Protein AF-0000000066503759 (afdb_homodimer)

Nearest PDB structures (foldseek):
  6b1u-assembly2_F  TM=8.701E-01  e=2.002E-19  Homo sapiens
  2ya3-assembly1_E  TM=8.313E-01  e=6.836E-20  Rattus norvegicus
  8bik-assembly2_F  TM=8.512E-01  e=1.274E-18  Homo sapiens
  6b2e-assembly1_C  TM=8.590E-01  e=2.607E-18  Homo sapiens
  4cfe-assembly2_E  TM=8.460E-01  e=2.180E-18  Homo sapiens

InterPro domains:
  IPR000644 CBS domain [PF00571] (230-274)
  IPR000644 CBS domain [PF00571] (307-355)
  IPR000644 CBS domain [PS51371] (150-211)
  IPR000644 CBS domain [PS51371] (223-286)
  IPR000644 CBS domain [PS51371] (304-359)
  IPR000644 CBS domain [SM00116] (63-113)
  IPR000644 CBS domain [SM00116] (155-206)
  IPR000644 CBS domain [SM00116] (230-278)
  IPR000644 CBS domain [SM00116] (308-358)
  IPR046342 CBS domain superfamily [G3DSA:3.10.580.10] (47-212)
  IPR046342 CBS domain superfamily [G3DSA:3.10.580.10] (220-359)
  IPR046342 CBS domain superfamily [SSF54631] (64-209)
  IPR046342 CBS domain superfamily [SSF54631] (228-355)
  IPR050511 AMP-activated protein kinase gamma/SDS23 families [PTHR13780] (59-355)

Secondary structure (DSSP, 8-state):
---------------------------------------TTTHHHHHHHHTSBGGGS---SS----EETTSBHHHHHHHHHHHT-SEEEEEETTEEEEEEEEEEHHHHHHHHHHHH-HHHHTS---HHHHHHH-HHHHH-BHHHHHT-TTS-------EETTSBHHHHHHHHHH-TT-SEEEEES-TTT--EEEEEEHHHHHHHHHHTGGGGGGGGG-BGGG-TT-EES---EEETTSBHHHHHHHHHHHT-SEEEEE-TTS-EEEEEEGGGHHHHTTTS-TTGGGGSBHHHHHHHHHT-SSS---SS--EE-TT-BHHHHHHHHHHHT-SEEEEES-TTT--EEEEEEHHHHHHTT--/---------------------------------------TTTHHHHHHHHTSBGGGS---SS----EETTSBHHHHHHHHHHHT-SEEEEEETTEEEEEEEEEEHHHHHHHHHHHH-HHHHTS---HHHHHHH-HHHHH-BHHHHHT-TTS-------EETTSBHHHHHHHHHH-TT-SEEEEES-TTT--EEEEEEHHHHHHHHHHTGGGGGGGGG-BGGG-TT-EES---EEETTSBHHHHHHHHHHHT-SEEEEE-TTS-EEEEEEGGGHHHHTTTS--TGGGGSBHHHHHHHHHT-SSS---SS--E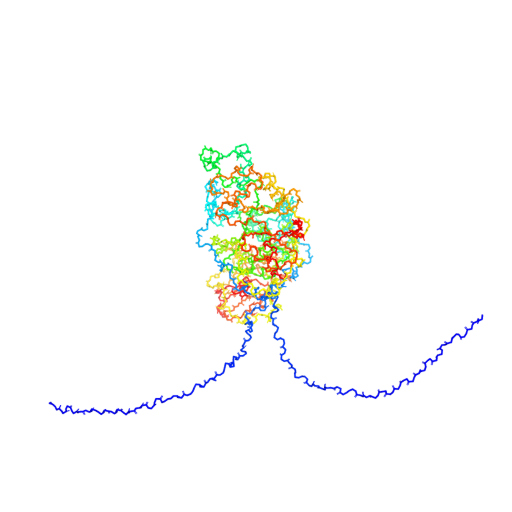E-TT-BHHHHHHHHHHHT-SEEEEES-TTT--EEEEEEHHHHHHTT--

Structure (mmCIF, N/CA/C/O backbone):
data_AF-0000000066503759-model_v1
#
loop_
_entity.id
_entity.type
_entity.pdbx_description
1 polymer 'CBS domain-containing protein'
#
loop_
_atom_site.group_PDB
_atom_site.id
_atom_site.type_symbol
_atom_site.label_atom_id
_atom_site.label_alt_id
_atom_site.label_comp_id
_atom_site.label_asym_id
_atom_site.label_entity_id
_atom_site.label_seq_id
_atom_site.pdbx_PDB_ins_code
_atom_site.Cartn_x
_atom_site.Cartn_y
_atom_site.Cartn_z
_atom_site.occupancy
_atom_site.B_iso_or_equiv
_atom_site.auth_seq_id
_atom_site.auth_comp_id
_atom_site.auth_asym_id
_atom_site.auth_atom_id
_atom_site.pdbx_PDB_model_num
ATOM 1 N N . MET A 1 1 ? 52 -42.438 68.312 1 18.64 1 MET A N 1
ATOM 2 C CA . MET A 1 1 ? 52.5 -41.406 69.188 1 18.64 1 MET A CA 1
ATOM 3 C C . MET A 1 1 ? 53.094 -40.219 68.438 1 18.64 1 MET A C 1
ATOM 5 O O . MET A 1 1 ? 53.125 -39.094 68.938 1 18.64 1 MET A O 1
ATOM 9 N N . GLU A 1 2 ? 53.906 -40.531 67.312 1 17.11 2 GLU A N 1
ATOM 10 C CA . GLU A 1 2 ? 55.219 -40 66.938 1 17.11 2 GLU A CA 1
ATOM 11 C C . GLU A 1 2 ? 55.125 -38.562 66.438 1 17.11 2 GLU A C 1
ATOM 13 O O . GLU A 1 2 ? 54.031 -38.125 66 1 17.11 2 GLU A O 1
ATOM 18 N N . SER A 1 3 ? 56.156 -38.188 65.625 1 16.86 3 SER A N 1
ATOM 19 C CA . SER A 1 3 ? 57.188 -37.125 65.562 1 16.86 3 SER A CA 1
ATOM 20 C C . SER A 1 3 ? 56.719 -35.969 64.625 1 16.86 3 SER A C 1
ATOM 22 O O . SER A 1 3 ? 56.375 -36.188 63.469 1 16.86 3 SER A O 1
ATOM 24 N N . LYS A 1 4 ? 56.094 -34.812 65.125 1 18.06 4 LYS A N 1
ATOM 25 C CA . LYS A 1 4 ? 55.312 -33.594 64.938 1 18.06 4 LYS A CA 1
ATOM 26 C C . LYS A 1 4 ? 56.062 -32.562 64.125 1 18.06 4 LYS A C 1
ATOM 28 O O . LYS A 1 4 ? 55.688 -31.375 64.125 1 18.06 4 LYS A O 1
ATOM 33 N N . ARG A 1 5 ? 57.25 -33.156 63.406 1 16.84 5 ARG A N 1
ATOM 34 C CA . ARG A 1 5 ? 58.312 -32.219 63.156 1 16.84 5 ARG A CA 1
ATOM 35 C C . ARG A 1 5 ? 57.844 -31.016 62.312 1 16.84 5 ARG A C 1
ATOM 37 O O . ARG A 1 5 ? 56.906 -31.156 61.531 1 16.84 5 ARG A O 1
ATOM 44 N N . LYS A 1 6 ? 58.562 -29.703 62.375 1 18.52 6 LYS A N 1
ATOM 45 C CA . LYS A 1 6 ? 58.625 -28.25 62.5 1 18.52 6 LYS A CA 1
ATOM 46 C C . LYS A 1 6 ? 58.688 -27.594 61.125 1 18.52 6 LYS A C 1
ATOM 48 O O . LYS A 1 6 ? 59.781 -27.391 60.594 1 18.52 6 LYS A O 1
ATOM 53 N N . ALA A 1 7 ? 58.094 -28.062 59.938 1 17.77 7 ALA A N 1
ATOM 54 C CA . ALA A 1 7 ? 58.719 -27.875 58.625 1 17.77 7 ALA A CA 1
ATOM 55 C C . ALA A 1 7 ? 58.656 -26.422 58.188 1 17.77 7 ALA A C 1
ATOM 57 O O . ALA A 1 7 ? 57.625 -26 57.594 1 17.77 7 ALA A O 1
ATOM 58 N N . ASN A 1 8 ? 59.031 -25.281 59.062 1 17.42 8 ASN A N 1
ATOM 59 C CA . ASN A 1 8 ? 58.562 -23.891 59.031 1 17.42 8 ASN A CA 1
ATOM 60 C C . ASN A 1 8 ? 59.219 -23.109 57.875 1 17.42 8 ASN A C 1
ATOM 62 O O . ASN A 1 8 ? 59.625 -21.953 58.062 1 17.42 8 ASN A O 1
ATOM 66 N N . LEU A 1 9 ? 59.594 -23.766 56.688 1 16.75 9 LEU A N 1
ATOM 67 C CA . LEU A 1 9 ? 60.562 -23.188 55.781 1 16.75 9 LEU A CA 1
ATOM 68 C C . LEU A 1 9 ? 60.094 -21.859 55.219 1 16.75 9 LEU A C 1
ATOM 70 O O . LEU A 1 9 ? 59.062 -21.781 54.562 1 16.75 9 LEU A O 1
ATOM 74 N N . ALA A 1 10 ? 60.375 -20.656 55.875 1 17.34 10 ALA A N 1
ATOM 75 C CA . ALA A 1 10 ? 60.031 -19.25 55.938 1 17.34 10 ALA A CA 1
ATOM 76 C C . ALA A 1 10 ? 60.5 -18.531 54.656 1 17.34 10 ALA A C 1
ATOM 78 O O . ALA A 1 10 ? 61.406 -17.703 54.719 1 17.34 10 ALA A O 1
ATOM 79 N N . THR A 1 11 ? 60.438 -19.25 53.406 1 17.36 11 THR A N 1
ATOM 80 C CA . THR A 1 11 ? 61.281 -18.75 52.312 1 17.36 11 THR A CA 1
ATOM 81 C C . THR A 1 11 ? 60.875 -17.344 51.906 1 17.36 11 THR A C 1
ATOM 83 O O . THR A 1 11 ? 59.75 -17.125 51.406 1 17.36 11 THR A O 1
ATOM 86 N N . GLU A 1 12 ? 61.25 -16.234 52.688 1 17.45 12 GLU A N 1
ATOM 87 C CA . GLU A 1 12 ? 60.781 -14.859 52.812 1 17.45 12 GLU A CA 1
ATOM 88 C C . GLU A 1 12 ? 61.219 -14.008 51.625 1 17.45 12 GLU A C 1
ATOM 90 O O . GLU A 1 12 ? 61 -12.789 51.625 1 17.45 12 GLU A O 1
ATOM 95 N N . ASN A 1 13 ? 61.75 -14.703 50.531 1 17.47 13 ASN A N 1
ATOM 96 C CA . ASN A 1 13 ? 62.688 -13.844 49.812 1 17.47 13 ASN A CA 1
ATOM 97 C C . ASN A 1 13 ? 62 -12.578 49.312 1 17.47 13 ASN A C 1
ATOM 99 O O . ASN A 1 13 ? 60.844 -12.625 48.906 1 17.47 13 ASN A O 1
ATOM 103 N N . ASP A 1 14 ? 62.594 -11.391 49.656 1 17.72 14 ASP A N 1
ATOM 104 C CA . ASP A 1 14 ? 62.469 -9.945 49.75 1 17.72 14 ASP A CA 1
ATOM 105 C C . ASP A 1 14 ? 62.375 -9.305 48.375 1 17.72 14 ASP A C 1
ATOM 107 O O . ASP A 1 14 ? 63.375 -9.125 47.688 1 17.72 14 ASP A O 1
ATOM 111 N N . SER A 1 15 ? 61.375 -9.805 47.562 1 18.36 15 SER A N 1
ATOM 112 C CA . SER A 1 15 ? 61.188 -9.484 46.156 1 18.36 15 SER A CA 1
ATOM 113 C C . SER A 1 15 ? 60.906 -7.996 45.969 1 18.36 15 SER A C 1
ATOM 115 O O . SER A 1 15 ? 59.844 -7.629 45.438 1 18.36 15 SER A O 1
ATOM 117 N N . LYS A 1 16 ? 61.719 -7.125 46.688 1 17.48 16 LYS A N 1
ATOM 118 C CA . LYS A 1 16 ? 61.25 -5.746 46.812 1 17.48 16 LYS A CA 1
ATOM 119 C C . LYS A 1 16 ? 61.125 -5.082 45.438 1 17.48 16 LYS A C 1
ATOM 121 O O . LYS A 1 16 ? 60.375 -4.109 45.281 1 17.48 16 LYS A O 1
ATOM 126 N N . LYS A 1 17 ? 62.188 -5.285 44.594 1 18.03 17 LYS A N 1
ATOM 127 C CA . LYS A 1 17 ? 62.656 -4.039 43.969 1 18.03 17 LYS A CA 1
ATOM 128 C C . LYS A 1 17 ? 61.625 -3.443 43.062 1 18.03 17 LYS A C 1
ATOM 130 O O . LYS A 1 17 ? 61.156 -4.102 42.125 1 18.03 17 LYS A O 1
ATOM 135 N N . GLN A 1 18 ? 60.969 -2.26 43.344 1 16.69 18 GLN A N 1
ATOM 136 C CA . GLN A 1 18 ? 59.781 -1.463 43.031 1 16.69 18 GLN A CA 1
ATOM 137 C C . GLN A 1 18 ? 59.938 -0.786 41.656 1 16.69 18 GLN A C 1
ATOM 139 O O . GLN A 1 18 ? 58.938 -0.414 41.031 1 16.69 18 GLN A O 1
ATOM 144 N N . GLN A 1 19 ? 61.25 -0.417 41.281 1 17.36 19 GLN A N 1
ATOM 145 C CA . GLN A 1 19 ? 61.25 0.994 40.906 1 17.36 19 GLN A CA 1
ATOM 146 C C . GLN A 1 19 ? 60.375 1.217 39.656 1 17.36 19 GLN A C 1
ATOM 148 O O . GLN A 1 19 ? 60.094 0.271 38.938 1 17.36 19 GLN A O 1
ATOM 153 N N . LYS A 1 20 ? 60.562 2.578 39.094 1 18.42 20 LYS A N 1
ATOM 154 C CA . LYS A 1 20 ? 59.906 3.758 38.531 1 18.42 20 LYS A CA 1
ATOM 155 C C . LYS A 1 20 ? 59.844 3.645 37 1 18.42 20 LYS A C 1
ATOM 157 O O . LYS A 1 20 ? 60.469 4.422 36.281 1 18.42 20 LYS A O 1
ATOM 162 N N . LEU A 1 21 ? 59.969 2.445 36.406 1 17.23 21 LEU A N 1
ATOM 163 C CA . LEU A 1 21 ? 60.188 2.504 34.969 1 17.23 21 LEU A CA 1
ATOM 164 C C . LEU A 1 21 ? 59.156 3.445 34.312 1 17.23 21 LEU A C 1
ATOM 166 O O . LEU A 1 21 ? 57.969 3.387 34.625 1 17.23 21 LEU A O 1
ATOM 170 N N . THR A 1 22 ? 59.719 4.461 33.562 1 19.2 22 THR A N 1
ATOM 171 C CA . THR A 1 22 ? 59.5 5.652 32.75 1 19.2 22 THR A CA 1
ATOM 172 C C . THR A 1 22 ? 58.406 5.395 31.719 1 19.2 22 THR A C 1
ATOM 174 O O . THR A 1 22 ? 58.281 4.289 31.188 1 19.2 22 THR A O 1
ATOM 177 N N . GLU A 1 23 ? 57.5 6.461 31.625 1 19.59 23 GLU A N 1
ATOM 178 C CA . GLU A 1 23 ? 56.25 6.832 30.984 1 19.59 23 GLU A CA 1
ATOM 179 C C . GLU A 1 23 ? 56.344 6.734 29.469 1 19.59 23 GLU A C 1
ATOM 181 O O . GLU A 1 23 ? 57.062 7.52 28.828 1 19.59 23 GLU A O 1
ATOM 186 N N . VAL A 1 24 ? 56.75 5.578 28.906 1 19.44 24 VAL A N 1
ATOM 187 C CA . VAL A 1 24 ? 56.781 5.516 27.453 1 19.44 24 VAL A CA 1
ATOM 188 C C . VAL A 1 24 ? 55.531 6.152 26.875 1 19.44 24 VAL A C 1
ATOM 190 O O . VAL A 1 24 ? 54.406 5.684 27.141 1 19.44 24 VAL A O 1
ATOM 193 N N . SER A 1 25 ? 55.562 7.473 26.75 1 19.55 25 SER A N 1
ATOM 194 C CA . SER A 1 25 ? 54.531 8.281 26.094 1 19.55 25 SER A CA 1
ATOM 195 C C . SER A 1 25 ? 54.125 7.672 24.75 1 19.55 25 SER A C 1
ATOM 197 O O . SER A 1 25 ? 54.875 7.789 23.766 1 19.55 25 SER A O 1
ATOM 199 N N . ASP A 1 26 ? 53.969 6.422 24.672 1 20 26 ASP A N 1
ATOM 200 C CA . ASP A 1 26 ? 53.656 5.91 23.344 1 20 26 ASP A CA 1
ATOM 201 C C . ASP A 1 26 ? 52.562 6.754 22.672 1 20 26 ASP A C 1
ATOM 203 O O . ASP A 1 26 ? 51.469 6.887 23.203 1 20 26 ASP A O 1
ATOM 207 N N . VAL A 1 27 ? 52.875 7.73 21.906 1 20.53 27 VAL A N 1
ATOM 208 C CA . VAL A 1 27 ? 52.188 8.531 20.906 1 20.53 27 VAL A CA 1
ATOM 209 C C . VAL A 1 27 ? 51.188 7.656 20.156 1 20.53 27 VAL A C 1
ATOM 211 O O . VAL A 1 27 ? 51.469 6.512 19.812 1 20.53 27 VAL A O 1
ATOM 214 N N . LYS A 1 28 ? 49.938 8.195 19.953 1 22.17 28 LYS A N 1
ATOM 215 C CA . LYS A 1 28 ? 48.562 7.988 19.438 1 22.17 28 LYS A CA 1
ATOM 216 C C . LYS A 1 28 ? 48.625 7.559 17.969 1 22.17 28 LYS A C 1
ATOM 218 O O . LYS A 1 28 ? 48.312 8.359 17.078 1 22.17 28 LYS A O 1
ATOM 223 N N . THR A 1 29 ? 49.625 7.09 17.344 1 22.77 29 THR A N 1
ATOM 224 C CA . THR A 1 29 ? 49.344 7.137 15.914 1 22.77 29 THR A CA 1
ATOM 225 C C . THR A 1 29 ? 48 6.473 15.609 1 22.77 29 THR A C 1
ATOM 227 O O . THR A 1 29 ? 47.844 5.27 15.828 1 22.77 29 THR A O 1
ATOM 230 N N . MET A 1 30 ? 46.938 7.156 15.93 1 22.02 30 MET A N 1
ATOM 231 C CA . MET A 1 30 ? 45.625 6.711 15.484 1 22.02 30 MET A CA 1
ATOM 232 C C . MET A 1 30 ? 45.688 6.109 14.086 1 22.02 30 MET A C 1
ATOM 234 O O . MET A 1 30 ? 46.062 6.793 13.125 1 22.02 30 MET A O 1
ATOM 238 N N . ASP A 1 31 ? 46.062 4.93 13.922 1 23.19 31 ASP A N 1
ATOM 239 C CA . ASP A 1 31 ? 45.938 4.09 12.734 1 23.19 31 ASP A CA 1
ATOM 240 C C . ASP A 1 31 ? 44.625 4.383 11.984 1 23.19 31 ASP A C 1
ATOM 242 O O . ASP A 1 31 ? 43.562 4.488 12.594 1 23.19 31 ASP A O 1
ATOM 246 N N . SER A 1 32 ? 44.688 5.059 10.844 1 27.41 32 SER A N 1
ATOM 247 C CA . SER A 1 32 ? 43.781 5.305 9.719 1 27.41 32 SER A CA 1
ATOM 248 C C . SER A 1 32 ? 42.906 4.082 9.414 1 27.41 32 SER A C 1
ATOM 250 O O . SER A 1 32 ? 43.344 3.201 8.656 1 27.41 32 SER A O 1
ATOM 252 N N . THR A 1 33 ? 42.469 3.232 10.383 1 26.28 33 THR A N 1
ATOM 253 C CA . THR A 1 33 ? 41.75 1.98 10.148 1 26.28 33 THR A CA 1
ATOM 254 C C . THR A 1 33 ? 40.781 2.131 9 1 26.28 33 THR A C 1
ATOM 256 O O . THR A 1 33 ? 40.406 3.248 8.625 1 26.28 33 THR A O 1
ATOM 259 N N . SER A 1 34 ? 39.875 0.958 8.875 1 27.75 34 SER A N 1
ATOM 260 C CA . SER A 1 34 ? 39.094 0.146 7.965 1 27.75 34 SER A CA 1
ATOM 261 C C . SER A 1 34 ? 37.844 0.906 7.484 1 27.75 34 SER A C 1
ATOM 263 O O . SER A 1 34 ? 37 1.299 8.289 1 27.75 34 SER A O 1
ATOM 265 N N . ASN A 1 35 ? 37.938 1.812 6.637 1 32.03 35 ASN A N 1
ATOM 266 C CA . ASN A 1 35 ? 36.875 2.248 5.742 1 32.03 35 ASN A CA 1
ATOM 267 C C . ASN A 1 35 ? 35.812 1.156 5.547 1 32.03 35 ASN A C 1
ATOM 269 O O . ASN A 1 35 ? 36.094 0.119 4.945 1 32.03 35 ASN A O 1
ATOM 273 N N . SER A 1 36 ? 34.938 0.861 6.43 1 34.31 36 SER A N 1
ATOM 274 C CA . SER A 1 36 ? 33.875 -0.144 6.551 1 34.31 36 SER A CA 1
ATOM 275 C C . SER A 1 36 ? 33.188 -0.383 5.219 1 34.31 36 SER A C 1
ATOM 277 O O . SER A 1 36 ? 32.594 0.53 4.656 1 34.31 36 SER A O 1
ATOM 279 N N . SER A 1 37 ? 33.75 -1.177 4.207 1 37.28 37 SER A N 1
ATOM 280 C CA . SER A 1 37 ? 33.125 -1.877 3.08 1 37.28 37 SER A CA 1
ATOM 281 C C . SER A 1 37 ? 31.656 -2.189 3.35 1 37.28 37 SER A C 1
ATOM 283 O O . SER A 1 37 ? 31.312 -2.693 4.418 1 37.28 37 SER A O 1
ATOM 285 N N . ILE A 1 38 ? 30.797 -1.438 2.947 1 44.81 38 ILE A N 1
ATOM 286 C CA . ILE A 1 38 ? 29.438 -1.938 2.959 1 44.81 38 ILE A CA 1
ATOM 287 C C . ILE A 1 38 ? 29.438 -3.461 2.861 1 44.81 38 ILE A C 1
ATOM 289 O O . ILE A 1 38 ? 30 -4.027 1.917 1 44.81 38 ILE A O 1
ATOM 293 N N . PRO A 1 39 ? 29.453 -4.223 3.902 1 47.06 39 PRO A N 1
ATOM 294 C CA . PRO A 1 39 ? 29.438 -5.688 3.805 1 47.06 39 PRO A CA 1
ATOM 295 C C . PRO A 1 39 ? 28.625 -6.195 2.619 1 47.06 39 PRO A C 1
ATOM 297 O O . PRO A 1 39 ? 27.594 -5.613 2.283 1 47.06 39 PRO A O 1
ATOM 300 N N . PHE A 1 40 ? 29.266 -6.777 1.584 1 53.81 40 PHE A N 1
ATOM 301 C CA . PHE A 1 40 ? 28.781 -7.426 0.37 1 53.81 40 PHE A CA 1
ATOM 302 C C . PHE A 1 40 ? 27.656 -8.391 0.689 1 53.81 40 PHE A C 1
ATOM 304 O O . PHE A 1 40 ? 27.75 -9.586 0.405 1 53.81 40 PHE A O 1
ATOM 311 N N . ASP A 1 41 ? 26.703 -8 1.535 1 71.19 41 ASP A N 1
ATOM 312 C CA . ASP A 1 41 ? 25.641 -8.914 1.943 1 71.19 41 ASP A CA 1
ATOM 313 C C . ASP A 1 41 ? 24.312 -8.562 1.265 1 71.19 41 ASP A C 1
ATOM 315 O O . ASP A 1 41 ? 23.25 -8.703 1.866 1 71.19 41 ASP A O 1
ATOM 319 N N . GLY A 1 42 ? 24.438 -8.07 -0.052 1 79.94 42 GLY A N 1
ATOM 320 C CA . GLY A 1 42 ? 23.219 -7.777 -0.804 1 79.94 42 GLY A CA 1
ATOM 321 C C . GLY A 1 42 ? 22.859 -6.305 -0.792 1 79.94 42 GLY A C 1
ATOM 322 O O . GLY A 1 42 ? 21.875 -5.895 -1.419 1 79.94 42 GLY A O 1
ATOM 323 N N . SER A 1 43 ? 23.703 -5.512 -0.162 1 85.62 43 SER A N 1
ATOM 324 C CA . SER A 1 43 ? 23.422 -4.09 -0.013 1 85.62 43 SER A CA 1
ATOM 325 C C . SER A 1 43 ? 23.5 -3.365 -1.354 1 85.62 43 SER A C 1
ATOM 327 O O . SER A 1 43 ? 22.781 -2.396 -1.586 1 85.62 43 SER A O 1
ATOM 329 N N . GLN A 1 44 ? 24.297 -3.945 -2.213 1 89.88 44 GLN A N 1
ATOM 330 C CA . GLN A 1 44 ? 24.422 -3.326 -3.527 1 89.88 44 GLN A CA 1
ATOM 331 C C . GLN A 1 44 ? 23.125 -3.449 -4.324 1 89.88 44 GLN A C 1
ATOM 333 O O . GLN A 1 44 ? 22.719 -2.506 -5 1 89.88 44 GLN A O 1
ATOM 338 N N . LEU A 1 45 ? 22.578 -4.613 -4.242 1 93.25 45 LEU A N 1
ATOM 339 C CA . LEU A 1 45 ? 21.297 -4.789 -4.926 1 93.25 45 LEU A CA 1
ATOM 340 C C . LEU A 1 45 ? 20.234 -3.871 -4.336 1 93.25 45 LEU A C 1
ATOM 342 O O . LEU A 1 45 ? 19.484 -3.238 -5.07 1 93.25 45 LEU A O 1
ATOM 346 N N . LEU A 1 46 ? 20.234 -3.785 -3.029 1 92.69 46 LEU A N 1
ATOM 347 C CA . LEU A 1 46 ? 19.234 -2.957 -2.361 1 92.69 46 LEU A CA 1
ATOM 348 C C . LEU A 1 46 ? 19.391 -1.492 -2.752 1 92.69 46 LEU A C 1
ATOM 350 O O . LEU A 1 46 ? 18.406 -0.798 -2.992 1 92.69 46 LEU A O 1
ATOM 354 N N . LEU A 1 47 ? 20.562 -1.058 -2.855 1 91.44 47 LEU A N 1
ATOM 355 C CA . LEU A 1 47 ? 20.812 0.318 -3.27 1 91.44 47 LEU A CA 1
ATOM 356 C C . LEU A 1 47 ? 20.375 0.542 -4.711 1 91.44 47 LEU A C 1
ATOM 358 O O . LEU A 1 47 ? 19.812 1.593 -5.039 1 91.44 47 LEU A O 1
ATOM 362 N N . LYS A 1 48 ? 20.625 -0.448 -5.52 1 94.06 48 LYS A N 1
ATOM 363 C CA . LYS A 1 48 ? 20.172 -0.347 -6.902 1 94.06 48 LYS A CA 1
ATOM 364 C C . LYS A 1 48 ? 18.656 -0.271 -6.977 1 94.06 48 LYS A C 1
ATOM 366 O O . LYS A 1 48 ? 18.094 0.514 -7.75 1 94.06 48 LYS A O 1
ATOM 371 N N . LEU A 1 49 ? 18.016 -1.085 -6.152 1 95.62 49 LEU A N 1
ATOM 372 C CA . LEU A 1 49 ? 16.562 -1.096 -6.129 1 95.62 49 LEU A CA 1
ATOM 373 C C . LEU A 1 49 ? 16.016 0.251 -5.668 1 95.62 49 LEU A C 1
ATOM 375 O O . LEU A 1 49 ? 15.023 0.747 -6.219 1 95.62 49 LEU A O 1
ATOM 379 N N . VAL A 1 50 ? 16.656 0.885 -4.695 1 94.81 50 VAL A N 1
ATOM 380 C CA . VAL A 1 50 ? 16.234 2.16 -4.133 1 94.81 50 VAL A CA 1
ATOM 381 C C . VAL A 1 50 ? 16.375 3.264 -5.176 1 94.81 50 VAL A C 1
ATOM 383 O O . VAL A 1 50 ? 15.578 4.203 -5.219 1 94.81 50 VAL A O 1
ATOM 386 N N . ASN A 1 51 ? 17.297 3.08 -6.074 1 93.69 51 ASN A N 1
ATOM 387 C CA . ASN A 1 51 ? 17.609 4.121 -7.047 1 93.69 51 ASN A CA 1
ATOM 388 C C . ASN A 1 51 ? 16.953 3.842 -8.398 1 93.69 51 ASN A C 1
ATOM 390 O O . ASN A 1 51 ? 17.219 4.543 -9.375 1 93.69 51 ASN A O 1
ATOM 394 N N . SER A 1 52 ? 16.172 2.812 -8.477 1 95.06 52 SER A N 1
ATOM 395 C CA . SER A 1 52 ? 15.43 2.484 -9.688 1 95.06 52 SER A CA 1
ATOM 396 C C . SER A 1 52 ? 13.922 2.648 -9.484 1 95.06 52 SER A C 1
ATOM 398 O O . SER A 1 52 ? 13.414 2.443 -8.383 1 95.06 52 SER A O 1
ATOM 400 N N . ARG A 1 53 ? 13.305 3.057 -10.562 1 94.81 53 ARG A N 1
ATOM 401 C CA . ARG A 1 53 ? 11.852 3.166 -10.508 1 94.81 53 ARG A CA 1
ATOM 402 C C . ARG A 1 53 ? 11.188 1.839 -10.859 1 94.81 53 ARG A C 1
ATOM 404 O O . ARG A 1 53 ? 11.711 1.074 -11.672 1 94.81 53 ARG A O 1
ATOM 411 N N . ALA A 1 54 ? 10.047 1.619 -10.164 1 93.75 54 ALA A N 1
ATOM 412 C CA . ALA A 1 54 ? 9.273 0.424 -10.492 1 93.75 54 ALA A CA 1
ATOM 413 C C . ALA A 1 54 ? 8.977 0.353 -11.992 1 93.75 54 ALA A C 1
ATOM 415 O O . ALA A 1 54 ? 8.984 -0.73 -12.578 1 93.75 54 ALA A O 1
ATOM 416 N N . MET A 1 55 ? 8.914 1.472 -12.664 1 92.12 55 MET A N 1
ATOM 417 C CA . MET A 1 55 ? 8.578 1.577 -14.078 1 92.12 55 MET A CA 1
ATOM 418 C C . MET A 1 55 ? 9.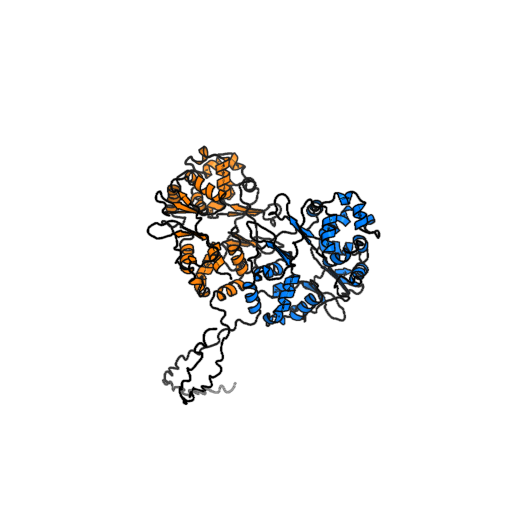758 1.168 -14.953 1 92.12 55 MET A C 1
ATOM 420 O O . MET A 1 55 ? 9.602 0.986 -16.156 1 92.12 55 MET A O 1
ATOM 424 N N . SER A 1 56 ? 10.852 1.059 -14.336 1 91.5 56 SER A N 1
ATOM 425 C CA . SER A 1 56 ? 12.031 0.715 -15.125 1 91.5 56 SER A CA 1
ATOM 426 C C . SER A 1 56 ? 11.953 -0.719 -15.641 1 91.5 56 SER A C 1
ATOM 428 O O . SER A 1 56 ? 12.68 -1.092 -16.562 1 91.5 56 SER A O 1
ATOM 430 N N . ILE A 1 57 ? 11.211 -1.479 -14.961 1 89.44 57 ILE A N 1
ATOM 431 C CA . ILE A 1 57 ? 11 -2.838 -15.445 1 89.44 57 ILE A CA 1
ATOM 432 C C . ILE A 1 57 ? 10.016 -2.822 -16.609 1 89.44 57 ILE A C 1
ATOM 434 O O . ILE A 1 57 ? 8.922 -2.256 -16.5 1 89.44 57 ILE A O 1
ATOM 438 N N . LYS A 1 58 ? 10.641 -3.172 -17.719 1 69.88 58 LYS A N 1
ATOM 439 C CA . LYS A 1 58 ? 9.883 -3.162 -18.969 1 69.88 58 LYS A CA 1
ATOM 440 C C . LYS A 1 58 ? 8.602 -3.98 -18.844 1 69.88 58 LYS A C 1
ATOM 442 O O . LYS A 1 58 ? 8.641 -5.152 -18.453 1 69.88 58 LYS A O 1
ATOM 447 N N . THR A 1 59 ? 7.633 -3.186 -18.766 1 64.38 59 THR A N 1
ATOM 448 C CA . THR A 1 59 ? 6.355 -3.893 -18.828 1 64.38 59 THR A CA 1
ATOM 449 C C . THR A 1 59 ? 5.832 -3.951 -20.25 1 64.38 59 THR A C 1
ATOM 451 O O . THR A 1 59 ? 6.289 -3.199 -21.125 1 64.38 59 THR A O 1
ATOM 454 N N . ARG A 1 60 ? 5.211 -4.977 -20.625 1 55.78 60 ARG A N 1
ATOM 455 C CA . ARG A 1 60 ? 4.684 -5.191 -21.969 1 55.78 60 ARG A CA 1
ATOM 456 C C . ARG A 1 60 ? 4.016 -3.93 -22.516 1 55.78 60 ARG A C 1
ATOM 458 O O . ARG A 1 60 ? 3.357 -3.205 -21.766 1 55.78 60 ARG A O 1
ATOM 465 N N . ASP A 1 61 ? 4.699 -3.17 -23.547 1 54.25 61 ASP A N 1
ATOM 466 C CA . ASP A 1 61 ? 4.289 -1.977 -24.281 1 54.25 61 ASP A CA 1
ATOM 467 C C . ASP A 1 61 ? 2.777 -1.956 -24.484 1 54.25 61 ASP A C 1
ATOM 469 O O . ASP A 1 61 ? 2.223 -0.955 -24.953 1 54.25 61 ASP A O 1
ATOM 473 N N . GLU A 1 62 ? 2.076 -3.012 -24.312 1 55.03 62 GLU A N 1
ATOM 474 C CA . GLU A 1 62 ? 0.708 -3.125 -24.812 1 55.03 62 GLU A CA 1
ATOM 475 C C . GLU A 1 62 ? -0.282 -2.453 -23.875 1 55.03 62 GLU A C 1
ATOM 477 O O . GLU A 1 62 ? 0.02 -2.242 -22.703 1 55.03 62 GLU A O 1
ATOM 482 N N . VAL A 1 63 ? -1.262 -1.882 -24.547 1 61.62 63 VAL A N 1
ATOM 483 C CA . VAL A 1 63 ? -2.5 -1.493 -23.891 1 61.62 63 VAL A CA 1
ATOM 484 C C . VAL A 1 63 ? -2.834 -2.5 -22.781 1 61.62 63 VAL A C 1
ATOM 486 O O . VAL A 1 63 ? -2.932 -3.701 -23.047 1 61.62 63 VAL A O 1
ATOM 489 N N . ILE A 1 64 ? -2.766 -1.935 -21.641 1 82.44 64 ILE A N 1
ATOM 490 C CA . ILE A 1 64 ? -3.088 -2.799 -20.516 1 82.44 64 ILE A CA 1
ATOM 491 C C . ILE A 1 64 ? -4.496 -3.361 -20.672 1 82.44 64 ILE A C 1
ATOM 493 O O . ILE A 1 64 ? -5.469 -2.605 -20.734 1 82.44 64 ILE A O 1
ATOM 497 N N . PHE A 1 65 ? -4.539 -4.594 -21.094 1 86.44 65 PHE A N 1
ATOM 498 C CA . PHE A 1 65 ? -5.812 -5.301 -21.172 1 86.44 65 PHE A CA 1
ATOM 499 C C . PHE A 1 65 ? -6.574 -5.203 -19.859 1 86.44 65 PHE A C 1
ATOM 501 O O . PHE A 1 65 ? -6.074 -5.633 -18.812 1 86.44 65 PHE A O 1
ATOM 508 N N . SER A 1 66 ? -7.699 -4.441 -19.844 1 91.69 66 SER A N 1
ATOM 509 C CA . SER A 1 66 ? -8.594 -4.246 -18.703 1 91.69 66 SER A CA 1
ATOM 510 C C . SER A 1 66 ? -10.055 -4.418 -19.109 1 91.69 66 SER A C 1
ATOM 512 O O . SER A 1 66 ? -10.367 -4.465 -20.297 1 91.69 66 SER A O 1
ATOM 514 N N . CYS A 1 67 ? -10.891 -4.684 -18.125 1 92.75 67 CYS A N 1
ATOM 515 C CA . CYS A 1 67 ? -12.305 -4.855 -18.453 1 92.75 67 CYS A CA 1
ATOM 516 C C . CYS A 1 67 ? -13.188 -4.113 -17.469 1 92.75 67 CYS A C 1
ATOM 518 O O . CYS A 1 67 ? -12.711 -3.631 -16.438 1 92.75 67 CYS A O 1
ATOM 520 N N . GLU A 1 68 ? -14.469 -4.008 -17.859 1 93.19 68 GLU A N 1
ATOM 521 C CA . GLU A 1 68 ? -15.477 -3.393 -17 1 93.19 68 GLU A CA 1
ATOM 522 C C . GLU A 1 68 ? -16.297 -4.449 -16.266 1 93.19 68 GLU A C 1
ATOM 524 O O . GLU A 1 68 ? -16.406 -5.59 -16.719 1 93.19 68 GLU A O 1
ATOM 529 N N . ARG A 1 69 ? -16.875 -3.967 -15.25 1 90.44 69 ARG A N 1
ATOM 530 C CA . ARG A 1 69 ? -17.688 -4.871 -14.438 1 90.44 69 ARG A CA 1
ATOM 531 C C . ARG A 1 69 ? -18.844 -5.441 -15.25 1 90.44 69 ARG A C 1
ATOM 533 O O . ARG A 1 69 ? -19.25 -6.59 -15.039 1 90.44 69 ARG A O 1
ATOM 540 N N . ASN A 1 70 ? -19.328 -4.68 -16.234 1 92.44 70 ASN A N 1
ATOM 541 C CA . ASN A 1 70 ? -20.516 -5.094 -16.969 1 92.44 70 ASN A CA 1
ATOM 542 C C . ASN A 1 70 ? -20.156 -5.75 -18.297 1 92.44 70 ASN A C 1
ATOM 544 O O . ASN A 1 70 ? -21.031 -6.137 -19.078 1 92.44 70 ASN A O 1
ATOM 548 N N . ASP A 1 71 ? -18.891 -5.969 -18.547 1 94.94 71 ASP A N 1
ATOM 549 C CA . ASP A 1 71 ? -18.469 -6.652 -19.766 1 94.94 71 ASP A CA 1
ATOM 550 C C . ASP A 1 71 ? -18.906 -8.117 -19.75 1 94.94 71 ASP A C 1
ATOM 552 O O . ASP A 1 71 ? -19.031 -8.719 -18.688 1 94.94 71 ASP A O 1
ATOM 556 N N . ASN A 1 72 ? -19.172 -8.594 -20.953 1 94.44 72 ASN A N 1
ATOM 557 C CA . ASN A 1 72 ? -19.5 -10.016 -21.094 1 94.44 72 ASN A CA 1
ATOM 558 C C . ASN A 1 72 ? -18.344 -10.898 -20.625 1 94.44 72 ASN A C 1
ATOM 560 O O . ASN A 1 72 ? -17.203 -10.711 -21.047 1 94.44 72 ASN A O 1
ATOM 564 N N . LEU A 1 73 ? -18.672 -11.852 -19.797 1 93 73 LEU A N 1
ATOM 565 C CA . LEU A 1 73 ? -17.641 -12.688 -19.188 1 93 73 LEU A CA 1
ATOM 566 C C . LEU A 1 73 ? -16.922 -13.523 -20.234 1 93 73 LEU A C 1
ATOM 568 O O . LEU A 1 73 ? -15.703 -13.68 -20.172 1 93 73 LEU A O 1
ATOM 572 N N . THR A 1 74 ? -17.656 -14.062 -21.172 1 90.38 74 THR A N 1
ATOM 573 C CA . THR A 1 74 ? -17.062 -14.938 -22.188 1 90.38 74 THR A CA 1
ATOM 574 C C . THR A 1 74 ? -16.047 -14.172 -23.031 1 90.38 74 THR A C 1
ATOM 576 O O . THR A 1 74 ? -14.992 -14.711 -23.375 1 90.38 74 THR A O 1
ATOM 579 N N . LYS A 1 75 ? -16.375 -13 -23.344 1 91.25 75 LYS A N 1
ATOM 580 C CA . LYS A 1 75 ? -15.445 -12.172 -24.125 1 91.25 75 LYS A CA 1
ATOM 581 C C . LYS A 1 75 ? -14.172 -11.883 -23.328 1 91.25 75 LYS A C 1
ATOM 583 O O . LYS A 1 75 ? -13.07 -11.953 -23.875 1 91.25 75 LYS A O 1
ATOM 588 N N . VAL A 1 76 ? -14.359 -11.578 -22.078 1 92.75 76 VAL A N 1
ATOM 589 C CA . VAL A 1 76 ? -13.219 -11.297 -21.203 1 92.75 76 VAL A CA 1
ATOM 590 C C . VAL A 1 76 ? -12.375 -12.555 -21.047 1 92.75 76 VAL A C 1
ATOM 592 O O . VAL A 1 76 ? -11.148 -12.5 -21.094 1 92.75 76 VAL A O 1
ATOM 595 N N . PHE A 1 77 ? -13.078 -13.617 -20.906 1 90.44 77 PHE A N 1
ATOM 596 C CA . PHE A 1 77 ? -12.398 -14.898 -20.781 1 90.44 77 PHE A CA 1
ATOM 597 C C . PHE A 1 77 ? -11.578 -15.203 -22.031 1 90.44 77 PHE A C 1
ATOM 599 O O . PHE A 1 77 ? -10.422 -15.609 -21.938 1 90.44 77 PHE A O 1
ATOM 606 N N . LYS A 1 78 ? -12.117 -14.984 -23.078 1 88.06 78 LYS A N 1
ATOM 607 C CA . LYS A 1 78 ? -11.43 -15.188 -24.359 1 88.06 78 LYS A CA 1
ATOM 608 C C . LYS A 1 78 ? -10.219 -14.266 -24.484 1 88.06 78 LYS A C 1
ATOM 610 O O . LYS A 1 78 ? -9.148 -14.695 -24.906 1 88.06 78 LYS A O 1
ATOM 615 N N . GLY A 1 79 ? -10.406 -13.047 -24.109 1 87.94 79 GLY A N 1
ATOM 616 C CA . GLY A 1 79 ? -9.305 -12.109 -24.125 1 87.94 79 GLY A CA 1
ATOM 617 C C . GLY A 1 79 ? -8.133 -12.547 -23.266 1 87.94 79 GLY A C 1
ATOM 618 O O . GLY A 1 79 ? -6.977 -12.438 -23.672 1 87.94 79 GLY A O 1
ATOM 619 N N . LEU A 1 80 ? -8.406 -13.07 -22.094 1 88.12 80 LEU A N 1
ATOM 620 C CA . LEU A 1 80 ? -7.383 -13.555 -21.172 1 88.12 80 LEU A CA 1
ATOM 621 C C . LEU A 1 80 ? -6.625 -14.727 -21.781 1 88.12 80 LEU A C 1
ATOM 623 O O . LEU A 1 80 ? -5.391 -14.742 -21.781 1 88.12 80 LEU A O 1
ATOM 627 N N . THR A 1 81 ? -7.352 -15.633 -22.328 1 83.44 81 THR A N 1
ATOM 628 C CA . THR A 1 81 ? -6.758 -16.859 -22.859 1 83.44 81 THR A CA 1
ATOM 629 C C . THR A 1 81 ? -5.918 -16.562 -24.094 1 83.44 81 THR A C 1
ATOM 631 O O . THR A 1 81 ? -4.82 -17.109 -24.25 1 83.44 81 THR A O 1
ATOM 634 N N . GLU A 1 82 ? -6.383 -15.711 -24.922 1 82.44 82 GLU A N 1
ATOM 635 C CA . GLU A 1 82 ? -5.676 -15.367 -26.156 1 82.44 82 GLU A CA 1
ATOM 636 C C . GLU A 1 82 ? -4.367 -14.648 -25.859 1 82.44 82 GLU A C 1
ATOM 638 O O . GLU A 1 82 ? -3.391 -14.797 -26.609 1 82.44 82 GLU A O 1
ATOM 643 N N . ARG A 1 83 ? -4.344 -13.984 -24.781 1 83.06 83 ARG A N 1
ATOM 644 C CA . ARG A 1 83 ? -3.176 -13.18 -24.453 1 83.06 83 ARG A CA 1
ATOM 645 C C . ARG A 1 83 ? -2.279 -13.898 -23.453 1 83.06 83 ARG A C 1
ATOM 647 O O . ARG A 1 83 ? -1.171 -13.438 -23.156 1 83.06 83 ARG A O 1
ATOM 654 N N . GLY A 1 84 ? -2.748 -14.969 -22.969 1 80.69 84 GLY A N 1
ATOM 655 C CA . GLY A 1 84 ? -1.981 -15.719 -21.984 1 80.69 84 GLY A CA 1
ATOM 656 C C . GLY A 1 84 ? -1.907 -15.031 -20.625 1 80.69 84 GLY A C 1
ATOM 657 O O . GLY A 1 84 ? -0.865 -15.055 -19.969 1 80.69 84 GLY A O 1
ATOM 658 N N . PHE A 1 85 ? -2.992 -14.305 -20.297 1 84.56 85 PHE A N 1
ATOM 659 C CA . PHE A 1 85 ? -3.043 -13.617 -19 1 84.56 85 PHE A CA 1
ATOM 660 C C . PHE A 1 85 ? -3.836 -14.43 -17.984 1 84.56 85 PHE A C 1
ATOM 662 O O . PHE A 1 85 ? -4.836 -15.062 -18.328 1 84.56 85 PHE A O 1
ATOM 669 N N . LEU A 1 86 ? -3.396 -14.344 -16.781 1 85.94 86 LEU A N 1
ATOM 670 C CA . LEU A 1 86 ? -4.09 -15.055 -15.711 1 85.94 86 LEU A CA 1
ATOM 671 C C . LEU A 1 86 ? -5.121 -14.156 -15.039 1 85.94 86 LEU A C 1
ATOM 673 O O . LEU A 1 86 ? -6.008 -14.648 -14.336 1 85.94 86 LEU A O 1
ATOM 677 N N . SER A 1 87 ? -4.957 -12.891 -15.242 1 89.38 87 SER A N 1
ATOM 678 C CA . SER A 1 87 ? -5.84 -11.945 -14.562 1 89.38 87 SER A CA 1
ATOM 679 C C . SER A 1 87 ? -5.973 -10.648 -15.352 1 89.38 87 SER A C 1
ATOM 681 O O . SER A 1 87 ? -5.156 -10.367 -16.234 1 89.38 87 SER A O 1
ATOM 683 N N . VAL A 1 88 ? -7.059 -9.969 -15.086 1 91.31 88 VAL A N 1
ATOM 684 C CA . VAL A 1 88 ? -7.305 -8.68 -15.727 1 91.31 88 VAL A CA 1
ATOM 685 C C . VAL A 1 88 ? -7.902 -7.703 -14.711 1 91.31 88 VAL A C 1
ATOM 687 O O . VAL A 1 88 ? -8.758 -8.086 -13.906 1 91.31 88 VAL A O 1
ATOM 690 N N . PRO A 1 89 ? -7.316 -6.484 -14.664 1 92.5 89 PRO A N 1
ATOM 691 C CA . PRO A 1 89 ? -7.93 -5.492 -13.781 1 92.5 89 PRO A CA 1
ATOM 692 C C . PRO A 1 89 ? -9.32 -5.07 -14.242 1 92.5 89 PRO A C 1
ATOM 694 O O . PRO A 1 89 ? -9.586 -4.996 -15.445 1 92.5 89 PRO A O 1
ATOM 697 N N . VAL A 1 90 ? -10.203 -4.789 -13.273 1 92.88 90 VAL A N 1
ATOM 698 C CA . VAL A 1 90 ? -11.594 -4.434 -13.539 1 92.88 90 VAL A CA 1
ATOM 699 C C . VAL A 1 90 ? -11.859 -2.998 -13.086 1 92.88 90 VAL A C 1
ATOM 701 O O . VAL A 1 90 ? -11.555 -2.635 -11.953 1 92.88 90 VAL A O 1
ATOM 704 N N . PHE A 1 91 ? -12.312 -2.145 -14.016 1 89.62 91 PHE A N 1
ATOM 705 C CA . PHE A 1 91 ? -12.609 -0.76 -13.672 1 89.62 91 PHE A CA 1
ATOM 706 C C . PHE A 1 91 ? -14.102 -0.477 -13.82 1 89.62 91 PHE A C 1
ATOM 708 O O . PHE A 1 91 ? -14.859 -1.321 -14.305 1 89.62 91 PHE A O 1
ATOM 715 N N . GLN A 1 92 ? -14.484 0.678 -13.188 1 82.44 92 GLN A N 1
ATOM 716 C CA . GLN A 1 92 ? -15.867 1.134 -13.305 1 82.44 92 GLN A CA 1
ATOM 717 C C . GLN A 1 92 ? -16.047 2.02 -14.539 1 82.44 92 GLN A C 1
ATOM 719 O O . GLN A 1 92 ? -15.312 2.986 -14.727 1 82.44 92 GLN A O 1
ATOM 724 N N . GLN A 1 93 ? -17.062 1.77 -15.258 1 74 93 GLN A N 1
ATOM 725 C CA . GLN A 1 93 ? -17.297 2.484 -16.5 1 74 93 GLN A CA 1
ATOM 726 C C . GLN A 1 93 ? -17.594 3.961 -16.25 1 74 93 GLN A C 1
ATOM 728 O O . GLN A 1 93 ? -17.094 4.828 -16.969 1 74 93 GLN A O 1
ATOM 733 N N . THR A 1 94 ? -18.344 4.176 -15.266 1 73.62 94 THR A N 1
ATOM 734 C CA . THR A 1 94 ? -18.812 5.531 -15 1 73.62 94 THR A CA 1
ATOM 735 C C . THR A 1 94 ? -17.703 6.379 -14.383 1 73.62 94 THR A C 1
ATOM 737 O O . THR A 1 94 ? -17.781 7.609 -14.383 1 73.62 94 THR A O 1
ATOM 740 N N . ASP A 1 95 ? -16.688 5.711 -13.867 1 75.12 95 ASP A N 1
ATOM 741 C CA . ASP A 1 95 ? -15.539 6.363 -13.258 1 75.12 95 ASP A CA 1
ATOM 742 C C . ASP A 1 95 ? -14.25 5.582 -13.523 1 75.12 95 ASP A C 1
ATOM 744 O O . ASP A 1 95 ? -13.914 4.664 -12.773 1 75.12 95 ASP A O 1
ATOM 748 N N . LYS A 1 96 ? -13.602 6.043 -14.523 1 69.56 96 LYS A N 1
ATOM 749 C CA . LYS A 1 96 ? -12.438 5.305 -14.992 1 69.56 96 LYS A CA 1
ATOM 750 C C . LYS A 1 96 ? -11.289 5.391 -13.984 1 69.56 96 LYS A C 1
ATOM 752 O O . LYS A 1 96 ? -10.289 4.691 -14.117 1 69.56 96 LYS A O 1
ATOM 757 N N . LYS A 1 97 ? -11.477 6.145 -12.961 1 77.44 97 LYS A N 1
ATOM 758 C CA . LYS A 1 97 ? -10.453 6.277 -11.93 1 77.44 97 LYS A CA 1
ATOM 759 C C . LYS A 1 97 ? -10.648 5.242 -10.828 1 77.44 97 LYS A C 1
ATOM 761 O O . LYS A 1 97 ? -9.766 5.051 -9.984 1 77.44 97 LYS A O 1
ATOM 766 N N . ARG A 1 98 ? -11.758 4.57 -11.039 1 83.06 98 ARG A N 1
ATOM 767 C CA . ARG A 1 98 ? -12.086 3.635 -9.969 1 83.06 98 ARG A CA 1
ATOM 768 C C . ARG A 1 98 ? -11.82 2.195 -10.398 1 83.06 98 ARG A C 1
ATOM 770 O O . ARG A 1 98 ? -12.391 1.721 -11.383 1 83.06 98 ARG A O 1
ATOM 777 N N . TRP A 1 99 ? -10.977 1.538 -9.719 1 87.75 99 TRP A N 1
ATOM 778 C CA . TRP A 1 99 ? -10.609 0.144 -9.953 1 87.75 99 TRP A CA 1
ATOM 779 C C . TRP A 1 99 ? -11.203 -0.758 -8.875 1 87.75 99 TRP A C 1
ATOM 781 O O . TRP A 1 99 ? -11.062 -0.48 -7.676 1 87.75 99 TRP A O 1
ATOM 791 N N . TYR A 1 100 ? -11.82 -1.826 -9.258 1 84.25 100 TYR A N 1
ATOM 792 C CA . TYR A 1 100 ? -12.461 -2.74 -8.312 1 84.25 100 TYR A CA 1
ATOM 793 C C . TYR A 1 100 ? -11.492 -3.828 -7.867 1 84.25 100 TYR A C 1
ATOM 795 O O . TYR A 1 100 ? -11.562 -4.297 -6.73 1 84.25 100 TYR A O 1
ATOM 803 N N . GLY A 1 101 ? -10.695 -4.23 -8.633 1 89.38 101 GLY A N 1
ATOM 804 C CA . GLY A 1 101 ? -9.797 -5.34 -8.383 1 89.38 101 GLY A CA 1
ATOM 805 C C . GLY A 1 101 ? -9.406 -6.09 -9.641 1 89.38 101 GLY A C 1
ATOM 806 O O . GLY A 1 101 ? -9.312 -5.5 -10.719 1 89.38 101 GLY A O 1
ATOM 807 N N . PHE A 1 102 ? -9.094 -7.328 -9.445 1 90.62 102 PHE A N 1
ATOM 808 C CA . PHE A 1 102 ? -8.758 -8.219 -10.555 1 90.62 102 PHE A CA 1
ATOM 809 C C . PHE A 1 102 ? -9.742 -9.375 -10.633 1 90.62 102 PHE A C 1
ATOM 811 O O . PHE A 1 102 ? -10.25 -9.836 -9.609 1 90.62 102 PHE A O 1
ATOM 818 N N . ILE A 1 103 ? -10.016 -9.758 -11.766 1 90.62 103 ILE A N 1
ATOM 819 C CA . ILE A 1 103 ? -10.664 -11.055 -11.961 1 90.62 103 ILE A CA 1
ATOM 820 C C . ILE A 1 103 ? -9.648 -12.055 -12.5 1 90.62 103 ILE A C 1
ATOM 822 O O . ILE A 1 103 ? -8.906 -11.758 -13.438 1 90.62 103 ILE A O 1
ATOM 826 N N . ASP A 1 104 ? -9.609 -13.18 -11.875 1 89.25 104 ASP A N 1
ATOM 827 C CA . ASP A 1 104 ? -8.633 -14.203 -12.234 1 89.25 104 ASP A CA 1
ATOM 828 C C . ASP A 1 104 ? -9.281 -15.32 -13.039 1 89.25 104 ASP A C 1
ATOM 830 O O . ASP A 1 104 ? -10.477 -15.578 -12.914 1 89.25 104 ASP A O 1
ATOM 834 N N . LEU A 1 105 ? -8.438 -15.945 -13.836 1 86.75 105 LEU A N 1
ATOM 835 C CA . LEU A 1 105 ? -8.891 -17.109 -14.594 1 86.75 105 LEU A CA 1
ATOM 836 C C . LEU A 1 105 ? -9.477 -18.172 -13.664 1 86.75 105 LEU A C 1
ATOM 838 O O . LEU A 1 105 ? -10.5 -18.781 -13.984 1 86.75 105 LEU A O 1
ATOM 842 N N . LEU A 1 106 ? -8.883 -18.344 -12.555 1 86.38 106 LEU A N 1
ATOM 843 C CA . LEU A 1 106 ? -9.367 -19.328 -11.594 1 86.38 106 LEU A CA 1
ATOM 844 C C . LEU A 1 106 ? -10.766 -18.969 -11.102 1 86.38 106 LEU A C 1
ATOM 846 O O . LEU A 1 106 ? -11.617 -19.859 -10.945 1 86.38 106 LEU A O 1
ATOM 850 N N . ASP A 1 107 ? -10.992 -17.703 -10.898 1 88.06 107 ASP A N 1
ATOM 851 C CA . ASP A 1 107 ? -12.32 -17.25 -10.484 1 88.06 107 ASP A CA 1
ATOM 852 C C . ASP A 1 107 ? -13.367 -17.594 -11.539 1 88.06 107 ASP A C 1
ATOM 854 O O . ASP A 1 107 ? -14.461 -18.062 -11.203 1 88.06 107 ASP A O 1
ATOM 858 N N . ILE A 1 108 ? -13.016 -17.438 -12.734 1 87.19 108 ILE A N 1
ATOM 859 C CA . ILE A 1 108 ? -13.922 -17.688 -13.844 1 87.19 108 ILE A CA 1
ATOM 860 C C . ILE A 1 108 ? -14.195 -19.188 -13.953 1 87.19 108 ILE A C 1
ATOM 862 O O . ILE A 1 108 ? -15.344 -19.609 -14.062 1 87.19 108 ILE A O 1
ATOM 866 N N . VAL A 1 109 ? -13.227 -19.922 -13.883 1 84.56 109 VAL A N 1
ATOM 867 C CA . VAL A 1 109 ? -13.336 -21.375 -13.992 1 84.56 109 VAL A CA 1
ATOM 868 C C . VAL A 1 109 ? -14.203 -21.922 -12.859 1 84.56 109 VAL A C 1
ATOM 870 O O . VAL A 1 109 ? -15.094 -22.734 -13.086 1 84.56 109 VAL A O 1
ATOM 873 N N . ARG A 1 110 ? -13.969 -21.406 -11.781 1 84.94 110 ARG A N 1
ATOM 874 C CA . ARG A 1 110 ? -14.75 -21.844 -10.625 1 84.94 110 ARG A CA 1
ATOM 875 C C . ARG A 1 110 ? -16.219 -21.469 -10.781 1 84.94 110 ARG A C 1
ATOM 877 O O . ARG A 1 110 ? -17.109 -22.281 -10.508 1 84.94 110 ARG A O 1
ATOM 884 N N . TYR A 1 111 ? -16.375 -20.328 -11.141 1 87.94 111 TYR A N 1
ATOM 885 C CA . TYR A 1 111 ? -17.75 -19.875 -11.336 1 87.94 111 TYR A CA 1
ATOM 886 C C . TYR A 1 111 ? -18.469 -20.734 -12.367 1 87.94 111 TYR A C 1
ATOM 888 O O . TYR A 1 111 ? -19.578 -21.203 -12.125 1 87.94 111 TYR A O 1
ATOM 896 N N . VAL A 1 112 ? -17.844 -21 -13.445 1 83.69 112 VAL A N 1
ATOM 897 C CA . VAL A 1 112 ? -18.453 -21.734 -14.555 1 83.69 112 VAL A CA 1
ATOM 898 C C . VAL A 1 112 ? -18.688 -23.188 -14.148 1 83.69 112 VAL A C 1
ATOM 900 O O . VAL A 1 112 ? -19.766 -23.734 -14.375 1 83.69 112 VAL A O 1
ATOM 903 N N . THR A 1 113 ? -17.797 -23.781 -13.531 1 83.62 113 THR A N 1
ATOM 904 C CA . THR A 1 113 ? -17.922 -25.188 -13.148 1 83.62 113 THR A CA 1
ATOM 905 C C . THR A 1 113 ? -19 -25.359 -12.086 1 83.62 113 THR A C 1
ATOM 907 O O . THR A 1 113 ? -19.703 -26.359 -12.07 1 83.62 113 THR A O 1
ATOM 910 N N . HIS A 1 114 ? -19.094 -24.406 -11.258 1 83.5 114 HIS A N 1
ATOM 911 C CA . HIS A 1 114 ? -20.094 -24.469 -10.195 1 83.5 114 HIS A CA 1
ATOM 912 C C . HIS A 1 114 ? -21.5 -24.234 -10.742 1 83.5 114 HIS A C 1
ATOM 914 O O . HIS A 1 114 ? -22.453 -24.906 -10.328 1 83.5 114 HIS A O 1
ATOM 920 N N . HIS A 1 115 ? -21.625 -23.406 -11.586 1 82.75 115 HIS A N 1
ATOM 921 C CA . HIS A 1 115 ? -22.953 -22.969 -12.008 1 82.75 115 HIS A CA 1
ATOM 922 C C . HIS A 1 115 ? -23.453 -23.781 -13.195 1 82.75 115 HIS A C 1
ATOM 924 O O . HIS A 1 115 ? -24.656 -23.891 -13.414 1 82.75 115 HIS A O 1
ATOM 930 N N . PHE A 1 116 ? -22.609 -24.344 -13.961 1 79.12 116 PHE A N 1
ATOM 931 C CA . PHE A 1 116 ? -23.047 -25.047 -15.156 1 79.12 116 PHE A CA 1
ATOM 932 C C . PHE A 1 116 ? -22.922 -26.562 -14.984 1 79.12 116 PHE A C 1
ATOM 934 O O . PHE A 1 116 ? -23.422 -27.328 -15.805 1 79.12 116 PHE A O 1
ATOM 941 N N . GLY A 1 117 ? -22.453 -26.953 -13.914 1 74.94 117 GLY A N 1
ATOM 942 C CA . GLY A 1 117 ? -22.5 -28.344 -13.477 1 74.94 117 GLY A CA 1
ATOM 943 C C . GLY A 1 117 ? -21.422 -29.203 -14.117 1 74.94 117 GLY A C 1
ATOM 944 O O . GLY A 1 117 ? -21 -28.938 -15.242 1 74.94 117 GLY A O 1
ATOM 945 N N . SER A 1 118 ? -21.172 -30.297 -13.477 1 77.25 118 SER A N 1
ATOM 946 C CA . SER A 1 118 ? -20.109 -31.219 -13.883 1 77.25 118 SER A CA 1
ATOM 947 C C . SER A 1 118 ? -20.531 -32.031 -15.117 1 77.25 118 SER A C 1
ATOM 949 O O . SER A 1 118 ? -19.703 -32.312 -15.977 1 77.25 118 SER A O 1
ATOM 951 N N . GLU A 1 119 ? -21.75 -32.312 -15.227 1 78.38 119 GLU A N 1
ATOM 952 C CA . GLU A 1 119 ? -22.234 -33.125 -16.328 1 78.38 119 GLU A CA 1
ATOM 953 C C . GLU A 1 119 ? -22.031 -32.438 -17.672 1 78.38 119 GLU A C 1
ATOM 955 O O . GLU A 1 119 ? -21.547 -33.062 -18.625 1 78.38 119 GLU A O 1
ATOM 960 N N . LYS A 1 120 ? -22.328 -31.312 -17.719 1 75.94 120 LYS A N 1
ATOM 961 C CA . LYS A 1 120 ? -22.219 -30.562 -18.969 1 75.94 120 LYS A CA 1
ATOM 962 C C . LYS A 1 120 ? -20.75 -30.234 -19.281 1 75.94 120 LYS A C 1
ATOM 964 O O . LYS A 1 120 ? -20.328 -30.312 -20.422 1 75.94 120 LYS A O 1
ATOM 969 N N . MET A 1 121 ? -20.062 -30.031 -18.25 1 75.94 121 MET A N 1
ATOM 970 C CA . MET A 1 121 ? -18.719 -29.516 -18.453 1 75.94 121 MET A CA 1
ATOM 971 C C . MET A 1 121 ? -17.719 -30.641 -18.641 1 75.94 121 MET A C 1
ATOM 973 O O . MET A 1 121 ? -16.609 -30.438 -19.156 1 75.94 121 MET A O 1
ATOM 977 N N . SER A 1 122 ? -18.203 -31.828 -18.328 1 77.12 122 SER A N 1
ATOM 978 C CA . SER A 1 122 ? -17.281 -32.969 -18.422 1 77.12 122 SER A CA 1
ATOM 979 C C . SER A 1 122 ? -17.297 -33.562 -19.812 1 77.12 122 SER A C 1
ATOM 981 O O . SER A 1 122 ? -16.422 -34.375 -20.156 1 77.12 122 SER A O 1
ATOM 983 N N . ILE A 1 123 ? -18.234 -33.062 -20.562 1 78.81 123 ILE A N 1
ATOM 984 C CA . ILE A 1 123 ? -18.328 -33.562 -21.938 1 78.81 123 ILE A CA 1
ATOM 985 C C . ILE A 1 123 ? -17.281 -32.875 -22.812 1 78.81 123 ILE A C 1
ATOM 987 O O . ILE A 1 123 ? -17.094 -31.656 -22.719 1 78.81 123 ILE A O 1
ATOM 991 N N . GLU A 1 124 ? -16.609 -33.781 -23.609 1 78.25 124 GLU A N 1
ATOM 992 C CA . GLU A 1 124 ? -15.617 -33.188 -24.531 1 78.25 124 GLU A CA 1
ATOM 993 C C . GLU A 1 124 ? -16.297 -32.312 -25.578 1 78.25 124 GLU A C 1
ATOM 995 O O . GLU A 1 124 ? -17 -32.812 -26.453 1 78.25 124 GLU A O 1
ATOM 1000 N N . GLN A 1 125 ? -16.141 -31.016 -25.312 1 79.19 125 GLN A N 1
ATOM 1001 C CA . GLN A 1 125 ? -16.734 -30.031 -26.219 1 79.19 125 GLN A CA 1
ATOM 1002 C C . GLN A 1 125 ? -15.93 -28.734 -26.234 1 79.19 125 GLN A C 1
ATOM 1004 O O . GLN A 1 125 ? -15.141 -28.484 -25.312 1 79.19 125 GLN A O 1
ATOM 1009 N N . ASP A 1 126 ? -16.188 -28.062 -27.281 1 79.12 126 ASP A N 1
ATOM 1010 C CA . ASP A 1 126 ? -15.578 -26.734 -27.406 1 79.12 126 ASP A CA 1
ATOM 1011 C C . ASP A 1 126 ? -16.344 -25.703 -26.594 1 79.12 126 ASP A C 1
ATOM 1013 O O . ASP A 1 126 ? -17.484 -25.359 -26.938 1 79.12 126 ASP A O 1
ATOM 1017 N N . PHE A 1 127 ? -15.703 -25.188 -25.641 1 82.38 127 PHE A N 1
ATOM 1018 C CA . PHE A 1 127 ? -16.359 -24.234 -24.75 1 82.38 127 PHE A CA 1
ATOM 1019 C C . PHE A 1 127 ? -16.828 -23.016 -25.516 1 82.38 127 PHE A C 1
ATOM 1021 O O . PHE A 1 127 ? -17.891 -22.453 -25.203 1 82.38 127 PHE A O 1
ATOM 1028 N N . TRP A 1 128 ? -16.016 -22.578 -26.406 1 83.25 128 TRP A N 1
ATOM 1029 C CA . TRP A 1 128 ? -16.391 -21.375 -27.141 1 83.25 128 TRP A CA 1
ATOM 1030 C C . TRP A 1 128 ? -17.672 -21.594 -27.953 1 83.25 128 TRP A C 1
ATOM 1032 O O . TRP A 1 128 ? -18.531 -20.719 -28 1 83.25 128 TRP A O 1
ATOM 1042 N N . LYS A 1 129 ? -17.766 -22.75 -28.453 1 82.69 129 LYS A N 1
ATOM 1043 C CA . LYS A 1 129 ? -19 -23.094 -29.156 1 82.69 129 LYS A CA 1
ATOM 1044 C C . LYS A 1 129 ? -20.172 -2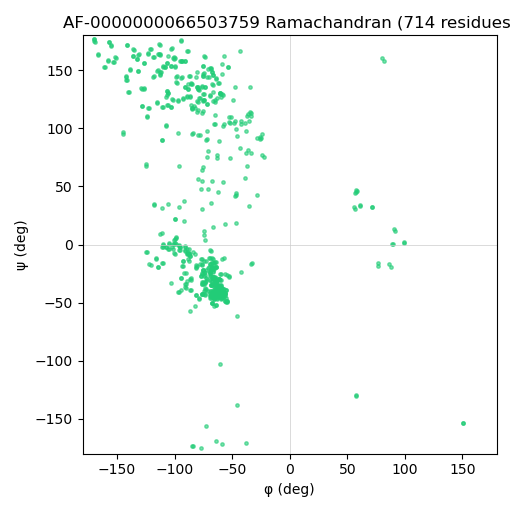3.188 -28.203 1 82.69 129 LYS A C 1
ATOM 1046 O O . LYS A 1 129 ? -21.266 -22.672 -28.484 1 82.69 129 LYS A O 1
ATOM 1051 N N . LEU A 1 130 ? -19.922 -23.781 -27.141 1 81.56 130 LEU A N 1
ATOM 1052 C CA . LEU A 1 130 ? -20.953 -23.906 -26.125 1 81.56 130 LEU A CA 1
ATOM 1053 C C . LEU A 1 130 ? -21.422 -22.547 -25.641 1 81.56 130 LEU A C 1
ATOM 1055 O O . LEU A 1 130 ? -22.609 -22.328 -25.422 1 81.56 130 LEU A O 1
ATOM 1059 N N . SER A 1 131 ? -20.5 -21.656 -25.422 1 84.12 131 SER A N 1
ATOM 1060 C CA . SER A 1 131 ? -20.812 -20.328 -24.875 1 84.12 131 SER A CA 1
ATOM 1061 C C . SER A 1 131 ? -21.656 -19.516 -25.859 1 84.12 131 SER A C 1
ATOM 1063 O O . SER A 1 131 ? -22.422 -18.641 -25.453 1 84.12 131 SER A O 1
ATOM 1065 N N . GLU A 1 132 ? -21.484 -19.797 -27.078 1 84.12 132 GLU A N 1
ATOM 1066 C CA . GLU A 1 132 ? -22.266 -19.109 -28.109 1 84.12 132 GLU A CA 1
ATOM 1067 C C . GLU A 1 132 ? -23.688 -19.672 -28.172 1 84.12 132 GLU A C 1
ATOM 1069 O O . GLU A 1 132 ? -24.625 -18.953 -28.562 1 84.12 132 GLU A O 1
ATOM 1074 N N . GLU A 1 133 ? -23.828 -20.875 -27.797 1 83 133 GLU A N 1
ATOM 1075 C CA . GLU A 1 133 ? -25.109 -21.562 -27.953 1 83 133 GLU A CA 1
ATOM 1076 C C . GLU A 1 133 ? -25.984 -21.391 -26.719 1 83 133 GLU A C 1
ATOM 1078 O O . GLU A 1 133 ? -27.203 -21.25 -26.828 1 83 133 GLU A O 1
ATOM 1083 N N . GLU A 1 134 ? -25.375 -21.391 -25.594 1 82.88 134 GLU A N 1
ATOM 1084 C CA . GLU A 1 134 ? -26.125 -21.344 -24.344 1 82.88 134 GLU A CA 1
ATOM 1085 C C . GLU A 1 134 ? -26.422 -19.891 -23.938 1 82.88 134 GLU A C 1
ATOM 1087 O O . GLU A 1 134 ? -25.5 -19.094 -23.781 1 82.88 134 GLU A O 1
ATOM 1092 N N . GLU A 1 135 ? -27.672 -19.625 -23.703 1 86.62 135 GLU A N 1
ATOM 1093 C CA . GLU A 1 135 ? -28.141 -18.281 -23.391 1 86.62 135 GLU A CA 1
ATOM 1094 C C . GLU A 1 135 ? -27.547 -17.781 -22.078 1 86.62 135 GLU A C 1
ATOM 1096 O O . GLU A 1 135 ? -27.266 -16.594 -21.938 1 86.62 135 GLU A O 1
ATOM 1101 N N . LYS A 1 136 ? -27.312 -18.625 -21.219 1 85.44 136 LYS A N 1
ATOM 1102 C CA . LYS A 1 136 ? -26.781 -18.25 -19.906 1 85.44 136 LYS A CA 1
ATOM 1103 C C . LYS A 1 136 ? -25.391 -17.625 -20.031 1 85.44 136 LYS A C 1
ATOM 1105 O O . LYS A 1 136 ? -25.078 -16.672 -19.312 1 85.44 136 LYS A O 1
ATOM 1110 N N . PHE A 1 137 ? -24.641 -18.062 -20.969 1 86.56 137 PHE A N 1
ATOM 1111 C CA . PHE A 1 137 ? -23.297 -17.531 -21.172 1 86.56 137 PHE A CA 1
ATOM 1112 C C . PHE A 1 137 ? -23.359 -16.172 -21.844 1 86.56 137 PHE A C 1
ATOM 1114 O O . PHE A 1 137 ? -22.5 -15.312 -21.609 1 86.56 137 PHE A O 1
ATOM 1121 N N . LYS A 1 138 ? -24.391 -15.945 -22.547 1 87.69 138 LYS A N 1
ATOM 1122 C CA . LYS A 1 138 ? -24.516 -14.695 -23.281 1 87.69 138 LYS A CA 1
ATOM 1123 C C . LYS A 1 138 ? -24.828 -13.531 -22.328 1 87.69 138 LYS A C 1
ATOM 1125 O O . LYS A 1 138 ? -24.469 -12.391 -22.609 1 87.69 138 LYS A O 1
ATOM 1130 N N . THR A 1 139 ? -25.375 -13.852 -21.25 1 90.88 139 THR A N 1
ATOM 1131 C CA . THR A 1 139 ? -25.812 -12.797 -20.344 1 90.88 139 THR A CA 1
ATOM 1132 C C . THR A 1 139 ? -24.875 -12.672 -19.156 1 90.88 139 THR A C 1
ATOM 1134 O O . THR A 1 139 ? -25 -11.75 -18.344 1 90.88 139 THR A O 1
ATOM 1137 N N . LEU A 1 140 ? -23.938 -13.547 -19.109 1 92.69 140 LEU A N 1
ATOM 1138 C CA . LEU A 1 140 ? -23.031 -13.562 -17.969 1 92.69 140 LEU A CA 1
ATOM 1139 C C . LEU A 1 140 ? -22.047 -12.398 -18.047 1 92.69 140 LEU A C 1
ATOM 1141 O O . LEU A 1 140 ? -21.469 -12.133 -19.109 1 92.69 140 LEU A O 1
ATOM 1145 N N . THR A 1 141 ? -21.828 -11.711 -16.891 1 94.12 141 THR A N 1
ATOM 1146 C CA . THR A 1 141 ? -20.938 -10.562 -16.844 1 94.12 141 THR A CA 1
ATOM 1147 C C . THR A 1 141 ? -19.797 -10.797 -15.852 1 94.12 141 THR A C 1
ATOM 1149 O O . THR A 1 141 ? -19.859 -11.734 -15.055 1 94.12 141 THR A O 1
ATOM 1152 N N . VAL A 1 142 ? -18.828 -9.938 -15.922 1 94.12 142 VAL A N 1
ATOM 1153 C CA . VAL A 1 142 ? -17.703 -9.961 -15 1 94.12 142 VAL A CA 1
ATOM 1154 C C . VAL A 1 142 ? -18.203 -9.773 -13.57 1 94.12 142 VAL A C 1
ATOM 1156 O O . VAL A 1 142 ? -17.75 -10.445 -12.641 1 94.12 142 VAL A O 1
ATOM 1159 N N . ASN A 1 143 ? -19.156 -8.992 -13.438 1 91.5 143 ASN A N 1
ATOM 1160 C CA . ASN A 1 143 ? -19.719 -8.688 -12.133 1 91.5 143 ASN A CA 1
ATOM 1161 C C . ASN A 1 143 ? -20.328 -9.93 -11.484 1 91.5 143 ASN A C 1
ATOM 1163 O O . ASN A 1 143 ? -20.312 -10.07 -10.258 1 91.5 143 ASN A O 1
ATOM 1167 N N . ASP A 1 144 ? -20.859 -10.789 -12.289 1 92.75 144 ASP A N 1
ATOM 1168 C CA . ASP A 1 144 ? -21.438 -12.016 -11.758 1 92.75 144 ASP A CA 1
ATOM 1169 C C . ASP A 1 144 ? -20.391 -12.875 -11.062 1 92.75 144 ASP A C 1
ATOM 1171 O O . ASP A 1 144 ? -20.656 -13.477 -10.023 1 92.75 144 ASP A O 1
ATOM 1175 N N . VAL A 1 145 ? -19.266 -12.891 -11.617 1 90.81 145 VAL A N 1
ATOM 1176 C CA . VAL A 1 145 ? -18.172 -13.672 -11.047 1 90.81 145 VAL A CA 1
ATOM 1177 C C . VAL A 1 145 ? -17.594 -12.953 -9.828 1 90.81 145 VAL A C 1
ATOM 1179 O O . VAL A 1 145 ? -17.359 -13.57 -8.789 1 90.81 145 VAL A O 1
ATOM 1182 N N . MET A 1 146 ? -17.422 -11.656 -9.922 1 87.75 146 MET A N 1
ATOM 1183 C CA . MET A 1 146 ? -16.797 -10.875 -8.859 1 87.75 146 MET A CA 1
ATOM 1184 C C . MET A 1 146 ? -17.672 -10.891 -7.602 1 87.75 146 MET A C 1
ATOM 1186 O O . MET A 1 146 ? -17.141 -10.828 -6.484 1 87.75 146 MET A O 1
ATOM 1190 N N . ARG A 1 147 ? -18.875 -11 -7.738 1 83.5 147 ARG A N 1
ATOM 1191 C CA . ARG A 1 147 ? -19.797 -10.977 -6.605 1 83.5 147 ARG A CA 1
ATOM 1192 C C . ARG A 1 147 ? -19.984 -12.375 -6.031 1 83.5 147 ARG A C 1
ATOM 1194 O O . ARG A 1 147 ? -20.656 -12.547 -5.004 1 83.5 147 ARG A O 1
ATOM 1201 N N . TYR A 1 148 ? -19.438 -13.258 -6.762 1 82.88 148 TYR A N 1
ATOM 1202 C CA . TYR A 1 148 ? -19.547 -14.633 -6.293 1 82.88 148 TYR A CA 1
ATOM 1203 C C . TYR A 1 148 ? -18.828 -14.82 -4.961 1 82.88 148 TYR A C 1
ATOM 1205 O O . TYR A 1 148 ? -17.672 -14.422 -4.812 1 82.88 148 TYR A O 1
ATOM 1213 N N . PRO A 1 149 ? -19.469 -15.328 -3.922 1 72.06 149 PRO A N 1
ATOM 1214 C CA . PRO A 1 149 ? -18.922 -15.414 -2.566 1 72.06 149 PRO A CA 1
ATOM 1215 C C . PRO A 1 149 ? -17.594 -16.172 -2.514 1 72.06 149 PRO A C 1
ATOM 1217 O O . PRO A 1 149 ? -16.781 -15.961 -1.605 1 72.06 149 PRO A O 1
ATOM 1220 N N . HIS A 1 150 ? -17.422 -17.031 -3.484 1 70.25 150 HIS A N 1
ATOM 1221 C CA . HIS A 1 150 ? -16.219 -17.859 -3.453 1 70.25 150 HIS A CA 1
ATOM 1222 C C . HIS A 1 150 ? -15.078 -17.188 -4.215 1 70.25 150 HIS A C 1
ATOM 1224 O O . HIS A 1 150 ? -13.961 -17.719 -4.25 1 70.25 150 HIS A O 1
ATOM 1230 N N . THR A 1 151 ? -15.438 -16.094 -4.738 1 73.19 151 THR A N 1
ATOM 1231 C CA . THR A 1 151 ? -14.383 -15.352 -5.426 1 73.19 151 THR A CA 1
ATOM 1232 C C . THR A 1 151 ? -13.492 -14.617 -4.426 1 73.19 151 THR A C 1
ATOM 1234 O O . THR A 1 151 ? -13.992 -13.969 -3.504 1 73.19 151 THR A O 1
ATOM 1237 N N . LYS A 1 152 ? -12.203 -14.898 -4.586 1 68.19 152 LYS A N 1
ATOM 1238 C CA . LYS A 1 152 ? -11.219 -14.258 -3.719 1 68.19 152 LYS A CA 1
ATOM 1239 C C . LYS A 1 152 ? -11.234 -12.742 -3.895 1 68.19 152 LYS A C 1
ATOM 1241 O O . LYS A 1 152 ? -11.422 -12.242 -5.008 1 68.19 152 LYS A O 1
ATOM 1246 N N . ASP A 1 153 ? -11.117 -12.102 -2.734 1 65.38 153 ASP A N 1
ATOM 1247 C CA . ASP A 1 153 ? -10.977 -10.648 -2.783 1 65.38 153 ASP A CA 1
ATOM 1248 C C . ASP A 1 153 ? -9.602 -10.25 -3.312 1 65.38 153 ASP A C 1
ATOM 1250 O O . ASP A 1 153 ? -8.594 -10.375 -2.609 1 65.38 153 ASP A O 1
ATOM 1254 N N . ASN A 1 154 ? -9.562 -10.086 -4.652 1 69.06 154 ASN A N 1
ATOM 1255 C CA . ASN A 1 154 ? -8.344 -9.594 -5.281 1 69.06 154 ASN A CA 1
ATOM 1256 C C . ASN A 1 154 ? -8.281 -8.07 -5.27 1 69.06 154 ASN A C 1
ATOM 1258 O O . ASN A 1 154 ? -8.719 -7.418 -6.223 1 69.06 154 ASN A O 1
ATOM 1262 N N . ARG A 1 155 ? -7.582 -7.559 -4.219 1 75 155 ARG A N 1
ATOM 1263 C CA . ARG A 1 155 ? -7.582 -6.117 -3.996 1 75 155 ARG A CA 1
ATOM 1264 C C . ARG A 1 155 ? -6.664 -5.41 -4.988 1 75 155 ARG A C 1
ATOM 1266 O O . ARG A 1 155 ? -5.645 -5.965 -5.402 1 75 155 ARG A O 1
ATOM 1273 N N . PHE A 1 156 ? -7.262 -4.309 -5.492 1 79.31 156 PHE A N 1
ATOM 1274 C CA . PHE A 1 156 ? -6.469 -3.389 -6.301 1 79.31 156 PHE A CA 1
ATOM 1275 C C . PHE A 1 156 ? -5.598 -2.508 -5.414 1 79.31 156 PHE A C 1
ATOM 1277 O O . PHE A 1 156 ? -6.059 -1.488 -4.898 1 79.31 156 PHE A O 1
ATOM 1284 N N . SER A 1 157 ? -4.32 -2.922 -5.176 1 84.88 157 SER A N 1
ATOM 1285 C CA . SER A 1 157 ? -3.369 -2.174 -4.359 1 84.88 157 SER A CA 1
ATOM 1286 C C . SER A 1 157 ? -2.25 -1.589 -5.215 1 84.88 157 SER A C 1
ATOM 1288 O O . SER A 1 157 ? -1.17 -2.176 -5.316 1 84.88 157 SER A O 1
ATOM 1290 N N . PRO A 1 158 ? -2.518 -0.395 -5.656 1 90.56 158 PRO A N 1
ATOM 1291 C CA . PRO A 1 158 ? -1.574 0.157 -6.629 1 90.56 158 PRO A CA 1
ATOM 1292 C C . PRO A 1 158 ? -0.453 0.96 -5.977 1 90.56 158 PRO A C 1
ATOM 1294 O O . PRO A 1 158 ? -0.567 1.351 -4.812 1 90.56 158 PRO A O 1
ATOM 1297 N N . ILE A 1 159 ? 0.604 1.085 -6.684 1 93.56 159 ILE A N 1
ATOM 1298 C CA . ILE A 1 159 ? 1.599 2.129 -6.465 1 93.56 159 ILE A CA 1
ATOM 1299 C C . ILE A 1 159 ? 1.602 3.092 -7.652 1 93.56 159 ILE A C 1
ATOM 1301 O O . ILE A 1 159 ? 0.878 2.885 -8.633 1 93.56 159 ILE A O 1
ATOM 1305 N N . THR A 1 160 ? 2.316 4.184 -7.547 1 94.19 160 THR A N 1
ATOM 1306 C CA . THR A 1 160 ? 2.4 5.113 -8.672 1 94.19 160 THR A CA 1
ATOM 1307 C C . THR A 1 160 ? 3.727 4.953 -9.406 1 94.19 160 THR A C 1
ATOM 1309 O O . THR A 1 160 ? 4.629 4.266 -8.93 1 94.19 160 THR A O 1
ATOM 1312 N N . GLN A 1 161 ? 3.814 5.555 -10.516 1 93.62 161 GLN A N 1
ATOM 1313 C CA . GLN A 1 161 ? 4.945 5.367 -11.422 1 93.62 161 GLN A CA 1
ATOM 1314 C C . GLN A 1 161 ? 6.242 5.875 -10.797 1 93.62 161 GLN A C 1
ATOM 1316 O O . GLN A 1 161 ? 7.332 5.508 -11.234 1 93.62 161 GLN A O 1
ATOM 1321 N N . ASN A 1 162 ? 6.184 6.629 -9.758 1 93.62 162 ASN A N 1
ATOM 1322 C CA . ASN A 1 162 ? 7.371 7.238 -9.172 1 93.62 162 ASN A CA 1
ATOM 1323 C C . ASN A 1 162 ? 7.914 6.402 -8.016 1 93.62 162 ASN A C 1
ATOM 1325 O O . ASN A 1 162 ? 8.961 6.723 -7.445 1 93.62 162 ASN A O 1
ATOM 1329 N N . TYR A 1 163 ? 7.258 5.309 -7.734 1 96.06 163 TYR A N 1
ATOM 1330 C CA . TYR A 1 163 ? 7.73 4.449 -6.652 1 96.06 163 TYR A CA 1
ATOM 1331 C C . TYR A 1 163 ? 9.023 3.74 -7.047 1 96.06 163 TYR A C 1
ATOM 1333 O O . TYR A 1 163 ? 9.258 3.471 -8.227 1 96.06 163 TYR A O 1
ATOM 1341 N N . SER A 1 164 ? 9.781 3.465 -6.039 1 96.06 164 SER A N 1
ATOM 1342 C CA . SER A 1 164 ? 11.023 2.738 -6.234 1 96.06 164 SER A CA 1
ATOM 1343 C C . SER A 1 164 ? 10.773 1.257 -6.492 1 96.06 164 SER A C 1
ATOM 1345 O O . SER A 1 164 ? 9.734 0.722 -6.094 1 96.06 164 SER A O 1
ATOM 1347 N N . LEU A 1 165 ? 11.695 0.723 -7.172 1 96.38 165 LEU A N 1
ATOM 1348 C CA . LEU A 1 165 ? 11.664 -0.724 -7.352 1 96.38 165 LEU A CA 1
ATOM 1349 C C . LEU A 1 165 ? 11.812 -1.442 -6.012 1 96.38 165 LEU A C 1
ATOM 1351 O O . LEU A 1 165 ? 11.258 -2.527 -5.82 1 96.38 165 LEU A O 1
ATOM 1355 N N . PHE A 1 166 ? 12.523 -0.849 -5.086 1 96.62 166 PHE A N 1
ATOM 1356 C CA . PHE A 1 166 ? 12.664 -1.411 -3.748 1 96.62 166 PHE A CA 1
ATOM 1357 C C . PHE A 1 166 ? 11.297 -1.672 -3.125 1 96.62 166 PHE A C 1
ATOM 1359 O O . PHE A 1 166 ? 11.039 -2.766 -2.621 1 96.62 166 PHE A O 1
ATOM 1366 N N . SER A 1 167 ? 10.445 -0.7 -3.176 1 96.31 167 SER A N 1
ATOM 1367 C CA . SER A 1 167 ? 9.125 -0.833 -2.566 1 96.31 167 SER A CA 1
ATOM 1368 C C . SER A 1 167 ? 8.312 -1.927 -3.248 1 96.31 167 SER A C 1
ATOM 1370 O O . SER A 1 167 ? 7.59 -2.676 -2.584 1 96.31 167 SER A O 1
ATOM 1372 N N . ALA A 1 168 ? 8.398 -1.995 -4.508 1 95.94 168 ALA A N 1
ATOM 1373 C CA . ALA A 1 168 ? 7.707 -3.066 -5.223 1 95.94 168 ALA A CA 1
ATOM 1374 C C . ALA A 1 168 ? 8.195 -4.438 -4.762 1 95.94 168 ALA A C 1
ATOM 1376 O O . ALA A 1 168 ? 7.398 -5.332 -4.484 1 95.94 168 ALA A O 1
ATOM 1377 N N . PHE A 1 169 ? 9.516 -4.555 -4.684 1 96.62 169 PHE A N 1
ATOM 1378 C CA . PHE A 1 169 ? 10.094 -5.809 -4.215 1 96.62 169 PHE A CA 1
ATOM 1379 C C . PHE A 1 169 ? 9.602 -6.148 -2.816 1 96.62 169 PHE A C 1
ATOM 1381 O O . PHE A 1 169 ? 9.273 -7.301 -2.531 1 96.62 169 PHE A O 1
ATOM 1388 N N . GLU A 1 170 ? 9.578 -5.199 -2.025 1 95.81 170 GLU A N 1
ATOM 1389 C CA . GLU A 1 170 ? 9.188 -5.453 -0.641 1 95.81 170 GLU A CA 1
ATOM 1390 C C . GLU A 1 170 ? 7.727 -5.879 -0.548 1 95.81 170 GLU A C 1
ATOM 1392 O O . GLU A 1 170 ? 7.379 -6.766 0.234 1 95.81 170 GLU A O 1
ATOM 1397 N N . ILE A 1 171 ? 6.863 -5.242 -1.286 1 94.56 171 ILE A N 1
ATOM 1398 C CA . ILE A 1 171 ? 5.457 -5.625 -1.316 1 94.56 171 ILE A CA 1
ATOM 1399 C C . ILE A 1 171 ? 5.328 -7.094 -1.713 1 94.56 171 ILE A C 1
ATOM 1401 O O . ILE A 1 171 ? 4.68 -7.879 -1.015 1 94.56 171 ILE A O 1
ATOM 1405 N N . PHE A 1 172 ? 5.988 -7.492 -2.748 1 93.81 172 PHE A N 1
ATOM 1406 C CA . PHE A 1 172 ? 5.914 -8.867 -3.225 1 93.81 172 PHE A CA 1
ATOM 1407 C C . PHE A 1 172 ? 6.5 -9.828 -2.197 1 93.81 172 PHE A C 1
ATOM 1409 O O . PHE A 1 172 ? 6.027 -10.961 -2.059 1 93.81 172 PHE A O 1
ATOM 1416 N N . ALA A 1 173 ? 7.477 -9.383 -1.524 1 93.38 173 ALA A N 1
ATOM 1417 C CA . ALA A 1 173 ? 8.18 -10.242 -0.573 1 93.38 173 ALA A CA 1
ATOM 1418 C C . ALA A 1 173 ? 7.363 -10.43 0.703 1 93.38 173 ALA A C 1
ATOM 1420 O O . ALA A 1 173 ? 7.355 -11.516 1.285 1 93.38 173 ALA A O 1
ATOM 1421 N N . ARG A 1 174 ? 6.668 -9.438 1.078 1 91.38 174 ARG A N 1
ATOM 1422 C CA . ARG A 1 174 ? 6.133 -9.461 2.436 1 91.38 174 ARG A CA 1
ATOM 1423 C C . ARG A 1 174 ? 4.617 -9.633 2.422 1 91.38 174 ARG A C 1
ATOM 1425 O O . ARG A 1 174 ? 4.012 -9.938 3.453 1 91.38 174 ARG A O 1
ATOM 1432 N N . ASP A 1 175 ? 4.031 -9.414 1.32 1 86.94 175 ASP A N 1
ATOM 1433 C CA . ASP A 1 175 ? 2.602 -9.672 1.189 1 86.94 175 ASP A CA 1
ATOM 1434 C C . ASP A 1 175 ? 2.348 -10.914 0.334 1 86.94 175 ASP A C 1
ATOM 1436 O O . ASP A 1 175 ? 2.342 -10.836 -0.896 1 86.94 175 ASP A O 1
ATOM 1440 N N . PRO A 1 176 ? 2.02 -12.016 0.92 1 76.88 176 PRO A N 1
ATOM 1441 C CA . PRO A 1 176 ? 1.898 -13.273 0.18 1 76.88 176 PRO A CA 1
ATOM 1442 C C . PRO A 1 176 ? 0.689 -13.297 -0.751 1 76.88 176 PRO A C 1
ATOM 1444 O O . PRO A 1 176 ? 0.612 -14.141 -1.648 1 76.88 176 PRO A O 1
ATOM 1447 N N . ASN A 1 177 ? -0.174 -12.367 -0.626 1 76.69 177 ASN A N 1
ATOM 1448 C CA . ASN A 1 177 ? -1.383 -12.383 -1.443 1 76.69 177 ASN A CA 1
ATOM 1449 C C . ASN A 1 177 ? -1.258 -11.461 -2.65 1 76.69 177 ASN A C 1
ATOM 1451 O O . ASN A 1 177 ? -2.168 -11.391 -3.479 1 76.69 177 ASN A O 1
ATOM 1455 N N . VAL A 1 178 ? -0.093 -10.852 -2.711 1 86.12 178 VAL A N 1
ATOM 1456 C CA . VAL A 1 178 ? 0.095 -9.945 -3.84 1 86.12 178 VAL A CA 1
ATOM 1457 C C . VAL A 1 178 ? 0.966 -10.609 -4.898 1 86.12 178 VAL A C 1
ATOM 1459 O O . VAL A 1 178 ? 2.127 -10.938 -4.641 1 86.12 178 VAL A O 1
ATOM 1462 N N . HIS A 1 179 ? 0.352 -10.781 -6.102 1 85.31 179 HIS A N 1
ATOM 1463 C CA . HIS A 1 179 ? 1.096 -11.398 -7.191 1 85.31 179 HIS A CA 1
ATOM 1464 C C . HIS A 1 179 ? 1.279 -10.43 -8.352 1 85.31 179 HIS A C 1
ATOM 1466 O O . HIS A 1 179 ? 2.037 -10.711 -9.289 1 85.31 179 HIS A O 1
ATOM 1472 N N . ARG A 1 180 ? 0.563 -9.398 -8.25 1 89.38 180 ARG A N 1
ATOM 1473 C CA . ARG A 1 180 ? 0.636 -8.32 -9.234 1 89.38 180 ARG A CA 1
ATOM 1474 C C . ARG A 1 180 ? 0.508 -6.957 -8.562 1 89.38 180 ARG A C 1
ATOM 1476 O O . ARG A 1 180 ? -0.228 -6.809 -7.582 1 89.38 180 ARG A O 1
ATOM 1483 N N . ILE A 1 181 ? 1.22 -6.035 -9.102 1 93 181 ILE A N 1
ATOM 1484 C CA . ILE A 1 181 ? 1.13 -4.672 -8.594 1 93 181 ILE A CA 1
ATOM 1485 C C . ILE A 1 181 ? 0.755 -3.721 -9.727 1 93 181 ILE A C 1
ATOM 1487 O O . ILE A 1 181 ? 1.548 -3.498 -10.648 1 93 181 ILE A O 1
ATOM 1491 N N . PRO A 1 182 ? -0.481 -3.184 -9.703 1 92.75 182 PRO A N 1
ATOM 1492 C CA . PRO A 1 182 ? -0.801 -2.133 -10.672 1 92.75 182 PRO A CA 1
ATOM 1493 C C . PRO A 1 182 ? -0.014 -0.848 -10.438 1 92.75 182 PRO A C 1
ATOM 1495 O O . PRO A 1 182 ? 0.184 -0.447 -9.281 1 92.75 182 PRO A O 1
ATOM 1498 N N . ILE A 1 183 ? 0.461 -0.269 -11.461 1 93.69 183 ILE A N 1
ATOM 1499 C CA . ILE A 1 183 ? 1.156 1.012 -11.383 1 93.69 183 ILE A CA 1
ATOM 1500 C C . ILE A 1 183 ? 0.303 2.102 -12.031 1 93.69 183 ILE A C 1
ATOM 1502 O O . ILE A 1 183 ? -0.024 2.021 -13.219 1 93.69 183 ILE A O 1
ATOM 1506 N N . LEU A 1 184 ? -0.072 3.078 -11.211 1 92.62 184 LEU A N 1
ATOM 1507 C CA . LEU A 1 184 ? -0.831 4.23 -11.688 1 92.62 184 LEU A CA 1
ATOM 1508 C C . LEU A 1 184 ? 0.099 5.383 -12.047 1 92.62 184 LEU A C 1
ATOM 1510 O O . LEU A 1 184 ? 1.229 5.449 -11.555 1 92.62 184 LEU A O 1
ATOM 1514 N N . ASP A 1 185 ? -0.392 6.277 -12.891 1 92.31 185 ASP A N 1
ATOM 1515 C CA . ASP A 1 185 ? 0.372 7.488 -13.18 1 92.31 185 ASP A CA 1
ATOM 1516 C C . ASP A 1 185 ? 0.521 8.352 -11.93 1 92.31 185 ASP A C 1
ATOM 1518 O O . ASP A 1 185 ? 1.632 8.75 -11.57 1 92.31 185 ASP A O 1
ATOM 1522 N N . ASN A 1 186 ? -0.496 8.656 -11.289 1 89.5 186 ASN A N 1
ATOM 1523 C CA . ASN A 1 186 ? -0.554 9.336 -9.992 1 89.5 186 ASN A CA 1
ATOM 1524 C C . ASN A 1 186 ? -1.861 9.039 -9.266 1 89.5 186 ASN A C 1
ATOM 1526 O O . ASN A 1 186 ? -2.756 8.398 -9.82 1 89.5 186 ASN A O 1
ATOM 1530 N N . MET A 1 187 ? -1.979 9.477 -8.102 1 83.69 187 MET A N 1
ATOM 1531 C CA . MET A 1 187 ? -3.135 9.141 -7.273 1 83.69 187 MET A CA 1
ATOM 1532 C C . MET A 1 187 ? -4.328 10.023 -7.613 1 83.69 187 MET A C 1
ATOM 1534 O O . MET A 1 187 ? -5.465 9.695 -7.266 1 83.69 187 MET A O 1
ATOM 1538 N N . ALA A 1 188 ? -4.082 11.148 -8.234 1 81.31 188 ALA A N 1
ATOM 1539 C CA . ALA A 1 188 ? -5.164 12.047 -8.617 1 81.31 188 ALA A CA 1
ATOM 1540 C C . ALA A 1 188 ? -5.863 11.555 -9.883 1 81.31 188 ALA A C 1
ATOM 1542 O O . ALA A 1 188 ? -7.09 11.438 -9.914 1 81.31 188 ALA A O 1
ATOM 1543 N N . ASN A 1 189 ? -5.129 11.164 -10.914 1 86.81 189 ASN A N 1
ATOM 1544 C CA . ASN A 1 189 ? -5.66 10.703 -12.195 1 86.81 189 ASN A CA 1
ATOM 1545 C C . ASN A 1 189 ? -5.957 9.211 -12.172 1 86.81 189 ASN A C 1
ATOM 1547 O O . ASN A 1 189 ? -6.895 8.75 -12.828 1 86.81 189 ASN A O 1
ATOM 1551 N N . ARG A 1 190 ? -5.09 8.492 -11.539 1 90 190 ARG A N 1
ATOM 1552 C CA . ARG A 1 190 ? -5.223 7.055 -11.305 1 90 190 ARG A CA 1
ATOM 1553 C C . ARG A 1 190 ? -5.285 6.289 -12.625 1 90 190 ARG A C 1
ATOM 1555 O O . ARG A 1 190 ? -6.055 5.336 -12.758 1 90 190 ARG A O 1
ATOM 1562 N N . HIS A 1 191 ? -4.621 6.715 -13.617 1 90.81 191 HIS A N 1
ATOM 1563 C CA . HIS A 1 191 ? -4.484 5.992 -14.875 1 90.81 191 HIS A CA 1
ATOM 1564 C C . HIS A 1 191 ? -3.521 4.82 -14.734 1 90.81 191 HIS A C 1
ATOM 1566 O O . HIS A 1 191 ? -2.385 4.992 -14.281 1 90.81 191 HIS A O 1
ATOM 1572 N N . LEU A 1 192 ? -4.055 3.654 -15.086 1 91.81 192 LEU A N 1
ATOM 1573 C CA . LEU A 1 192 ? -3.219 2.459 -15.031 1 91.81 192 LEU A CA 1
ATOM 1574 C C . LEU A 1 192 ? -2.184 2.471 -16.141 1 91.81 192 LEU A C 1
ATOM 1576 O O . LEU A 1 192 ? -2.537 2.418 -17.328 1 91.81 192 LEU A O 1
ATOM 1580 N N . VAL A 1 193 ? -0.895 2.422 -15.797 1 91.38 193 VAL A N 1
ATOM 1581 C CA . VAL A 1 193 ? 0.135 2.59 -16.812 1 91.38 193 VAL A CA 1
ATOM 1582 C C . VAL A 1 193 ? 0.934 1.297 -16.969 1 91.38 193 VAL A C 1
ATOM 1584 O O . VAL A 1 193 ? 1.619 1.093 -17.969 1 91.38 193 VAL A O 1
ATOM 1587 N N . SER A 1 194 ? 0.832 0.477 -15.953 1 91.62 194 SER A N 1
ATOM 1588 C CA . SER A 1 194 ? 1.553 -0.79 -16.016 1 91.62 194 SER A CA 1
ATOM 1589 C C . SER A 1 194 ? 1.088 -1.751 -14.93 1 91.62 194 SER A C 1
ATOM 1591 O O . SER A 1 194 ? 0.363 -1.356 -14.016 1 91.62 194 SER A O 1
ATOM 1593 N N . ILE A 1 195 ? 1.411 -2.996 -15.094 1 91.81 195 ILE A N 1
ATOM 1594 C CA . ILE A 1 195 ? 1.222 -4.027 -14.078 1 91.81 195 ILE A CA 1
ATOM 1595 C C . ILE A 1 195 ? 2.529 -4.785 -13.859 1 91.81 195 ILE A C 1
ATOM 1597 O O . ILE A 1 195 ? 3.078 -5.367 -14.797 1 91.81 195 ILE A O 1
ATOM 1601 N N . LEU A 1 196 ? 3.037 -4.742 -12.695 1 92.31 196 LEU A N 1
ATOM 1602 C CA . LEU A 1 196 ? 4.254 -5.461 -12.328 1 92.31 196 LEU A CA 1
ATOM 1603 C C . LEU A 1 196 ? 3.924 -6.848 -11.789 1 92.31 196 LEU A C 1
ATOM 1605 O O . LEU A 1 196 ? 3.002 -7.004 -10.984 1 92.31 196 LEU A O 1
ATOM 1609 N N . THR A 1 197 ? 4.664 -7.848 -12.234 1 89.12 197 THR A N 1
ATOM 1610 C CA . THR A 1 197 ? 4.438 -9.211 -11.766 1 89.12 197 THR A CA 1
ATOM 1611 C C . THR A 1 197 ? 5.672 -9.75 -11.047 1 89.12 197 THR A C 1
ATOM 1613 O O . THR A 1 197 ? 6.773 -9.227 -11.219 1 89.12 197 THR A O 1
ATOM 1616 N N . GLN A 1 198 ? 5.473 -10.758 -10.289 1 89.44 198 GLN A N 1
ATOM 1617 C CA . GLN A 1 198 ? 6.562 -11.391 -9.547 1 89.44 198 GLN A CA 1
ATOM 1618 C C . GLN A 1 198 ? 7.602 -11.984 -10.5 1 89.44 198 GLN A C 1
ATOM 1620 O O . GLN A 1 198 ? 8.805 -11.93 -10.219 1 89.44 198 GLN A O 1
ATOM 1625 N N . SER A 1 199 ? 7.172 -12.516 -11.609 1 87.19 199 SER A N 1
ATOM 1626 C CA . SER A 1 199 ? 8.094 -13.125 -12.57 1 87.19 199 SER A CA 1
ATOM 1627 C C . SER A 1 199 ? 9.078 -12.094 -13.109 1 87.19 199 SER A C 1
ATOM 1629 O O . SER A 1 199 ? 10.25 -12.414 -13.336 1 87.19 199 SER A O 1
ATOM 1631 N N . GLN A 1 200 ? 8.617 -10.93 -13.289 1 90.75 200 GLN A N 1
ATOM 1632 C CA . GLN A 1 200 ? 9.5 -9.875 -13.773 1 90.75 200 GLN A CA 1
ATOM 1633 C C . GLN A 1 200 ? 10.562 -9.523 -12.742 1 90.75 200 GLN A C 1
ATOM 1635 O O . GLN A 1 200 ? 11.703 -9.211 -13.102 1 90.75 200 GLN A O 1
ATOM 1640 N N . LEU A 1 201 ? 10.195 -9.586 -11.523 1 93 201 LEU A N 1
ATOM 1641 C CA . LEU A 1 201 ? 11.148 -9.266 -10.469 1 93 201 LEU A CA 1
ATOM 1642 C C . LEU A 1 201 ? 12.188 -10.375 -10.328 1 93 201 LEU A C 1
ATOM 1644 O O . LEU A 1 201 ? 13.367 -10.094 -10.094 1 93 201 LEU A O 1
ATOM 1648 N N . VAL A 1 202 ? 11.75 -11.57 -10.469 1 91.81 202 VAL A N 1
ATOM 1649 C CA . VAL A 1 202 ? 12.672 -12.695 -10.43 1 91.81 202 VAL A CA 1
ATOM 1650 C C . VAL A 1 202 ? 13.703 -12.562 -11.555 1 91.81 202 VAL A C 1
ATOM 1652 O O . VAL A 1 202 ? 14.898 -12.766 -11.336 1 91.81 202 VAL A O 1
ATOM 1655 N N . LYS A 1 203 ? 13.203 -12.219 -12.703 1 92.69 203 LYS A N 1
ATOM 1656 C CA . LYS A 1 203 ? 14.117 -11.984 -13.82 1 92.69 203 LYS A CA 1
ATOM 1657 C C . LYS A 1 203 ? 15.117 -10.883 -13.492 1 92.69 203 LYS A C 1
ATOM 1659 O O . LYS A 1 203 ? 16.297 -11 -13.805 1 92.69 203 LYS A O 1
ATOM 1664 N N . TYR A 1 204 ? 14.648 -9.844 -12.906 1 96 204 TYR A N 1
ATOM 1665 C CA . TYR A 1 204 ? 15.516 -8.734 -12.531 1 96 204 TYR A CA 1
ATOM 1666 C C . TYR A 1 204 ? 16.625 -9.195 -11.602 1 96 204 TYR A C 1
ATOM 1668 O O . TYR A 1 204 ? 17.781 -8.828 -11.781 1 96 204 TYR A O 1
ATOM 1676 N N . VAL A 1 205 ? 16.234 -9.984 -10.625 1 96.12 205 VAL A N 1
ATOM 1677 C CA . VAL A 1 205 ? 17.219 -10.492 -9.672 1 96.12 205 VAL A CA 1
ATOM 1678 C C . VAL A 1 205 ? 18.219 -11.398 -10.391 1 96.12 205 VAL A C 1
ATOM 1680 O O . VAL A 1 205 ? 19.422 -11.312 -10.156 1 96.12 205 VAL A O 1
ATOM 1683 N N . TYR A 1 206 ? 17.656 -12.219 -11.227 1 96 206 TYR A N 1
ATOM 1684 C CA . TYR A 1 206 ? 18.516 -13.125 -11.992 1 96 206 TYR A CA 1
ATOM 1685 C C . TYR A 1 206 ? 19.531 -12.344 -12.812 1 96 206 TYR A C 1
ATOM 1687 O O . TYR A 1 206 ? 20.719 -12.688 -12.82 1 96 206 TYR A O 1
ATOM 1695 N N . ASP A 1 207 ? 19.094 -11.258 -13.477 1 95.69 207 ASP A N 1
ATOM 1696 C CA . ASP A 1 207 ? 19.938 -10.43 -14.312 1 95.69 207 ASP A CA 1
ATOM 1697 C C . ASP A 1 207 ? 20.969 -9.68 -13.477 1 95.69 207 ASP A C 1
ATOM 1699 O O . ASP A 1 207 ? 22 -9.219 -14 1 95.69 207 ASP A O 1
ATOM 1703 N N . ASN A 1 208 ? 20.703 -9.531 -12.219 1 96 208 ASN A N 1
ATOM 1704 C CA . ASN A 1 208 ? 21.594 -8.789 -11.328 1 96 208 ASN A CA 1
ATOM 1705 C C . ASN A 1 208 ? 22.156 -9.672 -10.227 1 96 208 ASN A C 1
ATOM 1707 O O . ASN A 1 208 ? 22.359 -9.219 -9.102 1 96 208 ASN A O 1
ATOM 1711 N N . MET A 1 209 ? 22.391 -10.922 -10.523 1 94.25 209 MET A N 1
ATOM 1712 C CA . MET A 1 209 ? 22.828 -11.938 -9.57 1 94.25 209 MET A CA 1
ATOM 1713 C C . MET A 1 209 ? 24.156 -11.547 -8.945 1 94.25 209 MET A C 1
ATOM 1715 O O . MET A 1 209 ? 24.422 -11.844 -7.777 1 94.25 209 MET A O 1
ATOM 1719 N N . SER A 1 210 ? 24.984 -10.844 -9.633 1 93.44 210 SER A N 1
ATOM 1720 C CA . SER A 1 210 ? 26.312 -10.477 -9.172 1 93.44 210 SER A CA 1
ATOM 1721 C C . SER A 1 210 ? 26.234 -9.508 -7.996 1 93.44 210 SER A C 1
ATOM 1723 O O . SER A 1 210 ? 27.203 -9.375 -7.234 1 93.44 210 SER A O 1
ATOM 1725 N N . LEU A 1 211 ? 25.141 -8.859 -7.824 1 94.5 211 LEU A N 1
ATOM 1726 C CA . LEU A 1 211 ? 25 -7.852 -6.781 1 94.5 211 LEU A CA 1
ATOM 1727 C C . LEU A 1 211 ? 24.547 -8.484 -5.473 1 94.5 211 LEU A C 1
ATOM 1729 O O . LEU A 1 211 ? 24.469 -7.809 -4.441 1 94.5 211 LEU A O 1
ATOM 1733 N N . LEU A 1 212 ? 24.266 -9.789 -5.445 1 94.12 212 LEU A N 1
ATOM 1734 C CA . LEU A 1 212 ? 23.688 -10.445 -4.273 1 94.12 212 LEU A CA 1
ATOM 1735 C C . LEU A 1 212 ? 24.781 -10.758 -3.246 1 94.12 212 LEU A C 1
ATOM 1737 O O . LEU A 1 212 ? 24.469 -11.016 -2.08 1 94.12 212 LEU A O 1
ATOM 1741 N N . GLY A 1 213 ? 25.984 -10.758 -3.602 1 91.19 213 GLY A N 1
ATOM 1742 C CA . GLY A 1 213 ? 27.047 -11.109 -2.678 1 91.19 213 GLY A CA 1
ATOM 1743 C C . GLY A 1 213 ? 26.891 -12.484 -2.068 1 91.19 213 GLY A C 1
ATOM 1744 O O . GLY A 1 213 ? 26.688 -13.469 -2.787 1 91.19 213 GLY A O 1
ATOM 1745 N N . SER A 1 214 ? 26.984 -12.562 -0.747 1 91.31 214 SER A N 1
ATOM 1746 C CA . SER A 1 214 ? 26.938 -13.852 -0.054 1 91.31 214 SER A CA 1
ATOM 1747 C C . SER A 1 214 ? 25.531 -14.414 -0.033 1 91.31 214 SER A C 1
ATOM 1749 O O . SER A 1 214 ? 25.328 -15.602 0.238 1 91.31 214 SER A O 1
ATOM 1751 N N . LYS A 1 215 ? 24.625 -13.625 -0.324 1 92.38 215 LYS A N 1
ATOM 1752 C CA . LYS A 1 215 ? 23.234 -14.086 -0.323 1 92.38 215 LYS A CA 1
ATOM 1753 C C . LYS A 1 215 ? 23.016 -15.141 -1.398 1 92.38 215 LYS A C 1
ATOM 1755 O O . LYS A 1 215 ? 22.141 -16.016 -1.254 1 92.38 215 LYS A O 1
ATOM 1760 N N . LYS A 1 216 ? 23.812 -15.039 -2.424 1 94.5 216 LYS A N 1
ATOM 1761 C CA . LYS A 1 216 ? 23.656 -16.016 -3.496 1 94.5 216 LYS A CA 1
ATOM 1762 C C . LYS A 1 216 ? 23.984 -17.422 -3.012 1 94.5 216 LYS A C 1
ATOM 1764 O O . LYS A 1 216 ? 23.5 -18.406 -3.578 1 94.5 216 LYS A O 1
ATOM 1769 N N . ASP A 1 217 ? 24.719 -17.484 -1.903 1 95.44 217 ASP A N 1
ATOM 1770 C CA . ASP A 1 217 ? 25.203 -18.781 -1.399 1 95.44 217 ASP A CA 1
ATOM 1771 C C . ASP A 1 217 ? 24.344 -19.266 -0.229 1 95.44 217 ASP A C 1
ATOM 1773 O O . ASP A 1 217 ? 24.609 -20.312 0.349 1 95.44 217 ASP A O 1
ATOM 1777 N N . LEU A 1 218 ? 23.359 -18.484 0.114 1 95.56 218 LEU A N 1
ATOM 1778 C CA . LEU A 1 218 ? 22.453 -18.906 1.174 1 95.56 218 LEU A CA 1
ATOM 1779 C C . LEU A 1 218 ? 21.75 -20.203 0.796 1 95.56 218 LEU A C 1
ATOM 1781 O O . LEU A 1 218 ? 21.219 -20.328 -0.312 1 95.56 218 LEU A O 1
ATOM 1785 N N . ILE A 1 219 ? 21.781 -21.125 1.698 1 96.94 219 ILE A N 1
ATOM 1786 C CA . ILE A 1 219 ? 21.172 -22.406 1.368 1 96.94 219 ILE A CA 1
ATOM 1787 C C . ILE A 1 219 ? 19.734 -22.453 1.88 1 96.94 219 ILE A C 1
ATOM 1789 O O . ILE A 1 219 ? 19.391 -21.766 2.85 1 96.94 219 ILE A O 1
ATOM 1793 N N . VAL A 1 220 ? 18.891 -23.281 1.332 1 96.75 220 VAL A N 1
ATOM 1794 C CA . VAL A 1 220 ? 17.453 -23.344 1.545 1 96.75 220 VAL A CA 1
ATOM 1795 C C . VAL A 1 220 ? 17.156 -23.578 3.025 1 96.75 220 VAL A C 1
ATOM 1797 O O . VAL A 1 220 ? 16.297 -22.906 3.609 1 96.75 220 VAL A O 1
ATOM 1800 N N . LYS A 1 221 ? 17.859 -24.422 3.67 1 94.12 221 LYS A N 1
ATOM 1801 C CA . LYS A 1 221 ? 17.594 -24.781 5.062 1 94.12 221 LYS A CA 1
ATOM 1802 C C . LYS A 1 221 ? 17.797 -23.578 5.98 1 94.12 221 LYS A C 1
ATOM 1804 O O . LYS A 1 221 ? 17.234 -23.531 7.074 1 94.12 221 LYS A O 1
ATOM 1809 N N . ASN A 1 222 ? 18.531 -22.562 5.52 1 94.62 222 ASN A N 1
ATOM 1810 C CA . ASN A 1 222 ? 18.844 -21.406 6.336 1 94.62 222 ASN A CA 1
ATOM 1811 C C . ASN A 1 222 ? 18 -20.188 5.918 1 94.62 222 ASN A C 1
ATOM 1813 O O . ASN A 1 222 ? 18.156 -19.109 6.473 1 94.62 222 ASN A O 1
ATOM 1817 N N . MET A 1 223 ? 17.172 -20.359 4.969 1 94.19 223 MET A N 1
ATOM 1818 C CA . MET A 1 223 ? 16.359 -19.25 4.5 1 94.19 223 MET A CA 1
ATOM 1819 C C . MET A 1 223 ? 15.227 -18.953 5.48 1 94.19 223 MET A C 1
ATOM 1821 O O . MET A 1 223 ? 14.664 -19.875 6.082 1 94.19 223 MET A O 1
ATOM 1825 N N . SER A 1 224 ? 14.938 -17.656 5.555 1 88.81 224 SER A N 1
ATOM 1826 C CA . SER A 1 224 ? 13.859 -17.219 6.43 1 88.81 224 SER A CA 1
ATOM 1827 C C . SER A 1 224 ? 12.492 -17.422 5.777 1 88.81 224 SER A C 1
ATOM 1829 O O . SER A 1 224 ? 12.336 -17.203 4.574 1 88.81 224 SER A O 1
ATOM 1831 N N . GLY A 1 225 ? 11.586 -17.938 6.566 1 87 225 GLY A N 1
ATOM 1832 C CA . GLY A 1 225 ? 10.195 -17.938 6.133 1 87 225 GLY A CA 1
ATOM 1833 C C . GLY A 1 225 ? 9.812 -19.172 5.352 1 87 225 GLY A C 1
ATOM 1834 O O . GLY A 1 225 ? 8.688 -19.297 4.875 1 87 225 GLY A O 1
ATOM 1835 N N . ILE A 1 226 ? 10.727 -20.078 5.152 1 89.62 226 ILE A N 1
ATOM 1836 C CA . ILE A 1 226 ? 10.43 -21.266 4.363 1 89.62 226 ILE A CA 1
ATOM 1837 C C . ILE A 1 226 ? 9.57 -22.234 5.18 1 89.62 226 ILE A C 1
ATOM 1839 O O . ILE A 1 226 ? 9.891 -22.531 6.332 1 89.62 226 ILE A O 1
ATOM 1843 N N . GLN A 1 227 ? 8.539 -22.625 4.535 1 81.62 227 GLN A N 1
ATOM 1844 C CA . GLN A 1 227 ? 7.629 -23.578 5.184 1 81.62 227 GLN A CA 1
ATOM 1845 C C . GLN A 1 227 ? 8.102 -25.016 5 1 81.62 227 GLN A C 1
ATOM 1847 O O . GLN A 1 227 ? 8.164 -25.5 3.873 1 81.62 227 GLN A O 1
ATOM 1852 N N . MET A 1 228 ? 8.391 -25.609 6.168 1 85.88 228 MET A N 1
ATOM 1853 C CA . MET A 1 228 ? 8.797 -27 6.152 1 85.88 228 MET A CA 1
ATOM 1854 C C . MET A 1 228 ? 7.742 -27.891 6.82 1 85.88 228 MET A C 1
ATOM 1856 O O . MET A 1 228 ? 7.027 -27.438 7.715 1 85.88 228 MET A O 1
ATOM 1860 N N . GLY A 1 229 ? 7.59 -29.125 6.395 1 81.56 229 GLY A N 1
ATOM 1861 C CA . GLY A 1 229 ? 6.801 -30.156 7.051 1 81.56 229 GLY A CA 1
ATOM 1862 C C . GLY A 1 229 ? 5.336 -30.125 6.66 1 81.56 229 GLY A C 1
ATOM 1863 O O . GLY A 1 229 ? 4.602 -31.078 6.906 1 81.56 229 GLY A O 1
ATOM 1864 N N . SER A 1 230 ? 4.805 -29.078 6.09 1 83.56 230 SER A N 1
ATOM 1865 C CA . SER A 1 230 ? 3.379 -28.984 5.785 1 83.56 230 SER A CA 1
ATOM 1866 C C . SER A 1 230 ? 3.148 -28.672 4.312 1 83.56 230 SER A C 1
ATOM 1868 O O . SER A 1 230 ? 2.602 -27.609 3.98 1 83.56 230 SER A O 1
ATOM 1870 N N . VAL A 1 231 ? 3.523 -29.688 3.545 1 93.5 231 VAL A N 1
ATOM 1871 C CA . VAL A 1 231 ? 3.324 -29.484 2.113 1 93.5 231 VAL A CA 1
ATOM 1872 C C . VAL A 1 231 ? 1.957 -30.031 1.702 1 93.5 231 VAL A C 1
ATOM 1874 O O . VAL A 1 231 ? 1.608 -31.172 2.037 1 93.5 231 VAL A O 1
ATOM 1877 N N . VAL A 1 232 ? 1.129 -29.281 1.084 1 95.5 232 VAL A N 1
ATOM 1878 C CA . VAL A 1 232 ? -0.143 -29.75 0.543 1 95.5 232 VAL A CA 1
ATOM 1879 C C . VAL A 1 232 ? 0.103 -30.562 -0.73 1 95.5 232 VAL A C 1
ATOM 1881 O O . VAL A 1 232 ? 0.793 -30.094 -1.642 1 95.5 232 VAL A O 1
ATOM 1884 N N . THR A 1 233 ? -0.405 -31.781 -0.686 1 96.94 233 THR A N 1
ATOM 1885 C CA . THR A 1 233 ? -0.173 -32.688 -1.808 1 96.94 233 THR A CA 1
ATOM 1886 C C . THR A 1 233 ? -1.494 -33.25 -2.34 1 96.94 233 THR A C 1
ATOM 1888 O O . THR A 1 233 ? -2.514 -33.188 -1.649 1 96.94 233 THR A O 1
ATOM 1891 N N . VAL A 1 234 ? -1.451 -33.656 -3.609 1 97.81 234 VAL A N 1
ATOM 1892 C CA . VAL A 1 234 ? -2.564 -34.375 -4.211 1 97.81 234 VAL A CA 1
ATOM 1893 C C . VAL A 1 234 ? -2.041 -35.625 -4.949 1 97.81 234 VAL A C 1
ATOM 1895 O O . VAL A 1 234 ? -0.916 -35.625 -5.453 1 97.81 234 VAL A O 1
ATOM 1898 N N . LYS A 1 235 ? -2.916 -36.625 -4.953 1 97.75 235 LYS A N 1
ATOM 1899 C CA . LYS A 1 235 ? -2.588 -37.781 -5.773 1 97.75 235 LYS A CA 1
ATOM 1900 C C . LYS A 1 235 ? -2.807 -37.5 -7.254 1 97.75 235 LYS A C 1
ATOM 1902 O O . LYS A 1 235 ? -3.762 -36.781 -7.621 1 97.75 235 LYS A O 1
ATOM 1907 N N . SER A 1 236 ? -1.959 -38.125 -8.094 1 97.06 236 SER A N 1
ATOM 1908 C CA . SER A 1 236 ? -2.045 -37.875 -9.531 1 97.06 236 SER A CA 1
ATOM 1909 C C . SER A 1 236 ? -3.346 -38.438 -10.102 1 97.06 236 SER A C 1
ATOM 1911 O O . SER A 1 236 ? -3.773 -38.031 -11.188 1 97.06 236 SER A O 1
ATOM 1913 N N . SER A 1 237 ? -4.047 -39.219 -9.336 1 97.56 237 SER A N 1
ATOM 1914 C CA . SER A 1 237 ? -5.211 -39.938 -9.828 1 97.56 237 SER A CA 1
ATOM 1915 C C . SER A 1 237 ? -6.496 -39.156 -9.594 1 97.56 237 SER A C 1
ATOM 1917 O O . SER A 1 237 ? -7.547 -39.469 -10.141 1 97.56 237 SER A O 1
ATOM 1919 N N . ILE A 1 238 ? -6.414 -38.125 -8.758 1 96.88 238 ILE A N 1
ATOM 1920 C CA . ILE A 1 238 ? -7.633 -37.375 -8.508 1 96.88 238 ILE A CA 1
ATOM 1921 C C . ILE A 1 238 ? -7.953 -36.5 -9.719 1 96.88 238 ILE A C 1
ATOM 1923 O O . ILE A 1 238 ? -7.082 -36.25 -10.555 1 96.88 238 ILE A O 1
ATOM 1927 N N . LEU A 1 239 ? -9.172 -36.062 -9.773 1 94.88 239 LEU A N 1
ATOM 1928 C CA . LEU A 1 239 ? -9.555 -35.219 -10.875 1 94.88 239 LEU A CA 1
ATOM 1929 C C . LEU A 1 239 ? -8.914 -33.812 -10.727 1 94.88 239 LEU A C 1
ATOM 1931 O O . LEU A 1 239 ? -8.812 -33.312 -9.609 1 94.88 239 LEU A O 1
ATOM 1935 N N . ALA A 1 240 ? -8.547 -33.25 -11.844 1 93.38 240 ALA A N 1
ATOM 1936 C CA . ALA A 1 240 ? -7.934 -31.922 -11.828 1 93.38 240 ALA A CA 1
ATOM 1937 C C . ALA A 1 240 ? -8.852 -30.906 -11.156 1 93.38 240 ALA A C 1
ATOM 1939 O O . ALA A 1 240 ? -8.391 -30.062 -10.383 1 93.38 240 ALA A O 1
ATOM 1940 N N . ILE A 1 241 ? -10.125 -31 -11.383 1 91.25 241 ILE A N 1
ATOM 1941 C CA . ILE A 1 241 ? -11.086 -30.062 -10.812 1 91.25 241 ILE A CA 1
ATOM 1942 C C . ILE A 1 241 ? -11.047 -30.156 -9.289 1 91.25 241 ILE A C 1
ATOM 1944 O O . ILE A 1 241 ? -11.188 -29.141 -8.602 1 91.25 241 ILE A O 1
ATOM 1948 N N . GLU A 1 242 ? -10.844 -31.312 -8.797 1 94.12 242 GLU A N 1
ATOM 1949 C CA . GLU A 1 242 ? -10.758 -31.5 -7.355 1 94.12 242 GLU A CA 1
ATOM 1950 C C . GLU A 1 242 ? -9.469 -30.906 -6.797 1 94.12 242 GLU A C 1
ATOM 1952 O O . GLU A 1 242 ? -9.461 -30.328 -5.707 1 94.12 242 GLU A O 1
ATOM 1957 N N . ALA A 1 243 ? -8.453 -31.094 -7.535 1 95.5 243 ALA A N 1
ATOM 1958 C CA . ALA A 1 243 ? -7.184 -30.516 -7.121 1 95.5 243 ALA A CA 1
ATOM 1959 C C . ALA A 1 243 ? -7.277 -28.984 -7.047 1 95.5 243 ALA A C 1
ATOM 1961 O O . ALA A 1 243 ? -6.809 -28.375 -6.082 1 95.5 243 ALA A O 1
ATOM 1962 N N . PHE A 1 244 ? -7.938 -28.375 -8 1 91.38 244 PHE A N 1
ATOM 1963 C CA . PHE A 1 244 ? -8.086 -26.922 -8.008 1 91.38 244 PHE A CA 1
ATOM 1964 C C . PHE A 1 244 ? -8.992 -26.453 -6.875 1 91.38 244 PHE A C 1
ATOM 1966 O O . PHE A 1 244 ? -8.789 -25.375 -6.312 1 91.38 244 PHE A O 1
ATOM 1973 N N . LYS A 1 245 ? -9.906 -27.312 -6.535 1 90.38 245 LYS A N 1
ATOM 1974 C CA . LYS A 1 245 ? -10.75 -27.016 -5.375 1 90.38 245 LYS A CA 1
ATOM 1975 C C . LYS A 1 245 ? -9.922 -26.984 -4.094 1 90.38 245 LYS A C 1
ATOM 1977 O O . LYS A 1 245 ? -10.148 -26.141 -3.221 1 90.38 245 LYS A O 1
ATOM 1982 N N . ILE A 1 246 ? -9.008 -27.844 -4.051 1 93.69 246 ILE A N 1
ATOM 1983 C CA . ILE A 1 246 ? -8.133 -27.906 -2.891 1 93.69 246 ILE A CA 1
ATOM 1984 C C . ILE A 1 246 ? -7.293 -26.641 -2.812 1 93.69 246 ILE A C 1
ATOM 1986 O O . ILE A 1 246 ? -7.102 -26.078 -1.729 1 93.69 246 ILE A O 1
ATOM 1990 N N . LEU A 1 247 ? -6.777 -26.156 -3.934 1 91.56 247 LEU A N 1
ATOM 1991 C CA . LEU A 1 247 ? -6.023 -24.906 -3.959 1 91.56 247 LEU A CA 1
ATOM 1992 C C . LEU A 1 247 ? -6.852 -23.766 -3.389 1 91.56 247 LEU A C 1
ATOM 1994 O O . LEU A 1 247 ? -6.355 -22.969 -2.586 1 91.56 247 LEU A O 1
ATOM 1998 N N . GLU A 1 248 ? -8.023 -23.734 -3.744 1 84.81 248 GLU A N 1
ATOM 1999 C CA . GLU A 1 248 ? -8.93 -22.672 -3.301 1 84.81 248 GLU A CA 1
ATOM 2000 C C . GLU A 1 248 ? -9.203 -22.781 -1.803 1 84.81 248 GLU A C 1
ATOM 2002 O O . GLU A 1 248 ? -9.086 -21.781 -1.08 1 84.81 248 GLU A O 1
ATOM 2007 N N . GLU A 1 249 ? -9.555 -23.953 -1.44 1 87.5 249 GLU A N 1
ATOM 2008 C CA . GLU A 1 249 ? -9.906 -24.188 -0.043 1 87.5 249 GLU A CA 1
ATOM 2009 C C . GLU A 1 249 ? -8.734 -23.875 0.881 1 87.5 249 GLU A C 1
ATOM 2011 O O . GLU A 1 249 ? -8.938 -23.359 1.985 1 87.5 249 GLU A O 1
ATOM 2016 N N . LYS A 1 250 ? -7.59 -24.141 0.409 1 89.12 250 LYS A N 1
ATOM 2017 C CA . LYS A 1 250 ? -6.395 -23.922 1.224 1 89.12 250 LYS A CA 1
ATOM 2018 C C . LYS A 1 250 ? -5.77 -22.562 0.942 1 89.12 250 LYS A C 1
ATOM 2020 O O . LYS A 1 250 ? -4.789 -22.172 1.582 1 89.12 250 LYS A O 1
ATOM 2025 N N . ASP A 1 251 ? -6.277 -21.844 0.007 1 83.62 251 ASP A N 1
ATOM 2026 C CA . ASP A 1 251 ? -5.812 -20.516 -0.393 1 83.62 251 ASP A CA 1
ATOM 2027 C C . ASP A 1 251 ? -4.344 -20.547 -0.811 1 83.62 251 ASP A C 1
ATOM 2029 O O . ASP A 1 251 ? -3.525 -19.781 -0.3 1 83.62 251 ASP A O 1
ATOM 2033 N N . ILE A 1 252 ? -4.039 -21.547 -1.636 1 88.5 252 ILE A N 1
ATOM 2034 C CA . ILE A 1 252 ? -2.703 -21.672 -2.215 1 88.5 252 ILE A CA 1
ATOM 2035 C C . ILE A 1 252 ? -2.805 -21.703 -3.738 1 88.5 252 ILE A C 1
ATOM 2037 O O . ILE A 1 252 ? -3.885 -21.922 -4.293 1 88.5 252 ILE A O 1
ATOM 2041 N N . ASN A 1 253 ? -1.672 -21.484 -4.402 1 89 253 ASN A N 1
ATOM 2042 C CA . ASN A 1 253 ? -1.701 -21.359 -5.855 1 89 253 ASN A CA 1
ATOM 2043 C C . ASN A 1 253 ? -1.041 -22.562 -6.531 1 89 253 ASN A C 1
ATOM 2045 O O . ASN A 1 253 ? -0.97 -22.625 -7.762 1 89 253 ASN A O 1
ATOM 2049 N N . GLY A 1 254 ? -0.566 -23.484 -5.734 1 92.06 254 GLY A N 1
ATOM 2050 C CA . GLY A 1 254 ? 0.07 -24.672 -6.273 1 92.06 254 GLY A CA 1
ATOM 2051 C C . GLY A 1 254 ? 0.132 -25.828 -5.285 1 92.06 254 GLY A C 1
ATOM 2052 O O . GLY A 1 254 ? 0.125 -25.594 -4.07 1 92.06 254 GLY A O 1
ATOM 2053 N N . VAL A 1 255 ? 0.168 -27.078 -5.855 1 95.5 255 VAL A N 1
ATOM 2054 C CA . VAL A 1 255 ? 0.216 -28.266 -5.023 1 95.5 255 VAL A CA 1
ATOM 2055 C C . VAL A 1 255 ? 1.189 -29.281 -5.625 1 95.5 255 VAL A C 1
ATOM 2057 O O . VAL A 1 255 ? 1.418 -29.281 -6.836 1 95.5 255 VAL A O 1
ATOM 2060 N N . ALA A 1 256 ? 1.76 -30.078 -4.695 1 96.56 256 ALA A N 1
ATOM 2061 C CA . ALA A 1 256 ? 2.621 -31.172 -5.129 1 96.56 256 ALA A CA 1
ATOM 2062 C C . ALA A 1 256 ? 1.796 -32.375 -5.59 1 96.56 256 ALA A C 1
ATOM 2064 O O . ALA A 1 256 ? 0.836 -32.75 -4.922 1 96.56 256 ALA A O 1
ATOM 2065 N N . VAL A 1 257 ? 2.162 -32.938 -6.727 1 97.5 257 VAL A N 1
ATOM 2066 C CA . VAL A 1 257 ? 1.485 -34.094 -7.262 1 97.5 257 VAL A CA 1
ATOM 2067 C C . VAL A 1 257 ? 2.322 -35.344 -6.984 1 97.5 257 VAL A C 1
ATOM 2069 O O . VAL A 1 257 ? 3.484 -35.438 -7.387 1 97.5 257 VAL A O 1
ATOM 2072 N N . LEU A 1 258 ? 1.651 -36.344 -6.309 1 97.69 258 LEU A N 1
ATOM 2073 C CA . LEU A 1 258 ? 2.373 -37.531 -5.895 1 97.69 258 LEU A CA 1
ATOM 2074 C C . LEU A 1 258 ? 1.848 -38.781 -6.629 1 97.69 258 LEU A C 1
ATOM 2076 O O . LEU A 1 258 ? 0.668 -38.812 -6.98 1 97.69 258 LEU A O 1
ATOM 2080 N N . ASN A 1 259 ? 2.74 -39.75 -6.844 1 96.5 259 ASN A N 1
ATOM 2081 C CA . ASN A 1 259 ? 2.289 -41.062 -7.266 1 96.5 259 ASN A CA 1
ATOM 2082 C C . ASN A 1 259 ? 1.882 -41.938 -6.07 1 96.5 259 ASN A C 1
ATOM 2084 O O . ASN A 1 259 ? 1.819 -41.438 -4.941 1 96.5 259 ASN A O 1
ATOM 2088 N N . ASP A 1 260 ? 1.601 -43.156 -6.355 1 95.62 260 ASP A N 1
ATOM 2089 C CA . ASP A 1 260 ? 1.081 -44.062 -5.324 1 95.62 260 ASP A CA 1
ATOM 2090 C C . ASP A 1 260 ? 2.141 -44.344 -4.262 1 95.62 260 ASP A C 1
ATOM 2092 O O . ASP A 1 260 ? 1.812 -44.719 -3.133 1 95.62 260 ASP A O 1
ATOM 2096 N N . LYS A 1 261 ? 3.387 -44.125 -4.602 1 96 261 LYS A N 1
ATOM 2097 C CA . LYS A 1 261 ? 4.48 -44.375 -3.67 1 96 261 LYS A CA 1
ATOM 2098 C C . LYS A 1 261 ? 4.781 -43.156 -2.805 1 96 261 LYS A C 1
ATOM 2100 O O . LYS A 1 261 ? 5.648 -43.219 -1.929 1 96 261 LYS A O 1
ATOM 2105 N N . GLY A 1 262 ? 4.168 -42.031 -3.086 1 95.31 262 GLY A N 1
ATOM 2106 C CA . GLY A 1 262 ? 4.402 -40.844 -2.312 1 95.31 262 GLY A CA 1
ATOM 2107 C C . GLY A 1 262 ? 5.531 -40 -2.859 1 95.31 262 GLY A C 1
ATOM 2108 O O . GLY A 1 262 ? 6.016 -39.062 -2.184 1 95.31 262 GLY A O 1
ATOM 2109 N N . GLU A 1 263 ? 5.902 -40.344 -4.094 1 96.38 263 GLU A N 1
ATOM 2110 C CA . GLU A 1 263 ? 6.973 -39.594 -4.754 1 96.38 263 GLU A CA 1
ATOM 2111 C C . GLU A 1 263 ? 6.422 -38.406 -5.508 1 96.38 263 GLU A C 1
ATOM 2113 O O . GLU A 1 263 ? 5.367 -38.469 -6.141 1 96.38 263 GLU A O 1
ATOM 2118 N N . LEU A 1 264 ? 7.207 -37.281 -5.34 1 97.19 264 LEU A N 1
ATOM 2119 C CA . LEU A 1 264 ? 6.867 -36.125 -6.145 1 97.19 264 LEU A CA 1
ATOM 2120 C C . LEU A 1 264 ? 7.082 -36.406 -7.629 1 97.19 264 LEU A C 1
ATOM 2122 O O . LEU A 1 264 ? 8.195 -36.719 -8.047 1 97.19 264 LEU A O 1
ATOM 2126 N N . ILE A 1 265 ? 5.988 -36.25 -8.43 1 95.12 265 ILE A N 1
ATOM 2127 C CA . ILE A 1 265 ? 6.152 -36.562 -9.852 1 95.12 265 ILE A CA 1
ATOM 2128 C C . ILE A 1 265 ? 5.832 -35.312 -10.688 1 95.12 265 ILE A C 1
ATOM 2130 O O . ILE A 1 265 ? 6.137 -35.281 -11.883 1 95.12 265 ILE A O 1
ATOM 2134 N N . ASP A 1 266 ? 5.145 -34.344 -10.055 1 94.56 266 ASP A N 1
ATOM 2135 C CA . ASP A 1 266 ? 4.84 -33.094 -10.773 1 94.56 266 ASP A CA 1
ATOM 2136 C C . ASP A 1 266 ? 4.281 -32.062 -9.82 1 94.56 266 ASP A C 1
ATOM 2138 O O . ASP A 1 266 ? 4.215 -32.281 -8.609 1 94.56 266 ASP A O 1
ATOM 2142 N N . THR A 1 267 ? 4.043 -30.891 -10.398 1 93.44 267 THR A N 1
ATOM 2143 C CA . THR A 1 267 ? 3.391 -29.781 -9.688 1 93.44 267 THR A CA 1
ATOM 2144 C C . THR A 1 267 ? 2.189 -29.281 -10.477 1 93.44 267 THR A C 1
ATOM 2146 O O . THR A 1 267 ? 2.242 -29.172 -11.703 1 93.44 267 THR A O 1
ATOM 2149 N N . LEU A 1 268 ? 1.082 -29.078 -9.773 1 92.88 268 LEU A N 1
ATOM 2150 C CA . LEU A 1 268 ? -0.079 -28.422 -10.367 1 92.88 268 LEU A CA 1
ATOM 2151 C C . LEU A 1 268 ? -0.246 -27.016 -9.82 1 92.88 268 LEU A C 1
ATOM 2153 O O . LEU A 1 268 ? -0.201 -26.812 -8.602 1 92.88 268 LEU A O 1
ATOM 2157 N N . SER A 1 269 ? -0.348 -26.047 -10.711 1 91.06 269 SER A N 1
ATOM 2158 C CA . SER A 1 269 ? -0.489 -24.656 -10.305 1 91.06 269 SER A CA 1
ATOM 2159 C C . SER A 1 269 ? -1.639 -23.984 -11.039 1 91.06 269 SER A C 1
ATOM 2161 O O . SER A 1 269 ? -2.102 -24.484 -12.07 1 91.06 269 SER A O 1
ATOM 2163 N N . VAL A 1 270 ? -2.061 -22.859 -10.516 1 88.12 270 VAL A N 1
ATOM 2164 C CA . VAL A 1 270 ? -3.102 -22.062 -11.148 1 88.12 270 VAL A CA 1
ATOM 2165 C C . VAL A 1 270 ? -2.645 -21.625 -12.539 1 88.12 270 VAL A C 1
ATOM 2167 O O . VAL A 1 270 ? -3.457 -21.516 -13.461 1 88.12 270 VAL A O 1
ATOM 2170 N N . ARG A 1 271 ? -1.423 -21.547 -12.742 1 85.31 271 ARG A N 1
ATOM 2171 C CA . ARG A 1 271 ? -0.872 -21.141 -14.031 1 85.31 271 ARG A CA 1
ATOM 2172 C C . ARG A 1 271 ? -1.163 -22.172 -15.109 1 85.31 271 ARG A C 1
ATOM 2174 O O . ARG A 1 271 ? -1.135 -21.859 -16.297 1 85.31 271 ARG A O 1
ATOM 2181 N N . ASP A 1 272 ? -1.391 -23.312 -14.68 1 85.69 272 ASP A N 1
ATOM 2182 C CA . ASP A 1 272 ? -1.657 -24.391 -15.633 1 85.69 272 ASP A CA 1
ATOM 2183 C C . ASP A 1 272 ? -2.994 -24.172 -16.344 1 85.69 272 ASP A C 1
ATOM 2185 O O . ASP A 1 272 ? -3.248 -24.766 -17.391 1 85.69 272 ASP A O 1
ATOM 2189 N N . LEU A 1 273 ? -3.768 -23.328 -15.773 1 83.5 273 LEU A N 1
ATOM 2190 C CA . LEU A 1 273 ? -5.047 -23.016 -16.406 1 83.5 273 LEU A CA 1
ATOM 2191 C C . LEU A 1 273 ? -4.84 -22.234 -17.688 1 83.5 273 LEU A C 1
ATOM 2193 O O . LEU A 1 273 ? -5.688 -22.266 -18.594 1 83.5 273 LEU A O 1
ATOM 2197 N N . LYS A 1 274 ? -3.729 -21.547 -17.812 1 77.25 274 LYS A N 1
ATOM 2198 C CA . LYS A 1 274 ? -3.445 -20.766 -19.016 1 77.25 274 LYS A CA 1
ATOM 2199 C C . LYS A 1 274 ? -3.375 -21.656 -20.25 1 77.25 274 LYS A C 1
ATOM 2201 O O . LYS A 1 274 ? -3.758 -21.25 -21.344 1 77.25 274 LYS A O 1
ATOM 2206 N N . ALA A 1 275 ? -2.834 -22.75 -20.109 1 69.19 275 ALA A N 1
ATOM 2207 C CA . ALA A 1 275 ? -2.547 -23.656 -21.219 1 69.19 275 ALA A CA 1
ATOM 2208 C C . ALA A 1 275 ? -3.832 -24.234 -21.797 1 69.19 275 ALA A C 1
ATOM 2210 O O . ALA A 1 275 ? -3.867 -24.625 -22.969 1 69.19 275 ALA A O 1
ATOM 2211 N N . ILE A 1 276 ? -4.809 -24.297 -21.031 1 62.44 276 ILE A N 1
ATOM 2212 C CA . ILE A 1 276 ? -5.992 -25 -21.5 1 62.44 276 ILE A CA 1
ATOM 2213 C C . ILE A 1 276 ? -6.914 -24.047 -22.234 1 62.44 276 ILE A C 1
ATOM 2215 O O . ILE A 1 276 ? -7.852 -24.469 -22.922 1 62.44 276 ILE A O 1
ATOM 2219 N N . ALA A 1 277 ? -6.613 -22.797 -22.188 1 61.03 277 ALA A N 1
ATOM 2220 C CA . ALA A 1 277 ? -7.566 -21.797 -22.688 1 61.03 277 ALA A CA 1
ATOM 2221 C C . ALA A 1 277 ? -7.449 -21.625 -24.188 1 61.03 277 ALA A C 1
ATOM 2223 O O . ALA A 1 277 ? -8.367 -21.109 -24.844 1 61.03 277 ALA A O 1
ATOM 2224 N N . THR A 1 278 ? -6.496 -22.234 -24.797 1 62.53 278 THR A N 1
ATOM 2225 C CA . THR A 1 278 ? -6.215 -21.828 -26.172 1 62.53 278 THR A CA 1
ATOM 2226 C C . THR A 1 278 ? -7.109 -22.594 -27.156 1 62.53 278 THR A C 1
ATOM 2228 O O . THR A 1 278 ? -7.523 -22.047 -28.172 1 62.53 278 THR A O 1
ATOM 2231 N N . ASP A 1 279 ? -7.512 -23.781 -26.875 1 64.25 279 ASP A N 1
ATOM 2232 C CA . ASP A 1 279 ? -8.219 -24.547 -27.891 1 64.25 279 ASP A CA 1
ATOM 2233 C C . ASP A 1 279 ? -9.688 -24.734 -27.531 1 64.25 279 ASP A C 1
ATOM 2235 O O . ASP A 1 279 ? -10.383 -25.562 -28.125 1 64.25 279 ASP A O 1
ATOM 2239 N N . GLY A 1 280 ? -10.086 -24.094 -26.609 1 66.69 280 GLY A N 1
ATOM 2240 C CA . GLY A 1 280 ? -11.484 -24.219 -26.219 1 66.69 280 GLY A CA 1
ATOM 2241 C C . GLY A 1 280 ? -11.766 -25.5 -25.453 1 66.69 280 GLY A C 1
ATOM 2242 O O . GLY A 1 280 ? -12.875 -25.703 -24.969 1 66.69 280 GLY A O 1
ATOM 2243 N N . SER A 1 281 ? -10.883 -26.406 -25.531 1 72.25 281 SER A N 1
ATOM 2244 C CA . SER A 1 281 ? -11.023 -27.672 -24.812 1 72.25 281 SER A CA 1
ATOM 2245 C C . SER A 1 281 ? -10.703 -27.5 -23.328 1 72.25 281 SER A C 1
ATOM 2247 O O . SER A 1 281 ? -10.055 -28.359 -22.719 1 72.25 281 SER A O 1
ATOM 2249 N N . PHE A 1 282 ? -11.25 -26.547 -22.781 1 69.19 282 PHE A N 1
ATOM 2250 C CA . PHE A 1 282 ? -10.812 -26.047 -21.484 1 69.19 282 PHE A CA 1
ATOM 2251 C C . PHE A 1 282 ? -11.398 -26.875 -20.359 1 69.19 282 PHE A C 1
ATOM 2253 O O . PHE A 1 282 ? -10.656 -27.531 -19.609 1 69.19 282 PHE A O 1
ATOM 2260 N N . PHE A 1 283 ? -12.68 -27.047 -20.344 1 79.69 283 PHE A N 1
ATOM 2261 C CA . PHE A 1 283 ? -13.367 -27.406 -19.109 1 79.69 283 PHE A CA 1
ATOM 2262 C C . PHE A 1 283 ? -13.406 -28.922 -18.953 1 79.69 283 PHE A C 1
ATOM 2264 O O . PHE A 1 283 ? -13.242 -29.438 -17.844 1 79.69 283 PHE A O 1
ATOM 2271 N N . TRP A 1 284 ? -13.453 -29.609 -20.125 1 84.69 284 TRP A N 1
ATOM 2272 C CA . TRP A 1 284 ? -13.586 -31.047 -19.953 1 84.69 284 TRP A CA 1
ATOM 2273 C C . TRP A 1 284 ? -12.273 -31.672 -19.469 1 84.69 284 TRP A C 1
ATOM 2275 O O . TRP A 1 284 ? -12.281 -32.688 -18.766 1 84.69 284 TRP A O 1
ATOM 2285 N N . LYS A 1 285 ? -11.188 -31.062 -19.766 1 87.81 285 LYS A N 1
ATOM 2286 C CA . LYS A 1 285 ? -9.883 -31.547 -19.328 1 87.81 285 LYS A CA 1
ATOM 2287 C C . LYS A 1 285 ? -9.75 -31.453 -17.812 1 87.81 285 LYS A C 1
ATOM 2289 O O . LYS A 1 285 ? -8.953 -32.188 -17.203 1 87.81 285 LYS A O 1
ATOM 2294 N N . LEU A 1 286 ? -10.562 -30.609 -17.219 1 89.94 286 LEU A N 1
ATOM 2295 C CA . LEU A 1 286 ? -10.555 -30.453 -15.766 1 89.94 286 LEU A CA 1
ATOM 2296 C C . LEU A 1 286 ? -11.141 -31.688 -15.094 1 89.94 286 LEU A C 1
ATOM 2298 O O . LEU A 1 286 ? -10.93 -31.906 -13.891 1 89.94 286 LEU A O 1
ATOM 2302 N N . TYR A 1 287 ? -11.906 -32.438 -15.891 1 91.12 287 TYR A N 1
ATOM 2303 C CA . TYR A 1 287 ? -12.562 -33.625 -15.328 1 91.12 287 TYR A CA 1
ATOM 2304 C C . TYR A 1 287 ? -11.789 -34.906 -15.664 1 91.12 287 TYR A C 1
ATOM 2306 O O . TYR A 1 287 ? -12.352 -36 -15.664 1 91.12 287 TYR A O 1
ATOM 2314 N N . LYS A 1 288 ? -10.523 -34.719 -15.953 1 92.56 288 LYS A N 1
ATOM 2315 C CA . LYS A 1 288 ? -9.555 -35.812 -16.078 1 92.56 288 LYS A CA 1
ATOM 2316 C C . LYS A 1 288 ? -8.602 -35.844 -14.883 1 92.56 288 LYS A C 1
ATOM 2318 O O . LYS A 1 288 ? -8.461 -34.844 -14.172 1 92.56 288 LYS A O 1
ATOM 2323 N N . PRO A 1 289 ? -8.062 -37.062 -14.672 1 96.19 289 PRO A N 1
ATOM 2324 C CA . PRO A 1 289 ? -7.066 -37.125 -13.594 1 96.19 289 PRO A CA 1
ATOM 2325 C C . PRO A 1 289 ? -5.941 -36.094 -13.781 1 96.19 289 PRO A C 1
ATOM 2327 O O . PRO A 1 289 ? -5.605 -35.75 -14.914 1 96.19 289 PRO A O 1
ATOM 2330 N N . VAL A 1 290 ? -5.355 -35.688 -12.688 1 96 290 VAL A N 1
ATOM 2331 C CA . VAL A 1 290 ? -4.316 -34.656 -12.688 1 96 290 VAL A CA 1
ATOM 2332 C C . VAL A 1 290 ? -3.186 -35.094 -13.625 1 96 290 VAL A C 1
ATOM 2334 O O . VAL A 1 290 ? -2.666 -34.25 -14.383 1 96 290 VAL A O 1
ATOM 2337 N N . GLU A 1 291 ? -2.834 -36.312 -13.578 1 93.69 291 GLU A N 1
ATOM 2338 C CA . GLU A 1 291 ? -1.753 -36.812 -14.438 1 93.69 291 GLU A CA 1
ATOM 2339 C C . GLU A 1 291 ? -2.078 -36.594 -15.914 1 93.69 291 GLU A C 1
ATOM 2341 O O . GLU A 1 291 ? -1.22 -36.188 -16.688 1 93.69 291 GLU A O 1
ATOM 2346 N N . GLU A 1 292 ? -3.305 -36.812 -16.297 1 91.94 292 GLU A N 1
ATOM 2347 C CA . GLU A 1 292 ? -3.736 -36.625 -17.688 1 91.94 292 GLU A CA 1
ATOM 2348 C C . GLU A 1 292 ? -3.844 -35.156 -18.031 1 91.94 292 GLU A C 1
ATOM 2350 O O . GLU A 1 292 ? -3.445 -34.719 -19.125 1 91.94 292 GLU A O 1
ATOM 2355 N N . PHE A 1 293 ? -4.391 -34.469 -17.141 1 91.06 293 PHE A N 1
ATOM 2356 C CA . PHE A 1 293 ? -4.527 -33.031 -17.312 1 91.06 293 PHE A CA 1
ATOM 2357 C C . PHE A 1 293 ? -3.174 -32.375 -17.594 1 91.06 293 PHE A C 1
ATOM 2359 O O . PHE A 1 293 ? -3.027 -31.625 -18.547 1 91.06 293 PHE A O 1
ATOM 2366 N N . LEU A 1 294 ? -2.191 -32.719 -16.781 1 90.69 294 LEU A N 1
ATOM 2367 C CA . LEU A 1 294 ? -0.847 -32.188 -16.953 1 90.69 294 LEU A CA 1
ATOM 2368 C C . LEU A 1 294 ? -0.212 -32.719 -18.234 1 90.69 294 LEU A C 1
ATOM 2370 O O . LEU A 1 294 ? 0.574 -32 -18.875 1 90.69 294 LEU A O 1
ATOM 2374 N N . GLY A 1 295 ? -0.574 -33.875 -18.562 1 87.75 295 GLY A N 1
ATOM 2375 C CA . GLY A 1 295 ? -0.109 -34.438 -19.828 1 87.75 295 GLY A CA 1
ATOM 2376 C C . GLY A 1 295 ? -0.56 -33.625 -21.016 1 87.75 295 GLY A C 1
ATOM 2377 O O . GLY A 1 295 ? 0.202 -33.438 -21.969 1 87.75 295 GLY A O 1
ATOM 2378 N N . PHE A 1 296 ? -1.791 -33.156 -21 1 83.75 296 PHE A N 1
ATOM 2379 C CA . PHE A 1 296 ? -2.305 -32.312 -22.078 1 83.75 296 PHE A CA 1
ATOM 2380 C C . PHE A 1 296 ? -1.466 -31.047 -22.234 1 83.75 296 PHE A C 1
ATOM 2382 O O . PHE A 1 296 ? -1.208 -30.594 -23.344 1 83.75 296 PHE A O 1
ATOM 2389 N N . ILE A 1 297 ? -1.041 -30.531 -21.156 1 82.81 297 ILE A N 1
ATOM 2390 C CA . ILE A 1 297 ? -0.321 -29.266 -21.125 1 82.81 297 ILE A CA 1
ATOM 2391 C C . ILE A 1 297 ? 1.11 -29.484 -21.609 1 82.81 297 ILE A C 1
ATOM 2393 O O . ILE A 1 297 ? 1.639 -28.656 -22.375 1 82.81 297 ILE A O 1
ATOM 2397 N N . LYS A 1 298 ? 1.701 -30.5 -21.203 1 82.56 298 LYS A N 1
ATOM 2398 C CA . LYS A 1 298 ? 3.08 -30.797 -21.578 1 82.56 298 LYS A CA 1
ATOM 2399 C C . LYS A 1 298 ? 3.191 -31.078 -23.062 1 82.56 298 LYS A C 1
ATOM 2401 O O . LYS A 1 298 ? 4.242 -30.844 -23.672 1 82.56 298 LYS A O 1
ATOM 2406 N N . ASN A 1 299 ? 2.182 -31.531 -23.516 1 75.31 299 ASN A N 1
ATOM 2407 C CA . ASN A 1 299 ? 2.195 -31.875 -24.922 1 75.31 299 ASN A CA 1
ATOM 2408 C C . ASN A 1 299 ? 1.838 -30.672 -25.797 1 75.31 299 ASN A C 1
ATOM 2410 O O . ASN A 1 299 ? 1.99 -30.719 -27.016 1 75.31 299 ASN A O 1
ATOM 2414 N N . ASP A 1 300 ? 1.398 -29.672 -25.047 1 66.88 300 ASP A N 1
ATOM 2415 C CA . ASP A 1 300 ? 1.056 -28.469 -25.797 1 66.88 300 ASP A CA 1
ATOM 2416 C C . ASP A 1 300 ? 2.295 -27.625 -26.062 1 66.88 300 ASP A C 1
ATOM 2418 O O . ASP A 1 300 ? 3.205 -27.562 -25.234 1 66.88 300 ASP A O 1
ATOM 2422 N N . GLN A 1 301 ? 2.709 -27.344 -27.281 1 56.22 301 GLN A N 1
ATOM 2423 C CA . GLN A 1 301 ? 3.898 -26.672 -27.781 1 56.22 301 GLN A CA 1
ATOM 2424 C C . GLN A 1 301 ? 3.996 -25.25 -27.234 1 56.22 301 GLN A C 1
ATOM 2426 O O . GLN A 1 301 ? 5.059 -24.625 -27.312 1 56.22 301 GLN A O 1
ATOM 2431 N N . ILE A 1 302 ? 2.908 -24.766 -26.641 1 57.84 302 ILE A N 1
ATOM 2432 C CA . ILE A 1 302 ? 2.918 -23.328 -26.344 1 57.84 302 ILE A CA 1
ATOM 2433 C C . ILE A 1 302 ? 3.387 -23.094 -24.922 1 57.84 302 ILE A C 1
ATOM 2435 O O . ILE A 1 302 ? 4.18 -22.188 -24.656 1 57.84 302 ILE A O 1
ATOM 2439 N N . THR A 1 303 ? 2.898 -24.016 -24.109 1 58.41 303 THR A N 1
ATOM 2440 C CA . THR A 1 303 ? 3.207 -23.75 -22.703 1 58.41 303 THR A CA 1
ATOM 2441 C C . THR A 1 303 ? 4.582 -24.312 -22.344 1 58.41 303 THR A C 1
ATOM 2443 O O . THR A 1 303 ? 4.93 -25.422 -22.734 1 58.41 303 THR A O 1
ATOM 2446 N N . VAL A 1 304 ? 5.461 -23.406 -21.922 1 58.84 304 VAL A N 1
ATOM 2447 C CA . VAL A 1 304 ? 6.801 -23.797 -21.5 1 58.84 304 VAL A CA 1
ATOM 2448 C C . VAL A 1 304 ? 6.746 -24.422 -20.109 1 58.84 304 VAL A C 1
ATOM 2450 O O . VAL A 1 304 ? 6.727 -23.719 -19.109 1 58.84 304 VAL A O 1
ATOM 2453 N N . ARG A 1 305 ? 6.039 -25.578 -20.078 1 70.5 305 ARG A N 1
ATOM 2454 C CA . ARG A 1 305 ? 6.102 -26.297 -18.812 1 70.5 305 ARG A CA 1
ATOM 2455 C C . ARG A 1 305 ? 7.145 -27.406 -18.859 1 70.5 305 ARG A C 1
ATOM 2457 O O . ARG A 1 305 ? 7.281 -28.078 -19.875 1 70.5 305 ARG A O 1
ATOM 2464 N N . PRO A 1 306 ? 7.852 -27.484 -17.734 1 73.19 306 PRO A N 1
ATOM 2465 C CA . PRO A 1 306 ? 8.828 -28.578 -17.703 1 73.19 306 PRO A CA 1
ATOM 2466 C C . PRO A 1 306 ? 8.172 -29.953 -17.75 1 73.19 306 PRO A C 1
ATOM 2468 O O . PRO A 1 306 ? 7.09 -30.156 -17.188 1 73.19 306 PRO A O 1
ATOM 2471 N N . ARG A 1 307 ? 8.812 -30.875 -18.438 1 71.62 307 ARG A N 1
ATOM 2472 C CA . ARG A 1 307 ? 8.312 -32.25 -18.578 1 71.62 307 ARG A CA 1
ATOM 2473 C C . ARG A 1 307 ? 8.484 -33.031 -17.281 1 71.62 307 ARG A C 1
ATOM 2475 O O . ARG A 1 307 ? 7.691 -33.906 -16.984 1 71.62 307 ARG A O 1
ATOM 2482 N N . ASN A 1 308 ? 9.508 -32.688 -16.594 1 78.44 308 ASN A N 1
ATOM 2483 C CA . ASN A 1 308 ? 9.828 -33.375 -15.336 1 78.44 308 ASN A CA 1
ATOM 2484 C C . ASN A 1 308 ? 9.586 -32.469 -14.141 1 78.44 308 ASN A C 1
ATOM 2486 O O . ASN A 1 308 ? 9.578 -31.234 -14.273 1 78.44 308 ASN A O 1
ATOM 2490 N N . PRO A 1 309 ? 9.312 -33.219 -13.047 1 85.94 309 PRO A N 1
ATOM 2491 C CA . PRO A 1 309 ? 9.141 -32.406 -11.844 1 85.94 309 PRO A CA 1
ATOM 2492 C C . PRO A 1 309 ? 10.375 -31.562 -11.516 1 85.94 309 PRO A C 1
ATOM 2494 O O . PRO A 1 309 ? 11.5 -32.062 -11.602 1 85.94 309 PRO A O 1
ATOM 2497 N N . VAL A 1 310 ? 10.172 -30.344 -11.305 1 90.75 310 VAL A N 1
ATOM 2498 C CA . VAL A 1 310 ? 11.242 -29.469 -10.852 1 90.75 310 VAL A CA 1
ATOM 2499 C C . VAL A 1 310 ? 11.18 -29.312 -9.336 1 90.75 310 VAL A C 1
ATOM 2501 O O . VAL A 1 310 ? 10.109 -29.062 -8.773 1 90.75 310 VAL A O 1
ATOM 2504 N N . PHE A 1 311 ? 12.258 -29.625 -8.609 1 96.25 311 PHE A N 1
ATOM 2505 C CA . PHE A 1 311 ? 12.328 -29.609 -7.156 1 96.25 311 PHE A CA 1
ATOM 2506 C C . PHE A 1 311 ? 13.68 -29.078 -6.684 1 96.25 311 PHE A C 1
ATOM 2508 O O . PHE A 1 311 ? 14.555 -28.797 -7.5 1 96.25 311 PHE A O 1
ATOM 2515 N N . CYS A 1 312 ? 13.82 -28.844 -5.41 1 97 312 CYS A N 1
ATOM 2516 C CA . CYS A 1 312 ? 15.109 -28.5 -4.82 1 97 312 CYS A CA 1
ATOM 2517 C C . CYS A 1 312 ? 15.336 -29.266 -3.525 1 97 312 CYS A C 1
ATOM 2519 O O . CYS A 1 312 ? 14.438 -29.969 -3.047 1 97 312 CYS A O 1
ATOM 2521 N N . MET A 1 313 ? 16.594 -29.266 -3.182 1 96.75 313 MET A N 1
ATOM 2522 C CA . MET A 1 313 ? 17 -29.859 -1.911 1 96.75 313 MET A CA 1
ATOM 2523 C C . MET A 1 313 ? 17.234 -28.781 -0.858 1 96.75 313 MET A C 1
ATOM 2525 O O . MET A 1 313 ? 17.391 -27.609 -1.191 1 96.75 313 MET A O 1
ATOM 2529 N N . ASP A 1 314 ? 17.219 -29.234 0.425 1 94.62 314 ASP A N 1
ATOM 2530 C CA . ASP A 1 314 ? 17.406 -28.266 1.507 1 94.62 314 ASP A CA 1
ATOM 2531 C C . ASP A 1 314 ? 18.812 -27.672 1.486 1 94.62 314 ASP A C 1
ATOM 2533 O O . ASP A 1 314 ? 19.047 -26.594 2.037 1 94.62 314 ASP A O 1
ATOM 2537 N N . GLY A 1 315 ? 19.75 -28.328 0.744 1 96.31 315 GLY A N 1
ATOM 2538 C CA . GLY A 1 315 ? 21.125 -27.859 0.644 1 96.31 315 GLY A CA 1
ATOM 2539 C C . GLY A 1 315 ? 21.375 -27 -0.586 1 96.31 315 GLY A C 1
ATOM 2540 O O . GLY A 1 315 ? 22.469 -26.484 -0.774 1 96.31 315 GLY A O 1
ATOM 2541 N N . ASP A 1 316 ? 20.391 -26.828 -1.403 1 97.38 316 ASP A N 1
ATOM 2542 C CA . ASP A 1 316 ? 20.547 -26 -2.586 1 97.38 316 ASP A CA 1
ATOM 2543 C C . ASP A 1 316 ? 20.719 -24.531 -2.199 1 97.38 316 ASP A C 1
ATOM 2545 O O . ASP A 1 316 ? 20.219 -24.094 -1.16 1 97.38 316 ASP A O 1
ATOM 2549 N N . THR A 1 317 ? 21.422 -23.766 -3.043 1 97.69 317 THR A N 1
ATOM 2550 C CA . THR A 1 317 ? 21.672 -22.359 -2.783 1 97.69 317 THR A CA 1
ATOM 2551 C C . THR A 1 317 ? 20.562 -21.484 -3.35 1 97.69 317 THR A C 1
ATOM 2553 O O . THR A 1 317 ? 19.75 -21.953 -4.16 1 97.69 317 THR A O 1
ATOM 2556 N N . PHE A 1 318 ? 20.594 -20.266 -2.918 1 97.25 318 PHE A N 1
ATOM 2557 C CA . PHE A 1 318 ? 19.672 -19.266 -3.463 1 97.25 318 PHE A CA 1
ATOM 2558 C C . PHE A 1 318 ? 19.828 -19.172 -4.977 1 97.25 318 PHE A C 1
ATOM 2560 O O . PHE A 1 318 ? 18.828 -19.188 -5.703 1 97.25 318 PHE A O 1
ATOM 2567 N N . GLU A 1 319 ? 20.984 -19.156 -5.375 1 97.38 319 GLU A N 1
ATOM 2568 C CA . GLU A 1 319 ? 21.25 -19.047 -6.805 1 97.38 319 GLU A CA 1
ATOM 2569 C C . GLU A 1 319 ? 20.688 -20.234 -7.566 1 97.38 319 GLU A C 1
ATOM 2571 O O . GLU A 1 319 ? 20.078 -20.078 -8.625 1 97.38 319 GLU A O 1
ATOM 2576 N N . ALA A 1 320 ? 20.859 -21.359 -7.016 1 97.75 320 ALA A N 1
ATOM 2577 C CA . ALA A 1 320 ? 20.375 -22.578 -7.68 1 97.75 320 ALA A CA 1
ATOM 2578 C C . ALA A 1 320 ? 18.844 -22.562 -7.789 1 97.75 320 ALA A C 1
ATOM 2580 O O . ALA A 1 320 ? 18.297 -22.859 -8.852 1 97.75 320 ALA A O 1
ATOM 2581 N N . VAL A 1 321 ? 18.25 -22.188 -6.734 1 97.31 321 VAL A N 1
ATOM 2582 C CA . VAL A 1 321 ? 16.797 -22.156 -6.688 1 97.31 321 VAL A CA 1
ATOM 2583 C C . VAL A 1 321 ? 16.266 -21.094 -7.652 1 97.31 321 VAL A C 1
ATOM 2585 O O . VAL A 1 321 ? 15.367 -21.359 -8.445 1 97.31 321 VAL A O 1
ATOM 2588 N N . LEU A 1 322 ? 16.891 -19.922 -7.609 1 96.81 322 LEU A N 1
ATOM 2589 C CA . LEU A 1 322 ? 16.484 -18.844 -8.492 1 96.81 322 LEU A CA 1
ATOM 2590 C C . LEU A 1 322 ? 16.641 -19.25 -9.961 1 96.81 322 LEU A C 1
ATOM 2592 O O . LEU A 1 322 ? 15.75 -18.984 -10.773 1 96.81 322 LEU A O 1
ATOM 2596 N N . THR A 1 323 ? 17.688 -19.906 -10.258 1 96.44 323 THR A N 1
ATOM 2597 C CA . THR A 1 323 ? 17.953 -20.328 -11.625 1 96.44 323 THR A CA 1
ATOM 2598 C C . THR A 1 323 ? 16.922 -21.328 -12.102 1 96.44 323 THR A C 1
ATOM 2600 O O . THR A 1 323 ? 16.406 -21.234 -13.219 1 96.44 323 THR A O 1
ATOM 2603 N N . LYS A 1 324 ? 16.594 -22.219 -11.25 1 94.75 324 LYS A N 1
ATOM 2604 C CA . LYS A 1 324 ? 15.586 -23.219 -11.594 1 94.75 324 LYS A CA 1
ATOM 2605 C C . LYS A 1 324 ? 14.227 -22.562 -11.836 1 94.75 324 LYS A C 1
ATOM 2607 O O . LYS A 1 324 ? 13.547 -22.891 -12.812 1 94.75 324 LYS A O 1
ATOM 2612 N N . ILE A 1 325 ? 13.898 -21.672 -11.008 1 93.31 325 ILE A N 1
ATOM 2613 C CA . ILE A 1 325 ? 12.609 -21 -11.109 1 93.31 325 ILE A CA 1
ATOM 2614 C C . ILE A 1 325 ? 12.562 -20.172 -12.391 1 93.31 325 ILE A C 1
ATOM 2616 O O . ILE A 1 325 ? 11.602 -20.25 -13.156 1 93.31 325 ILE A O 1
ATOM 2620 N N . TYR A 1 326 ? 13.617 -19.453 -12.625 1 92.38 326 TYR A N 1
ATOM 2621 C CA . TYR A 1 326 ? 13.648 -18.547 -13.773 1 92.38 326 TYR A CA 1
ATOM 2622 C C . TYR A 1 326 ? 13.672 -19.344 -15.078 1 92.38 326 TYR A C 1
ATOM 2624 O O . TYR A 1 326 ? 12.883 -19.078 -15.984 1 92.38 326 TYR A O 1
ATOM 2632 N N . THR A 1 327 ? 14.453 -20.359 -15.172 1 91.06 327 THR A N 1
ATOM 2633 C CA . THR A 1 327 ? 14.656 -21.094 -16.422 1 91.06 327 THR A CA 1
ATOM 2634 C C . THR A 1 327 ? 13.422 -21.922 -16.766 1 91.06 327 THR A C 1
ATOM 2636 O O . THR A 1 327 ? 13.117 -22.125 -17.938 1 91.06 327 THR A O 1
ATOM 2639 N N . ASN A 1 328 ? 12.719 -22.312 -15.727 1 87.69 328 ASN A N 1
ATOM 2640 C CA . ASN A 1 328 ? 11.562 -23.172 -15.984 1 87.69 328 ASN A CA 1
ATOM 2641 C C . ASN A 1 328 ? 10.258 -22.391 -15.914 1 87.69 328 ASN A C 1
ATOM 2643 O O . ASN A 1 328 ? 9.172 -22.953 -16.078 1 87.69 328 ASN A O 1
ATOM 2647 N N . SER A 1 329 ? 10.336 -21.125 -15.602 1 84.25 329 SER A N 1
ATOM 2648 C CA . SER A 1 329 ? 9.18 -20.234 -15.523 1 84.25 329 SER A CA 1
ATOM 2649 C C . SER A 1 329 ? 8.141 -20.766 -14.547 1 84.25 329 SER A C 1
ATOM 2651 O O . SER A 1 329 ? 6.957 -20.859 -14.891 1 84.25 329 SER A O 1
ATOM 2653 N N . ILE A 1 330 ? 8.625 -21.188 -13.453 1 88.5 330 ILE A N 1
ATOM 2654 C CA . ILE A 1 330 ? 7.715 -21.672 -12.422 1 88.5 330 ILE A CA 1
ATOM 2655 C C . ILE A 1 330 ? 7.746 -20.719 -11.227 1 88.5 330 ILE A C 1
ATOM 2657 O O . ILE A 1 330 ? 8.695 -19.938 -11.062 1 88.5 330 ILE A O 1
ATOM 2661 N N . HIS A 1 331 ? 6.723 -20.828 -10.344 1 89.38 331 HIS A N 1
ATOM 2662 C CA . HIS A 1 331 ? 6.566 -19.844 -9.289 1 89.38 331 HIS A CA 1
ATOM 2663 C C . HIS A 1 331 ? 6.871 -20.453 -7.922 1 89.38 331 HIS A C 1
ATOM 2665 O O . HIS A 1 331 ? 6.832 -19.75 -6.906 1 89.38 331 HIS A O 1
ATOM 2671 N N . ARG A 1 332 ? 7.16 -21.719 -7.926 1 92 332 ARG A N 1
ATOM 2672 C CA . ARG A 1 332 ? 7.516 -22.375 -6.672 1 92 332 ARG A CA 1
ATOM 2673 C C . ARG A 1 332 ? 8.328 -23.641 -6.93 1 92 332 ARG A C 1
ATOM 2675 O O . ARG A 1 332 ? 8.289 -24.203 -8.031 1 92 332 ARG A O 1
ATOM 2682 N N . LEU A 1 333 ? 9.062 -24.078 -5.914 1 95.25 333 LEU A N 1
ATOM 2683 C CA . LEU A 1 333 ? 9.758 -25.359 -5.891 1 95.25 333 LEU A CA 1
ATOM 2684 C C . LEU A 1 333 ? 9.422 -26.125 -4.621 1 95.25 333 LEU A C 1
ATOM 2686 O O . LEU A 1 333 ? 9.359 -25.547 -3.533 1 95.25 333 LEU A O 1
ATOM 2690 N N . PHE A 1 334 ? 9.164 -27.328 -4.848 1 96.5 334 PHE A N 1
ATOM 2691 C CA . PHE A 1 334 ? 9.023 -28.203 -3.688 1 96.5 334 PHE A CA 1
ATOM 2692 C C . PHE A 1 334 ? 10.383 -28.734 -3.248 1 96.5 334 PHE A C 1
ATOM 2694 O O . PHE A 1 334 ? 11.219 -29.094 -4.086 1 96.5 334 PHE A O 1
ATOM 2701 N N . ILE A 1 335 ? 10.555 -28.75 -1.966 1 97.38 335 ILE A N 1
ATOM 2702 C CA . ILE A 1 335 ? 11.758 -29.328 -1.371 1 97.38 335 ILE A CA 1
ATOM 2703 C C . ILE A 1 335 ? 11.539 -30.812 -1.104 1 97.38 335 ILE A C 1
ATOM 2705 O O . ILE A 1 335 ? 10.578 -31.203 -0.44 1 97.38 335 ILE A O 1
ATOM 2709 N N . VAL A 1 336 ? 12.461 -31.625 -1.601 1 97.25 336 VAL A N 1
ATOM 2710 C CA . VAL A 1 336 ? 12.328 -33.062 -1.377 1 97.25 336 VAL A CA 1
ATOM 2711 C C . VAL A 1 336 ? 13.391 -33.531 -0.384 1 97.25 336 VAL A C 1
ATOM 2713 O O . VAL A 1 336 ? 14.453 -32.906 -0.266 1 97.25 336 VAL A O 1
ATOM 2716 N N . ASP A 1 337 ? 13.047 -34.562 0.271 1 95.25 337 ASP A N 1
ATOM 2717 C CA . ASP A 1 337 ? 13.938 -35.094 1.308 1 95.25 337 ASP A CA 1
ATOM 2718 C C . ASP A 1 337 ? 15.227 -35.625 0.702 1 95.25 337 ASP A C 1
ATOM 2720 O O . ASP A 1 337 ? 16.312 -35.312 1.177 1 95.25 337 ASP A O 1
ATOM 2724 N N . ASN A 1 338 ? 15.117 -36.5 -0.285 1 95.38 338 ASN A N 1
ATOM 2725 C CA . ASN A 1 338 ? 16.266 -37 -1.033 1 95.38 338 ASN A CA 1
ATOM 2726 C C . ASN A 1 338 ? 15.852 -37.469 -2.43 1 95.38 338 ASN A C 1
ATOM 2728 O O . ASN A 1 338 ? 14.664 -37.562 -2.734 1 95.38 338 ASN A O 1
ATOM 2732 N N . ILE A 1 339 ? 16.828 -37.781 -3.25 1 93.06 339 ILE A N 1
ATOM 2733 C CA . ILE A 1 339 ? 16.609 -38.062 -4.66 1 93.06 339 ILE A CA 1
ATOM 2734 C C . ILE A 1 339 ? 15.984 -39.469 -4.805 1 93.06 339 ILE A C 1
ATOM 2736 O O . ILE A 1 339 ? 15.281 -39.75 -5.777 1 93.06 339 ILE A O 1
ATOM 2740 N N . GLU A 1 340 ? 16.188 -40.25 -3.812 1 94.25 340 GLU A N 1
ATOM 2741 C CA . GLU A 1 340 ? 15.688 -41.625 -3.887 1 94.25 340 GLU A CA 1
ATOM 2742 C C . GLU A 1 340 ? 14.203 -41.688 -3.543 1 94.25 340 GLU A C 1
ATOM 2744 O O . GLU A 1 340 ? 13.43 -42.344 -4.254 1 94.25 340 GLU A O 1
ATOM 2749 N N . THR A 1 341 ? 13.789 -41 -2.537 1 95.31 341 THR A N 1
ATOM 2750 C CA . THR A 1 341 ? 12.406 -41.094 -2.066 1 95.31 341 THR A CA 1
ATOM 2751 C C . THR A 1 341 ? 11.547 -40 -2.678 1 95.31 341 THR A C 1
ATOM 2753 O O . THR A 1 341 ? 10.328 -40.156 -2.789 1 95.31 341 THR A O 1
ATOM 2756 N N . MET A 1 342 ? 12.125 -38.906 -2.988 1 96.38 342 MET A N 1
ATOM 2757 C CA . MET A 1 342 ? 11.469 -37.781 -3.646 1 96.38 342 MET A CA 1
ATOM 2758 C C . MET A 1 342 ? 10.25 -37.312 -2.852 1 96.38 342 MET A C 1
ATOM 2760 O O . MET A 1 342 ? 9.242 -36.938 -3.432 1 96.38 342 MET A O 1
ATOM 2764 N N . LYS A 1 343 ? 10.328 -37.438 -1.567 1 96.19 343 LYS A N 1
ATOM 2765 C CA . LYS A 1 343 ? 9.219 -37 -0.715 1 96.19 343 LYS A CA 1
ATOM 2766 C C . LYS A 1 343 ? 9.25 -35.5 -0.498 1 96.19 343 LYS A C 1
ATOM 2768 O O . LYS A 1 343 ? 10.25 -34.969 -0.031 1 96.19 343 LYS A O 1
ATOM 2773 N N . PRO A 1 344 ? 8.125 -34.875 -0.87 1 96.75 344 PRO A N 1
ATOM 2774 C CA . PRO A 1 344 ? 8.094 -33.438 -0.621 1 96.75 344 PRO A CA 1
ATOM 2775 C C . PRO A 1 344 ? 8.031 -33.094 0.867 1 96.75 344 PRO A C 1
ATOM 2777 O O . PRO A 1 344 ? 7.156 -33.594 1.583 1 96.75 344 PRO A O 1
ATOM 2780 N N . ILE A 1 345 ? 8.977 -32.188 1.315 1 96.31 345 ILE A N 1
ATOM 2781 C CA . ILE A 1 345 ? 9.055 -31.891 2.742 1 96.31 345 ILE A CA 1
ATOM 2782 C C . ILE A 1 345 ? 8.914 -30.391 2.963 1 96.31 345 ILE A C 1
ATOM 2784 O O . ILE A 1 345 ? 8.867 -29.922 4.105 1 96.31 345 ILE A O 1
ATOM 2788 N N . GLY A 1 346 ? 8.883 -29.625 1.927 1 96.06 346 GLY A N 1
ATOM 2789 C CA . GLY A 1 346 ? 8.734 -28.188 2.02 1 96.06 346 GLY A CA 1
ATOM 2790 C C . GLY A 1 346 ? 8.469 -27.516 0.681 1 96.06 346 GLY A C 1
ATOM 2791 O O . GLY A 1 346 ? 8.438 -28.188 -0.352 1 96.06 346 GLY A O 1
ATOM 2792 N N . VAL A 1 347 ? 8.211 -26.219 0.723 1 95.31 347 VAL A N 1
ATOM 2793 C CA . VAL A 1 347 ? 7.945 -25.469 -0.495 1 95.31 347 VAL A CA 1
ATOM 2794 C C . VAL A 1 347 ? 8.602 -24.094 -0.402 1 95.31 347 VAL A C 1
ATOM 2796 O O . VAL A 1 347 ? 8.656 -23.484 0.675 1 95.31 347 VAL A O 1
ATOM 2799 N N . ILE A 1 348 ? 9.148 -23.625 -1.524 1 94.31 348 ILE A N 1
ATOM 2800 C CA . ILE A 1 348 ? 9.695 -22.281 -1.646 1 94.31 348 ILE A CA 1
ATOM 2801 C C . ILE A 1 348 ? 8.984 -21.531 -2.77 1 94.31 348 ILE A C 1
ATOM 2803 O O . ILE A 1 348 ? 9.008 -21.969 -3.924 1 94.31 348 ILE A O 1
ATOM 2807 N N . SER A 1 349 ? 8.312 -20.469 -2.41 1 91.75 349 SER A N 1
ATOM 2808 C CA . SER A 1 349 ? 7.641 -19.656 -3.408 1 91.75 349 SER A CA 1
ATOM 2809 C C . SER A 1 349 ? 8.523 -18.484 -3.854 1 91.75 349 SER A C 1
ATOM 2811 O O . SER A 1 349 ? 9.609 -18.281 -3.314 1 91.75 349 SER A O 1
ATOM 2813 N N . LEU A 1 350 ? 8.008 -17.766 -4.805 1 92.44 350 LEU A N 1
ATOM 2814 C CA . LEU A 1 350 ? 8.711 -16.578 -5.277 1 92.44 350 LEU A CA 1
ATOM 2815 C C . LEU A 1 350 ? 8.805 -15.523 -4.172 1 92.44 350 LEU A C 1
ATOM 2817 O O . LEU A 1 350 ? 9.852 -14.891 -4.004 1 92.44 350 LEU A O 1
ATOM 2821 N N . SER A 1 351 ? 7.754 -15.359 -3.484 1 91.69 351 SER A N 1
ATOM 2822 C CA . SER A 1 351 ? 7.762 -14.406 -2.377 1 91.69 351 SER A CA 1
ATOM 2823 C C . SER A 1 351 ? 8.812 -14.781 -1.338 1 91.69 351 SER A C 1
ATOM 2825 O O . SER A 1 351 ? 9.5 -13.906 -0.801 1 91.69 351 SER A O 1
ATOM 2827 N N . ASP A 1 352 ? 8.953 -16.078 -1.098 1 92.44 352 ASP A N 1
ATOM 2828 C CA . ASP A 1 352 ? 9.961 -16.547 -0.153 1 92.44 352 ASP A CA 1
ATOM 2829 C C . ASP A 1 352 ? 11.367 -16.188 -0.624 1 92.44 352 ASP A C 1
ATOM 2831 O O . ASP A 1 352 ? 12.211 -15.766 0.178 1 92.44 352 ASP A O 1
ATOM 2835 N N . LEU A 1 353 ? 11.555 -16.375 -1.855 1 93.5 353 LEU A N 1
ATOM 2836 C CA . LEU A 1 353 ? 12.859 -16.062 -2.424 1 93.5 353 LEU A CA 1
ATOM 2837 C C . LEU A 1 353 ? 13.141 -14.562 -2.336 1 93.5 353 LEU A C 1
ATOM 2839 O O . LEU A 1 353 ? 14.227 -14.156 -1.92 1 93.5 353 LEU A O 1
ATOM 2843 N N . LEU A 1 354 ? 12.141 -13.797 -2.686 1 94.12 354 LEU A N 1
ATOM 2844 C CA . LEU A 1 354 ? 12.305 -12.344 -2.658 1 94.12 354 LEU A CA 1
ATOM 2845 C C . LEU A 1 354 ? 12.531 -11.852 -1.234 1 94.12 354 LEU A C 1
ATOM 2847 O O . LEU A 1 354 ? 13.273 -10.891 -1.02 1 94.12 354 LEU A O 1
ATOM 2851 N N . LEU A 1 355 ? 11.961 -12.523 -0.305 1 93.56 355 LEU A N 1
ATOM 2852 C CA . LEU A 1 355 ? 12.094 -12.156 1.102 1 93.56 355 LEU A CA 1
ATOM 2853 C C . LEU A 1 355 ? 13.555 -12.227 1.547 1 93.56 355 LEU A C 1
ATOM 2855 O O . LEU A 1 355 ? 13.977 -11.461 2.41 1 93.56 355 LEU A O 1
ATOM 2859 N N . GLN A 1 356 ? 14.336 -13.109 0.924 1 94.44 356 GLN A N 1
ATOM 2860 C CA . GLN A 1 356 ? 15.727 -13.32 1.333 1 94.44 356 GLN A CA 1
ATOM 2861 C C . GLN A 1 356 ? 16.578 -12.109 0.991 1 94.44 356 GLN A C 1
ATOM 2863 O O . GLN A 1 356 ? 17.719 -11.984 1.471 1 94.44 356 GLN A O 1
ATOM 2868 N N . LEU A 1 357 ? 16.094 -11.273 0.141 1 93.62 357 LEU A N 1
ATOM 2869 C CA . LEU A 1 357 ? 16.859 -10.117 -0.298 1 93.62 357 LEU A CA 1
ATOM 2870 C C . LEU A 1 357 ? 16.891 -9.039 0.782 1 93.62 357 LEU A C 1
ATOM 2872 O O . LEU A 1 357 ? 17.734 -8.148 0.757 1 93.62 357 LEU A O 1
ATOM 2876 N N . PHE A 1 358 ? 15.93 -9.133 1.617 1 91.25 358 PHE A N 1
ATOM 2877 C CA . PHE A 1 358 ? 15.742 -8.07 2.59 1 91.25 358 PHE A CA 1
ATOM 2878 C C . PHE A 1 358 ? 16.328 -8.453 3.941 1 91.25 358 PHE A C 1
ATOM 2880 O O . PHE A 1 358 ? 16.469 -9.641 4.246 1 91.25 358 PHE A O 1
ATOM 2887 N N . PRO A 1 359 ? 16.719 -7.422 4.719 1 84.81 359 PRO A N 1
ATOM 2888 C CA . PRO A 1 359 ? 17.172 -7.715 6.086 1 84.81 359 PRO A CA 1
ATOM 2889 C C . PRO A 1 359 ? 16.031 -8.234 6.973 1 84.81 359 PRO A C 1
ATOM 2891 O O . PRO A 1 359 ? 14.867 -7.906 6.742 1 84.81 359 PRO A O 1
ATOM 2894 N N . MET B 1 1 ? 35.562 39.312 -70.875 1 17.39 1 MET B N 1
ATOM 2895 C CA . MET B 1 1 ? 36.938 38.812 -70.875 1 17.39 1 MET B CA 1
ATOM 2896 C C . MET B 1 1 ? 37.5 38.719 -69.5 1 17.39 1 MET B C 1
ATOM 2898 O O . MET B 1 1 ? 38.469 38 -69.25 1 17.39 1 MET B O 1
ATOM 2902 N N . GLU B 1 2 ? 37.219 39.688 -68.562 1 16.34 2 GLU B N 1
ATOM 2903 C CA . GLU B 1 2 ? 38.312 40.25 -67.75 1 16.34 2 GLU B CA 1
ATOM 2904 C C . GLU B 1 2 ? 38.719 39.25 -66.625 1 16.34 2 GLU B C 1
ATOM 2906 O O . GLU B 1 2 ? 37.938 38.375 -66.25 1 16.34 2 GLU B O 1
ATOM 2911 N N . SER B 1 3 ? 39.656 39.625 -65.688 1 16.52 3 SER B N 1
ATOM 2912 C CA . SER B 1 3 ? 41.062 39.406 -65.312 1 16.52 3 SER B CA 1
ATOM 2913 C C . SER B 1 3 ? 41.156 38.5 -64.062 1 16.52 3 SER B C 1
ATOM 2915 O O . SER B 1 3 ? 40.188 38.375 -63.344 1 16.52 3 SER B O 1
ATOM 2917 N N . LYS B 1 4 ? 42.438 37.875 -63.812 1 18.14 4 LYS B N 1
ATOM 2918 C CA . LYS B 1 4 ? 43.375 36.812 -63.469 1 18.14 4 LYS B CA 1
ATOM 2919 C C . LYS B 1 4 ? 43.656 36.812 -61.969 1 18.14 4 LYS B C 1
ATOM 2921 O O . LYS B 1 4 ? 44.625 37.438 -61.531 1 18.14 4 LYS B O 1
ATOM 2926 N N . ARG B 1 5 ? 42.656 37.094 -61 1 16.45 5 ARG B N 1
ATOM 2927 C CA . ARG B 1 5 ? 42.781 37.625 -59.656 1 16.45 5 ARG B CA 1
ATOM 2928 C C . ARG B 1 5 ? 43.656 36.719 -58.812 1 16.45 5 ARG B C 1
ATOM 2930 O O . ARG B 1 5 ? 43.562 35.5 -58.875 1 16.45 5 ARG B O 1
ATOM 2937 N N . LYS B 1 6 ? 44.5 37.219 -57.781 1 17.47 6 LYS B N 1
ATOM 2938 C CA . LYS B 1 6 ? 45.844 37.312 -57.188 1 17.47 6 LYS B CA 1
ATOM 2939 C C . LYS B 1 6 ? 46.031 36.281 -56.094 1 17.47 6 LYS B C 1
ATOM 2941 O O . LYS B 1 6 ? 45.5 36.406 -54.969 1 17.47 6 LYS B O 1
ATOM 2946 N N . ALA B 1 7 ? 46.094 34.875 -56.281 1 16.84 7 ALA B N 1
ATOM 2947 C CA . ALA B 1 7 ? 45.969 33.656 -55.469 1 16.84 7 ALA B CA 1
ATOM 2948 C C . ALA B 1 7 ? 47.219 33.469 -54.594 1 16.84 7 ALA B C 1
ATOM 2950 O O . ALA B 1 7 ? 47.375 32.406 -53.969 1 16.84 7 ALA B O 1
ATOM 2951 N N . ASN B 1 8 ? 48.156 34.562 -54.719 1 15.09 8 ASN B N 1
ATOM 2952 C CA . ASN B 1 8 ? 49.531 34.156 -54.594 1 15.09 8 ASN B CA 1
ATOM 2953 C C . ASN B 1 8 ? 49.812 33.531 -53.25 1 15.09 8 ASN B C 1
ATOM 2955 O O . ASN B 1 8 ? 50.312 32.406 -53.156 1 15.09 8 ASN B O 1
ATOM 2959 N N . LEU B 1 9 ? 50.5 34.375 -52.281 1 14.77 9 LEU B N 1
ATOM 2960 C CA . LEU B 1 9 ? 51.938 34.25 -52 1 14.77 9 LEU B CA 1
ATOM 2961 C C . LEU B 1 9 ? 52.188 33.531 -50.688 1 14.77 9 LEU B C 1
ATOM 2963 O O . LEU B 1 9 ? 53.312 33.062 -50.438 1 14.77 9 LEU B O 1
ATOM 2967 N N . ALA B 1 10 ? 51.312 33.688 -49.656 1 15.4 10 ALA B N 1
ATOM 2968 C CA . ALA B 1 10 ? 52.031 34 -48.438 1 15.4 10 ALA B CA 1
ATOM 2969 C C . ALA B 1 10 ? 52.781 32.781 -47.906 1 15.4 10 ALA B C 1
ATOM 2971 O O . ALA B 1 10 ? 52.156 31.781 -47.531 1 15.4 10 ALA B O 1
ATOM 2972 N N . THR B 1 11 ? 54.031 32.625 -48.156 1 15.59 11 THR B N 1
ATOM 2973 C CA . THR B 1 11 ? 55.094 31.656 -48.125 1 15.59 11 THR B CA 1
ATOM 2974 C C . THR B 1 11 ? 55.438 31.297 -46.688 1 15.59 11 THR B C 1
ATOM 2976 O O . THR B 1 11 ? 55.969 30.203 -46.406 1 15.59 11 THR B O 1
ATOM 2979 N N . GLU B 1 12 ? 55.312 32.438 -45.781 1 15.47 12 GLU B N 1
ATOM 2980 C CA . GLU B 1 12 ? 56.531 32.594 -45.031 1 15.47 12 GLU B CA 1
ATOM 2981 C C . GLU B 1 12 ? 56.875 31.344 -44.219 1 15.47 12 GLU B C 1
ATOM 2983 O O . GLU B 1 12 ? 56 30.5 -43.969 1 15.47 12 GLU B O 1
ATOM 2988 N N . ASN B 1 13 ? 57.875 31.516 -43.406 1 15.07 13 ASN B N 1
ATOM 2989 C CA . ASN B 1 13 ? 59.188 31.109 -43 1 15.07 13 ASN B CA 1
ATOM 2990 C C . ASN B 1 13 ? 59.125 30.125 -41.812 1 15.07 13 ASN B C 1
ATOM 2992 O O . ASN B 1 13 ? 60.094 29.406 -41.562 1 15.07 13 ASN B O 1
ATOM 2996 N N . ASP B 1 14 ? 58.219 30.484 -40.938 1 15.3 14 ASP B N 1
ATOM 2997 C CA . ASP B 1 14 ? 58.781 30.562 -39.594 1 15.3 14 ASP B CA 1
ATOM 2998 C C . ASP B 1 14 ? 59.188 29.188 -39.094 1 15.3 14 ASP B C 1
ATOM 3000 O O . ASP B 1 14 ? 58.531 28.188 -39.375 1 15.3 14 ASP B O 1
ATOM 3004 N N . SER B 1 15 ? 60.344 29.172 -38.625 1 16.98 15 SER B N 1
ATOM 3005 C CA . SER B 1 15 ? 61.5 28.469 -38.125 1 16.98 15 SER B CA 1
ATOM 3006 C C . SER B 1 15 ? 61.125 27.344 -37.188 1 16.98 15 SER B C 1
ATOM 3008 O O . SER B 1 15 ? 60.031 27.344 -36.625 1 16.98 15 SER B O 1
ATOM 3010 N N . LYS B 1 16 ? 62.188 26.516 -36.969 1 18.69 16 LYS B N 1
ATOM 3011 C CA . LYS B 1 16 ? 62.656 25.156 -36.625 1 18.69 16 LYS B CA 1
ATOM 3012 C C . LYS B 1 16 ? 62.438 24.875 -35.125 1 18.69 16 LYS B C 1
ATOM 3014 O O . LYS B 1 16 ? 63.375 24.484 -34.438 1 18.69 16 LYS B O 1
ATOM 3019 N N . LYS B 1 17 ? 61.719 25.859 -34.5 1 17.16 17 LYS B N 1
ATOM 3020 C CA . LYS B 1 17 ? 61.938 25.875 -33.062 1 17.16 17 LYS B CA 1
ATOM 3021 C C . LYS B 1 17 ? 61.812 24.469 -32.469 1 17.16 17 LYS B C 1
ATOM 3023 O O . LYS B 1 17 ? 60.781 23.812 -32.656 1 17.16 17 LYS B O 1
ATOM 3028 N N . GLN B 1 18 ? 62.875 23.969 -32.188 1 15.95 18 GLN B N 1
ATOM 3029 C CA . GLN B 1 18 ? 63.562 22.75 -31.75 1 15.95 18 GLN B CA 1
ATOM 3030 C C . GLN B 1 18 ? 62.844 22.078 -30.594 1 15.95 18 GLN B C 1
ATOM 3032 O O . GLN B 1 18 ? 62.75 20.844 -30.547 1 15.95 18 GLN B O 1
ATOM 3037 N N . GLN B 1 19 ? 62.812 22.922 -29.516 1 17.11 19 GLN B N 1
ATOM 3038 C CA . GLN B 1 19 ? 63.312 22.422 -28.234 1 17.11 19 GLN B CA 1
ATOM 3039 C C . GLN B 1 19 ? 62.344 21.375 -27.656 1 17.11 19 GLN B C 1
ATOM 3041 O O . GLN B 1 19 ? 61.188 21.688 -27.375 1 17.11 19 GLN B O 1
ATOM 3046 N N . LYS B 1 20 ? 62.5 20.328 -28.141 1 18.61 20 LYS B N 1
ATOM 3047 C CA . LYS B 1 20 ? 61.781 19.109 -27.781 1 18.61 20 LYS B CA 1
ATOM 3048 C C . LYS B 1 20 ? 61.531 19.031 -26.281 1 18.61 20 LYS B C 1
ATOM 3050 O O . LYS B 1 20 ? 62.469 19.094 -25.484 1 18.61 20 LYS B O 1
ATOM 3055 N N . LEU B 1 21 ? 60.406 19.406 -25.875 1 16.56 21 LEU B N 1
ATOM 3056 C CA . LEU B 1 21 ? 59.688 19.438 -24.594 1 16.56 21 LEU B CA 1
ATOM 3057 C C . LEU B 1 21 ? 60 18.188 -23.766 1 16.56 21 LEU B C 1
ATOM 3059 O O . LEU B 1 21 ? 59.906 17.062 -24.266 1 16.56 21 LEU B O 1
ATOM 3063 N N . THR B 1 22 ? 60.719 18.359 -22.672 1 17.44 22 THR B N 1
ATOM 3064 C CA . THR B 1 22 ? 61.312 17.719 -21.484 1 17.44 22 THR B CA 1
ATOM 3065 C C . THR B 1 22 ? 60.312 16.734 -20.875 1 17.44 22 THR B C 1
ATOM 3067 O O . THR B 1 22 ? 60.719 15.898 -20.047 1 17.44 22 THR B O 1
ATOM 3070 N N . GLU B 1 23 ? 59 16.984 -21.156 1 18.12 23 GLU B N 1
ATOM 3071 C CA . GLU B 1 23 ? 58.312 16.766 -19.891 1 18.12 23 GLU B CA 1
ATOM 3072 C C . GLU B 1 23 ? 58.562 15.367 -19.344 1 18.12 23 GLU B C 1
ATOM 3074 O O . GLU B 1 23 ? 58.906 14.453 -20.094 1 18.12 23 GLU B O 1
ATOM 3079 N N . VAL B 1 24 ? 58.281 15.273 -18.047 1 18.19 24 VAL B N 1
ATOM 3080 C CA . VAL B 1 24 ? 58.312 14.695 -16.703 1 18.19 24 VAL B CA 1
ATOM 3081 C C . VAL B 1 24 ? 57.656 13.305 -16.719 1 18.19 24 VAL B C 1
ATOM 3083 O O . VAL B 1 24 ? 56.469 13.164 -17.031 1 18.19 24 VAL B O 1
ATOM 3086 N N . SER B 1 25 ? 58.344 12.484 -17.219 1 18.83 25 SER B N 1
ATOM 3087 C CA . SER B 1 25 ? 57.812 11.117 -17.328 1 18.83 25 SER B CA 1
ATOM 3088 C C . SER B 1 25 ? 57.188 10.672 -16.016 1 18.83 25 SER B C 1
ATOM 3090 O O . SER B 1 25 ? 57 9.469 -15.781 1 18.83 25 SER B O 1
ATOM 3092 N N . ASP B 1 26 ? 56.875 11.594 -15.172 1 19.72 26 ASP B N 1
ATOM 3093 C CA . ASP B 1 26 ? 56.625 11.055 -13.836 1 19.72 26 ASP B CA 1
ATOM 3094 C C . ASP B 1 26 ? 55.719 9.828 -13.883 1 19.72 26 ASP B C 1
ATOM 3096 O O . ASP B 1 26 ? 54.656 9.875 -14.461 1 19.72 26 ASP B O 1
ATOM 3100 N N . VAL B 1 27 ? 56.25 8.758 -13.82 1 19.94 27 VAL B N 1
ATOM 3101 C CA . VAL B 1 27 ? 55.656 7.457 -13.562 1 19.94 27 VAL B CA 1
ATOM 3102 C C . VAL B 1 27 ? 54.562 7.59 -12.484 1 19.94 27 VAL B C 1
ATOM 3104 O O . VAL B 1 27 ? 54.875 7.754 -11.305 1 19.94 27 VAL B O 1
ATOM 3107 N N . LYS B 1 28 ? 53.562 8.375 -12.609 1 20.14 28 LYS B N 1
ATOM 3108 C CA . LYS B 1 28 ? 52.562 8.359 -11.555 1 20.14 28 LYS B CA 1
ATOM 3109 C C . LYS B 1 28 ? 52.156 6.93 -11.203 1 20.14 28 LYS B C 1
ATOM 3111 O O . LYS B 1 28 ? 51.906 6.117 -12.094 1 20.14 28 LYS B O 1
ATOM 3116 N N . THR B 1 29 ? 52.594 6.48 -10.102 1 23.14 29 THR B N 1
ATOM 3117 C CA . THR B 1 29 ? 52.156 5.445 -9.18 1 23.14 29 THR B CA 1
ATOM 3118 C C . THR B 1 29 ? 50.625 5.277 -9.266 1 23.14 29 THR B C 1
ATOM 3120 O O . THR B 1 29 ? 49.875 6.246 -9.125 1 23.14 29 THR B O 1
ATOM 3123 N N . MET B 1 30 ? 50.219 4.477 -10.023 1 22.55 30 MET B N 1
ATOM 3124 C CA . MET B 1 30 ? 48.812 4.082 -10.18 1 22.55 30 MET B CA 1
ATOM 3125 C C . MET B 1 30 ? 48.094 4.141 -8.836 1 22.55 30 MET B C 1
ATOM 3127 O O . MET B 1 30 ? 48.438 3.4 -7.914 1 22.55 30 MET B O 1
ATOM 3131 N N . ASP B 1 31 ? 47.719 5.293 -8.383 1 23.55 31 ASP B N 1
ATOM 3132 C CA . ASP B 1 31 ? 46.875 5.59 -7.223 1 23.55 31 ASP B CA 1
ATOM 3133 C C . ASP B 1 31 ? 45.719 4.586 -7.098 1 23.55 31 ASP B C 1
ATOM 3135 O O . ASP B 1 31 ? 45.062 4.273 -8.086 1 23.55 31 ASP B O 1
ATOM 3139 N N . SER B 1 32 ? 45.781 3.686 -6.211 1 27.45 32 SER B N 1
ATOM 3140 C CA . SER B 1 32 ? 44.844 2.828 -5.508 1 27.45 32 SER B CA 1
ATOM 3141 C C . SER B 1 32 ? 43.469 3.49 -5.402 1 27.45 32 SER B C 1
ATOM 3143 O O . SER B 1 32 ? 43.219 4.266 -4.477 1 27.45 32 SER B O 1
ATOM 3145 N N . THR B 1 33 ? 42.906 4.141 -6.395 1 26.73 33 THR B N 1
ATOM 3146 C CA . THR B 1 33 ? 41.781 5.059 -6.477 1 26.73 33 THR B CA 1
ATOM 3147 C C . THR B 1 33 ? 40.594 4.527 -5.684 1 26.73 33 THR B C 1
ATOM 3149 O O . THR B 1 33 ? 40.562 3.363 -5.277 1 26.73 33 THR B O 1
ATOM 3152 N N . SER B 1 34 ? 39.312 4.715 -6.391 1 27.58 34 SER B N 1
ATOM 3153 C CA . SER B 1 34 ? 38 5.176 -5.969 1 27.58 34 SER B CA 1
ATOM 3154 C C . SER B 1 34 ? 37.219 4.066 -5.27 1 27.58 34 SER B C 1
ATOM 3156 O O . SER B 1 34 ? 36.812 3.092 -5.906 1 27.58 34 SER B O 1
ATOM 3158 N N . ASN B 1 35 ? 37.625 3.494 -4.32 1 31.94 35 ASN B N 1
ATOM 3159 C CA . ASN B 1 35 ? 36.656 2.951 -3.373 1 31.94 35 ASN B CA 1
ATOM 3160 C C . ASN B 1 35 ? 35.312 3.691 -3.445 1 31.94 35 ASN B C 1
ATOM 3162 O O . ASN B 1 35 ? 35.25 4.867 -3.088 1 31.94 35 ASN B O 1
ATOM 3166 N N . SER B 1 36 ? 34.5 3.459 -4.395 1 34.56 36 SER B N 1
ATOM 3167 C CA . SER B 1 36 ? 33.25 4.102 -4.742 1 34.56 36 SER B CA 1
ATOM 3168 C C . SER B 1 36 ? 32.469 4.488 -3.494 1 34.56 36 SER B C 1
ATOM 3170 O O . SER B 1 36 ? 31.969 3.617 -2.766 1 34.56 36 SER B O 1
ATOM 3172 N N . SER B 1 37 ? 32.875 5.434 -2.652 1 37.94 37 SER B N 1
ATOM 3173 C CA . SER B 1 37 ? 32.156 6.203 -1.632 1 37.94 37 SER B CA 1
ATOM 3174 C C . SER B 1 37 ? 30.672 6.312 -1.952 1 37.94 37 SER B C 1
ATOM 3176 O O . SER B 1 37 ? 30.297 6.68 -3.066 1 37.94 37 SER B O 1
ATOM 3178 N N . ILE B 1 38 ? 29.938 5.469 -1.484 1 47.53 38 ILE B N 1
ATOM 3179 C CA . ILE B 1 38 ? 28.516 5.793 -1.534 1 47.53 38 ILE B CA 1
ATOM 3180 C C . ILE B 1 38 ? 28.328 7.309 -1.579 1 47.53 38 ILE B C 1
ATOM 3182 O O . ILE B 1 38 ? 28.812 8.023 -0.701 1 47.53 38 ILE B O 1
ATOM 3186 N N . PRO B 1 39 ? 28.25 7.926 -2.746 1 48.91 39 PRO B N 1
ATOM 3187 C CA . PRO B 1 39 ? 28.094 9.383 -2.809 1 48.91 39 PRO B CA 1
ATOM 3188 C C . PRO B 1 39 ? 27.266 9.93 -1.646 1 48.91 39 PRO B C 1
ATOM 3190 O O . PRO B 1 39 ? 26.312 9.281 -1.19 1 48.91 39 PRO B O 1
ATOM 3193 N N . PHE B 1 40 ? 27.922 10.703 -0.787 1 55 40 PHE B N 1
ATOM 3194 C CA . PHE B 1 40 ? 27.375 11.469 0.329 1 55 40 PHE B CA 1
ATOM 3195 C C . PHE B 1 40 ? 26.156 12.266 -0.103 1 55 40 PHE B C 1
ATOM 3197 O O . PHE B 1 40 ? 26.125 13.492 0.035 1 55 40 PHE B O 1
ATOM 3204 N N . ASP B 1 41 ? 25.281 11.641 -0.924 1 72.31 41 ASP B N 1
ATOM 3205 C CA . ASP B 1 41 ? 24.125 12.367 -1.432 1 72.31 41 ASP B CA 1
ATOM 3206 C C . ASP B 1 41 ? 22.828 11.828 -0.818 1 72.31 41 ASP B C 1
ATOM 3208 O O . ASP B 1 41 ? 21.781 11.836 -1.465 1 72.31 41 ASP B O 1
ATOM 3212 N N . GLY B 1 42 ? 23 11.336 0.504 1 80.25 42 GLY B N 1
ATOM 3213 C CA . GLY B 1 42 ? 21.812 10.867 1.196 1 80.25 42 GLY B CA 1
ATOM 3214 C C . GLY B 1 42 ? 21.672 9.352 1.16 1 80.25 42 GLY B C 1
ATOM 3215 O O . GLY B 1 42 ? 20.719 8.805 1.738 1 80.25 42 GLY B O 1
ATOM 3216 N N . SER B 1 43 ? 22.625 8.703 0.551 1 85.81 43 SER B N 1
ATOM 3217 C CA . SER B 1 43 ? 22.562 7.258 0.389 1 85.81 43 SE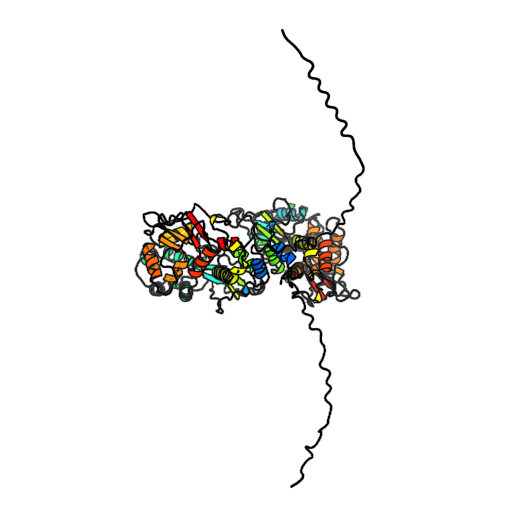R B CA 1
ATOM 3218 C C . SER B 1 43 ? 22.688 6.543 1.731 1 85.81 43 SER B C 1
ATOM 3220 O O . SER B 1 43 ? 22.109 5.477 1.933 1 85.81 43 SER B O 1
ATOM 3222 N N . GLN B 1 44 ? 23.375 7.203 2.615 1 90 44 GLN B N 1
ATOM 3223 C CA . GLN B 1 44 ? 23.547 6.602 3.934 1 90 44 GLN B CA 1
ATOM 3224 C C . GLN B 1 44 ? 22.219 6.535 4.68 1 90 44 GLN B C 1
ATOM 3226 O O . GLN B 1 44 ? 21.922 5.535 5.34 1 90 44 GLN B O 1
ATOM 3231 N N . LEU B 1 45 ? 21.5 7.621 4.582 1 93.31 45 LEU B N 1
ATOM 3232 C CA . LEU B 1 45 ? 20.188 7.605 5.219 1 93.31 45 LEU B CA 1
ATOM 3233 C C . LEU B 1 45 ? 19.297 6.547 4.586 1 93.31 45 LEU B C 1
ATOM 3235 O O . LEU B 1 45 ? 18.594 5.812 5.293 1 93.31 45 LEU B O 1
ATOM 3239 N N . LEU B 1 46 ? 19.344 6.469 3.285 1 92.75 46 LEU B N 1
ATOM 3240 C CA . LEU B 1 46 ? 18.516 5.508 2.58 1 92.75 46 LEU B CA 1
ATOM 3241 C C . LEU B 1 46 ? 18.859 4.078 2.979 1 92.75 46 LEU B C 1
ATOM 3243 O O . LEU B 1 46 ? 17.984 3.246 3.182 1 92.75 46 LEU B O 1
ATOM 3247 N N . LEU B 1 47 ? 20.078 3.834 3.125 1 91.62 47 LEU B N 1
ATOM 3248 C CA . LEU B 1 47 ? 20.516 2.51 3.555 1 91.62 47 LEU B CA 1
ATOM 3249 C C . LEU B 1 47 ? 20.062 2.219 4.977 1 91.62 47 LEU B C 1
ATOM 3251 O O . LEU B 1 47 ? 19.656 1.097 5.285 1 91.62 47 LEU B O 1
ATOM 3255 N N . LYS B 1 48 ? 20.141 3.223 5.801 1 94.06 48 LYS B N 1
ATOM 3256 C CA . LYS B 1 48 ? 19.641 3.051 7.164 1 94.06 48 LYS B CA 1
ATOM 3257 C C . LYS B 1 48 ? 18.141 2.75 7.176 1 94.06 48 LYS B C 1
ATOM 3259 O O . LYS B 1 48 ? 17.688 1.886 7.926 1 94.06 48 LYS B O 1
ATOM 3264 N N . LEU B 1 49 ? 17.438 3.457 6.324 1 95.69 49 LEU B N 1
ATOM 3265 C CA . LEU B 1 49 ? 16 3.254 6.246 1 95.69 49 LEU B CA 1
ATOM 3266 C C . LEU B 1 49 ? 15.672 1.843 5.766 1 95.69 49 LEU B C 1
ATOM 3268 O O . LEU B 1 49 ? 14.75 1.206 6.281 1 95.69 49 LEU B O 1
ATOM 3272 N N . VAL B 1 50 ? 16.453 1.328 4.828 1 94.75 50 VAL B N 1
ATOM 3273 C CA . VAL B 1 50 ? 16.234 0.005 4.254 1 94.75 50 VAL B CA 1
ATOM 3274 C C . VAL B 1 50 ? 16.516 -1.066 5.305 1 94.75 50 VAL B C 1
ATOM 3276 O O . VAL B 1 50 ? 15.859 -2.113 5.32 1 94.75 50 VAL B O 1
ATOM 3279 N N . ASN B 1 51 ? 17.359 -0.769 6.23 1 93.69 51 ASN B N 1
ATOM 3280 C CA . ASN B 1 51 ? 17.781 -1.751 7.223 1 93.69 51 ASN B CA 1
ATOM 3281 C C . ASN B 1 51 ? 17.047 -1.576 8.539 1 93.69 51 ASN B C 1
ATOM 3283 O O . ASN B 1 51 ? 17.359 -2.236 9.531 1 93.69 51 ASN B O 1
ATOM 3287 N N . SER B 1 52 ? 16.109 -0.671 8.586 1 95.06 52 SER B N 1
ATOM 3288 C CA . SER B 1 52 ? 15.281 -0.461 9.773 1 95.06 52 SER B CA 1
ATOM 3289 C C . SER B 1 52 ? 13.828 -0.847 9.516 1 95.06 52 SER B C 1
ATOM 3291 O O . SER B 1 52 ? 13.336 -0.724 8.391 1 95.06 52 SER B O 1
ATOM 3293 N N . ARG B 1 53 ? 13.219 -1.337 10.57 1 94.81 53 ARG B N 1
ATOM 3294 C CA . ARG B 1 53 ? 11.805 -1.661 10.461 1 94.81 53 ARG B CA 1
ATOM 3295 C C . ARG B 1 53 ? 10.938 -0.448 10.781 1 94.81 53 ARG B C 1
ATOM 3297 O O . ARG B 1 53 ? 11.305 0.386 11.609 1 94.81 53 ARG B O 1
ATOM 3304 N N . ALA B 1 54 ? 9.805 -0.407 10.039 1 93.81 54 ALA B N 1
ATOM 3305 C CA . ALA B 1 54 ? 8.852 0.66 10.336 1 93.81 54 ALA B CA 1
ATOM 3306 C C . ALA B 1 54 ? 8.5 0.685 11.82 1 93.81 54 ALA B C 1
ATOM 3308 O O . ALA B 1 54 ? 8.328 1.756 12.406 1 93.81 54 ALA B O 1
ATOM 3309 N N . MET B 1 55 ? 8.57 -0.43 12.492 1 92.31 55 MET B N 1
ATOM 3310 C CA . MET B 1 55 ? 8.195 -0.587 13.891 1 92.31 55 MET B CA 1
ATOM 3311 C C . MET B 1 55 ? 9.273 -0.015 14.812 1 92.31 55 MET B C 1
ATOM 3313 O O . MET B 1 55 ? 9.055 0.14 16.016 1 92.31 55 MET B O 1
ATOM 3317 N N . SER B 1 56 ? 10.359 0.252 14.234 1 91.5 56 SER B N 1
ATOM 3318 C CA . SER B 1 56 ? 11.445 0.761 15.07 1 91.5 56 SER B CA 1
ATOM 3319 C C . SER B 1 56 ? 11.148 2.168 15.578 1 91.5 56 SER B C 1
ATOM 3321 O O . SER B 1 56 ? 11.773 2.639 16.516 1 91.5 56 SER B O 1
ATOM 3323 N N . ILE B 1 57 ? 10.32 2.824 14.883 1 89.75 57 ILE B N 1
ATOM 3324 C CA . ILE B 1 57 ? 9.891 4.137 15.352 1 89.75 57 ILE B CA 1
ATOM 3325 C C . ILE B 1 57 ? 8.891 3.975 16.5 1 89.75 57 ILE B C 1
ATOM 3327 O O . ILE B 1 57 ? 7.906 3.242 16.359 1 89.75 57 ILE B O 1
ATOM 3331 N N . LYS B 1 58 ? 9.391 4.441 17.594 1 70.06 58 LYS B N 1
ATOM 3332 C CA . LYS B 1 58 ? 8.602 4.332 18.828 1 70.06 58 LYS B CA 1
ATOM 3333 C C . LYS B 1 58 ? 7.195 4.895 18.625 1 70.06 58 LYS B C 1
ATOM 3335 O O . LYS B 1 58 ? 7.035 6.043 18.203 1 70.06 58 LYS B O 1
ATOM 3340 N N . THR B 1 59 ? 6.367 3.912 18.531 1 65.06 59 THR B N 1
ATOM 3341 C CA . THR B 1 59 ? 4.984 4.379 18.5 1 65.06 59 THR B CA 1
ATOM 3342 C C . THR B 1 59 ? 4.379 4.363 19.906 1 65.06 59 THR B C 1
ATOM 3344 O O . THR B 1 59 ? 4.914 3.721 20.812 1 65.06 59 THR B O 1
ATOM 3347 N N . ARG B 1 60 ? 3.57 5.289 20.234 1 55.66 60 ARG B N 1
ATOM 3348 C CA . ARG B 1 60 ? 2.938 5.434 21.531 1 55.66 60 ARG B CA 1
ATOM 3349 C C . ARG B 1 60 ? 2.453 4.086 22.062 1 55.66 60 ARG B C 1
ATOM 3351 O O . ARG B 1 60 ? 1.944 3.264 21.297 1 55.66 60 ARG B O 1
ATOM 3358 N N . ASP B 1 61 ? 3.209 3.428 23.109 1 54.19 61 ASP B N 1
ATOM 3359 C CA . ASP B 1 61 ? 2.971 2.184 23.828 1 54.19 61 ASP B CA 1
ATOM 3360 C C . ASP B 1 61 ? 1.475 1.936 24.016 1 54.19 61 ASP B C 1
ATOM 3362 O O . ASP B 1 61 ? 1.069 0.858 24.469 1 54.19 61 ASP B O 1
ATOM 3366 N N . GLU B 1 62 ? 0.614 2.871 23.875 1 55.22 62 GLU B N 1
ATOM 3367 C CA . GLU B 1 62 ? -0.762 2.76 24.359 1 55.22 62 GLU B CA 1
ATOM 3368 C C . GLU B 1 62 ? -1.62 1.962 23.375 1 55.22 62 GLU B C 1
ATOM 3370 O O . GLU B 1 62 ? -1.251 1.791 22.219 1 55.22 62 GLU B O 1
ATOM 3375 N N . VAL B 1 63 ? -2.555 1.293 24.016 1 62.41 63 VAL B N 1
ATOM 3376 C CA . VAL B 1 63 ? -3.705 0.74 23.312 1 62.41 63 VAL B CA 1
ATOM 3377 C C . VAL B 1 63 ? -4.129 1.69 22.203 1 62.41 63 VAL B C 1
ATOM 3379 O O . VAL B 1 63 ? -4.402 2.867 22.453 1 62.41 63 VAL B O 1
ATOM 3382 N N . ILE B 1 64 ? -3.908 1.147 21.047 1 82.44 64 ILE B N 1
ATOM 3383 C CA . ILE B 1 64 ? -4.301 1.961 19.891 1 82.44 64 ILE B CA 1
ATOM 3384 C C . ILE B 1 64 ? -5.781 2.314 20 1 82.44 64 ILE B C 1
ATOM 3386 O O . ILE B 1 64 ? -6.637 1.428 20.047 1 82.44 64 ILE B O 1
ATOM 3390 N N . PHE B 1 65 ? -6.012 3.533 20.375 1 86.5 65 PHE B N 1
ATOM 3391 C CA . PHE B 1 65 ? -7.375 4.051 20.391 1 86.5 65 PHE B CA 1
ATOM 3392 C C . PHE B 1 65 ? -8.055 3.844 19.047 1 86.5 65 PHE B C 1
ATOM 3394 O O . PHE B 1 65 ? -7.586 4.348 18.031 1 86.5 65 PHE B O 1
ATOM 3401 N N . SER B 1 66 ? -9.062 2.916 18.984 1 91.62 66 SER B N 1
ATOM 3402 C CA . SER B 1 66 ? -9.867 2.59 17.812 1 91.62 66 SER B CA 1
ATOM 3403 C C . SER B 1 66 ? -11.352 2.539 18.156 1 91.62 66 SER B C 1
ATOM 3405 O O . SER B 1 66 ? -11.719 2.537 19.344 1 91.62 66 SER B O 1
ATOM 3407 N N . CYS B 1 67 ? -12.18 2.668 17.156 1 92.62 67 CYS B N 1
ATOM 3408 C CA . CYS B 1 67 ? -13.617 2.621 17.422 1 92.62 67 CYS B CA 1
ATOM 3409 C C . CYS B 1 67 ? -14.336 1.752 16.391 1 92.62 67 CYS B C 1
ATOM 3411 O O . CYS B 1 67 ? -13.742 1.344 15.398 1 92.62 67 CYS B O 1
ATOM 3413 N N . GLU B 1 68 ? -15.602 1.469 16.734 1 93.12 68 GLU B N 1
ATOM 3414 C CA . GLU B 1 68 ? -16.469 0.713 15.836 1 93.12 68 GLU B CA 1
ATOM 3415 C C . GLU B 1 68 ? -17.422 1.64 15.07 1 93.12 68 GLU B C 1
ATOM 3417 O O . GLU B 1 68 ? -17.719 2.742 15.531 1 93.12 68 GLU B O 1
ATOM 3422 N N . ARG B 1 69 ? -17.875 1.073 14.023 1 90.19 69 ARG B N 1
ATOM 3423 C CA . ARG B 1 69 ? -18.781 1.845 13.188 1 90.19 69 ARG B CA 1
ATOM 3424 C C . ARG B 1 69 ? -20.047 2.229 13.953 1 90.19 69 ARG B C 1
ATOM 3426 O O . ARG B 1 69 ? -20.609 3.299 13.727 1 90.19 69 ARG B O 1
ATOM 3433 N N . ASN B 1 70 ? -20.438 1.401 14.914 1 92.25 70 ASN B N 1
ATOM 3434 C CA . ASN B 1 70 ? -21.703 1.621 15.609 1 92.25 70 ASN B CA 1
ATOM 3435 C C . ASN B 1 70 ? -21.5 2.324 16.953 1 92.25 70 ASN B C 1
ATOM 3437 O O . ASN B 1 70 ? -22.453 2.574 17.688 1 92.25 70 ASN B O 1
ATOM 3441 N N . ASP B 1 71 ? -20.297 2.725 17.234 1 94.88 71 ASP B N 1
ATOM 3442 C CA . ASP B 1 71 ? -20.031 3.459 18.469 1 94.88 71 ASP B CA 1
ATOM 3443 C C . ASP B 1 71 ? -20.688 4.84 18.438 1 94.88 71 ASP B C 1
ATOM 3445 O O . ASP B 1 71 ? -20.875 5.418 17.359 1 94.88 71 ASP B O 1
ATOM 3449 N N . ASN B 1 72 ? -21.078 5.285 19.625 1 94.44 72 ASN B N 1
ATOM 3450 C CA . ASN B 1 72 ? -21.609 6.637 19.75 1 94.44 72 ASN B CA 1
ATOM 3451 C C . ASN B 1 72 ? -20.578 7.688 19.328 1 94.44 72 ASN B C 1
ATOM 3453 O O . ASN B 1 72 ? -19.453 7.676 19.797 1 94.44 72 ASN B O 1
ATOM 3457 N N . LEU B 1 73 ? -21.016 8.578 18.469 1 92.94 73 LEU B N 1
ATOM 3458 C CA . LEU B 1 73 ? -20.109 9.562 17.891 1 92.94 73 LEU B CA 1
ATOM 3459 C C . LEU B 1 73 ? -19.562 10.492 18.969 1 92.94 73 LEU B C 1
ATOM 3461 O O . LEU B 1 73 ? -18.375 10.844 18.953 1 92.94 73 LEU B O 1
ATOM 3465 N N . THR B 1 74 ? -20.391 10.914 19.875 1 90.19 74 THR B N 1
ATOM 3466 C CA . THR B 1 74 ? -19.984 11.867 20.891 1 90.19 74 THR B CA 1
ATOM 3467 C C . THR B 1 74 ? -18.906 11.273 21.781 1 90.19 74 THR B C 1
ATOM 3469 O O . THR B 1 74 ? -17.953 11.961 22.172 1 90.19 74 THR B O 1
ATOM 3472 N N . LYS B 1 75 ? -19.047 10.062 22.094 1 91.25 75 LYS B N 1
ATOM 3473 C CA . LYS B 1 75 ? -18.047 9.383 22.906 1 91.25 75 LYS B CA 1
ATOM 3474 C C . LYS B 1 75 ? -16.719 9.289 22.172 1 91.25 75 LYS B C 1
ATOM 3476 O O . LYS B 1 75 ? -15.656 9.523 22.766 1 91.25 75 LYS B O 1
ATOM 3481 N N . VAL B 1 76 ? -16.812 8.953 20.922 1 92.56 76 VAL B N 1
ATOM 3482 C CA . VAL B 1 76 ? -15.602 8.852 20.094 1 92.56 76 VAL B CA 1
ATOM 3483 C C . VAL B 1 76 ? -14.953 10.227 19.953 1 92.56 76 VAL B C 1
ATOM 3485 O O . VAL B 1 76 ? -13.734 10.359 20.062 1 92.56 76 VAL B O 1
ATOM 3488 N N . PHE B 1 77 ? -15.797 11.172 19.766 1 90.25 77 PHE B N 1
ATOM 3489 C CA . PHE B 1 77 ? -15.32 12.547 19.672 1 90.25 77 PHE B CA 1
ATOM 3490 C C . PHE B 1 77 ? -14.609 12.969 20.953 1 90.25 77 PHE B C 1
ATOM 3492 O O . PHE B 1 77 ? -13.523 13.555 20.891 1 90.25 77 PHE B O 1
ATOM 3499 N N . LYS B 1 78 ? -15.141 12.672 21.984 1 87.75 78 LYS B N 1
ATOM 3500 C CA . LYS B 1 78 ? -14.539 12.977 23.281 1 87.75 78 LYS B CA 1
ATOM 3501 C C . LYS B 1 78 ? -13.211 12.25 23.453 1 87.75 78 LYS B C 1
ATOM 3503 O O . LYS B 1 78 ? -12.234 12.828 23.938 1 87.75 78 LYS B O 1
ATOM 3508 N N . GLY B 1 79 ? -13.195 11.023 23.094 1 87.81 79 GLY B N 1
ATOM 3509 C CA . GLY B 1 79 ? -11.961 10.258 23.156 1 87.81 79 GLY B CA 1
ATOM 3510 C C . GLY B 1 79 ? -10.844 10.875 22.328 1 87.81 79 GLY B C 1
ATOM 3511 O O . GLY B 1 79 ? -9.695 10.938 22.781 1 87.81 79 GLY B O 1
ATOM 3512 N N . LEU B 1 80 ? -11.156 11.336 21.156 1 87.88 80 LEU B N 1
ATOM 3513 C CA . LEU B 1 80 ? -10.18 11.977 20.266 1 87.88 80 LEU B CA 1
ATOM 3514 C C . LEU B 1 80 ? -9.633 13.25 20.906 1 87.88 80 LEU B C 1
ATOM 3516 O O . LEU B 1 80 ? -8.414 13.453 20.953 1 87.88 80 LEU B O 1
ATOM 3520 N N . THR B 1 81 ? -10.508 14.031 21.406 1 83.06 81 THR B N 1
ATOM 3521 C CA . THR B 1 81 ? -10.125 15.336 21.953 1 83.06 81 THR B CA 1
ATOM 3522 C C . THR B 1 81 ? -9.297 15.18 23.219 1 83.06 81 THR B C 1
ATOM 3524 O O . THR B 1 81 ? -8.305 15.875 23.406 1 83.06 81 THR B O 1
ATOM 3527 N N . GLU B 1 82 ? -9.656 14.266 24.047 1 82.06 82 GLU B N 1
ATOM 3528 C CA . GLU B 1 82 ? -8.953 14.031 25.297 1 82.06 82 GLU B CA 1
ATOM 3529 C C . GLU B 1 82 ? -7.539 13.516 25.062 1 82.06 82 GLU B C 1
ATOM 3531 O O . GLU B 1 82 ? -6.625 13.812 25.844 1 82.06 82 GLU B O 1
ATOM 3536 N N . ARG B 1 83 ? -7.379 12.867 24 1 82.88 83 ARG B N 1
ATOM 3537 C CA . ARG B 1 83 ? -6.09 12.242 23.719 1 82.88 83 ARG B CA 1
ATOM 3538 C C . ARG B 1 83 ? -5.273 13.086 22.75 1 82.88 83 ARG B C 1
ATOM 3540 O O . ARG B 1 83 ? -4.098 12.805 22.516 1 82.88 83 ARG B O 1
ATOM 3547 N N . GLY B 1 84 ? -5.887 14.078 22.234 1 80.5 84 GLY B N 1
ATOM 3548 C CA . GLY B 1 84 ? -5.203 14.93 21.281 1 80.5 84 GLY B CA 1
ATOM 3549 C C . GLY B 1 84 ? -4.969 14.258 19.938 1 80.5 84 GLY B C 1
ATOM 3550 O O . GLY B 1 84 ? -3.918 14.438 19.328 1 80.5 84 GLY B O 1
ATOM 3551 N N . PHE B 1 85 ? -5.914 13.375 19.562 1 84.38 85 PHE B N 1
ATOM 3552 C CA . PHE B 1 85 ? -5.812 12.688 18.281 1 84.38 85 PHE B CA 1
ATOM 3553 C C . PHE B 1 85 ? -6.68 13.367 17.219 1 84.38 85 PHE B C 1
ATOM 3555 O O . PHE B 1 85 ? -7.781 13.8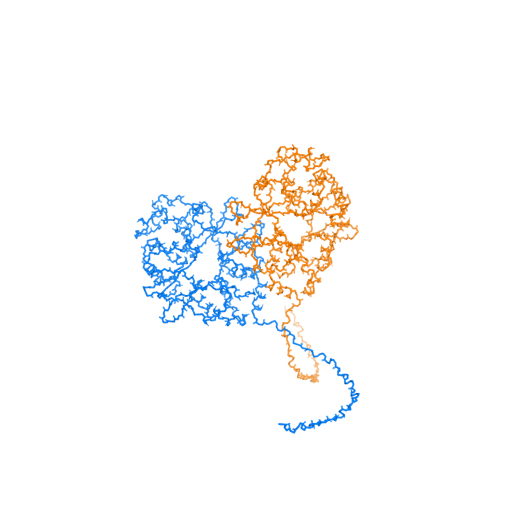28 17.531 1 84.38 85 PHE B O 1
ATOM 3562 N N . LEU B 1 86 ? -6.168 13.359 16.047 1 86 86 LEU B N 1
ATOM 3563 C CA . LEU B 1 86 ? -6.922 13.961 14.945 1 86 86 LEU B CA 1
ATOM 3564 C C . LEU B 1 86 ? -7.781 12.914 14.234 1 86 86 LEU B C 1
ATOM 3566 O O . LEU B 1 86 ? -8.703 13.266 13.5 1 86 86 LEU B O 1
ATOM 3570 N N . SER B 1 87 ? -7.43 11.68 14.445 1 89.25 87 SER B N 1
ATOM 3571 C CA . SER B 1 87 ? -8.125 10.609 13.742 1 89.25 87 SER B CA 1
ATOM 3572 C C . SER B 1 87 ? -8.102 9.312 14.539 1 89.25 87 SER B C 1
ATOM 3574 O O . SER B 1 87 ? -7.297 9.156 15.461 1 89.25 87 SER B O 1
ATOM 3576 N N . VAL B 1 88 ? -9.062 8.477 14.219 1 91.19 88 VAL B N 1
ATOM 3577 C CA . VAL B 1 88 ? -9.141 7.172 14.859 1 91.19 88 VAL B CA 1
ATOM 3578 C C . VAL B 1 88 ? -9.547 6.117 13.828 1 91.19 88 VAL B C 1
ATOM 3580 O O . VAL B 1 88 ? -10.406 6.363 12.984 1 91.19 88 VAL B O 1
ATOM 3583 N N . PRO B 1 89 ? -8.781 4.988 13.82 1 92.25 89 PRO B N 1
ATOM 3584 C CA . PRO B 1 89 ? -9.203 3.916 12.914 1 92.25 89 PRO B CA 1
ATOM 3585 C C . PRO B 1 89 ? -10.531 3.289 13.32 1 92.25 89 PRO B C 1
ATOM 3587 O O . PRO B 1 89 ? -10.82 3.172 14.516 1 92.25 89 PRO B O 1
ATOM 3590 N N . VAL B 1 90 ? -11.328 2.885 12.32 1 92.62 90 VAL B N 1
ATOM 3591 C CA . VAL B 1 90 ? -12.656 2.32 12.531 1 92.62 90 VAL B CA 1
ATOM 3592 C C . VAL B 1 90 ? -12.68 0.864 12.078 1 92.62 90 VAL B C 1
ATOM 3594 O O . VAL B 1 90 ? -12.281 0.555 10.953 1 92.62 90 VAL B O 1
ATOM 3597 N N . PHE B 1 91 ? -13.016 -0.058 12.984 1 89.38 91 PHE B N 1
ATOM 3598 C CA . PHE B 1 91 ? -13.086 -1.472 12.633 1 89.38 91 PHE B CA 1
ATOM 3599 C C . PHE B 1 91 ? -14.523 -1.983 12.719 1 89.38 91 PHE B C 1
ATOM 3601 O O . PHE B 1 91 ? -15.414 -1.27 13.188 1 89.38 91 PHE B O 1
ATOM 3608 N N . GLN B 1 92 ? -14.695 -3.18 12.078 1 82.31 92 GLN B N 1
ATOM 3609 C CA . GLN B 1 92 ? -15.992 -3.846 12.148 1 82.31 92 GLN B CA 1
ATOM 3610 C C . GLN B 1 92 ? -16.078 -4.746 13.375 1 82.31 92 GLN B C 1
ATOM 3612 O O . GLN B 1 92 ? -15.219 -5.594 13.594 1 82.31 92 GLN B O 1
ATOM 3617 N N . GLN B 1 93 ? -17.156 -4.645 14.047 1 74.31 93 GLN B N 1
ATOM 3618 C CA . GLN B 1 93 ? -17.328 -5.387 15.297 1 74.31 93 GLN B CA 1
ATOM 3619 C C . GLN B 1 93 ? -17.391 -6.891 15.031 1 74.31 93 GLN B C 1
ATOM 3621 O O . GLN B 1 93 ? -16.812 -7.68 15.781 1 74.31 93 GLN B O 1
ATOM 3626 N N . THR B 1 94 ? -18.062 -7.211 14.016 1 74.06 94 THR B N 1
ATOM 3627 C CA . THR B 1 94 ? -18.312 -8.617 13.742 1 74.06 94 THR B CA 1
ATOM 3628 C C . THR B 1 94 ? -17.078 -9.289 13.164 1 74.06 94 THR B C 1
ATOM 3630 O O . THR B 1 94 ? -16.969 -10.523 13.164 1 74.06 94 THR B O 1
ATOM 3633 N N . ASP B 1 95 ? -16.141 -8.477 12.68 1 75.12 95 ASP B N 1
ATOM 3634 C CA . ASP B 1 95 ? -14.891 -8.953 12.109 1 75.12 95 ASP B CA 1
ATOM 3635 C C . ASP B 1 95 ? -13.742 -7.992 12.43 1 75.12 95 ASP B C 1
ATOM 3637 O O . ASP B 1 95 ? -13.516 -7.031 11.695 1 75.12 95 ASP B O 1
ATOM 3641 N N . LYS B 1 96 ? -13.086 -8.352 13.477 1 69.69 96 LYS B N 1
ATOM 3642 C CA . LYS B 1 96 ? -12.062 -7.453 13.992 1 69.69 96 LYS B CA 1
ATOM 3643 C C . LYS B 1 96 ? -10.875 -7.355 13.031 1 69.69 96 LYS B C 1
ATOM 3645 O O . LYS B 1 96 ? -9.992 -6.512 13.211 1 69.69 96 LYS B O 1
ATOM 3650 N N . LYS B 1 97 ? -10.906 -8.133 12.016 1 77.44 97 LYS B N 1
ATOM 3651 C CA . LYS B 1 97 ? -9.828 -8.102 11.031 1 77.44 97 LYS B CA 1
ATOM 3652 C C . LYS B 1 97 ? -10.133 -7.117 9.906 1 77.44 97 LYS B C 1
ATOM 3654 O O . LYS B 1 97 ? -9.266 -6.797 9.094 1 77.44 97 LYS B O 1
ATOM 3659 N N . ARG B 1 98 ? -11.352 -6.617 10.07 1 82.94 98 ARG B N 1
ATOM 3660 C CA . ARG B 1 98 ? -11.766 -5.742 8.977 1 82.94 98 ARG B CA 1
ATOM 3661 C C . ARG B 1 98 ? -11.742 -4.277 9.414 1 82.94 98 ARG B C 1
ATOM 3663 O O . ARG B 1 98 ? -12.422 -3.896 10.367 1 82.94 98 ARG B O 1
ATOM 3670 N N . TRP B 1 99 ? -10.969 -3.496 8.766 1 87.69 99 TRP B N 1
ATOM 3671 C CA . TRP B 1 99 ? -10.836 -2.064 9.008 1 87.69 99 TRP B CA 1
ATOM 3672 C C . TRP B 1 99 ? -11.508 -1.26 7.902 1 87.69 99 TRP B C 1
ATOM 3674 O O . TRP B 1 99 ? -11.289 -1.518 6.715 1 87.69 99 TRP B O 1
ATOM 3684 N N . TYR B 1 100 ? -12.305 -0.295 8.25 1 83.94 100 TYR B N 1
ATOM 3685 C CA . TYR B 1 100 ? -13.031 0.514 7.281 1 83.94 100 TYR B CA 1
ATOM 3686 C C . TYR B 1 100 ? -12.219 1.732 6.863 1 83.94 100 TYR B C 1
ATOM 3688 O O . TYR B 1 100 ? -12.312 2.186 5.719 1 83.94 100 TYR B O 1
ATOM 3696 N N . GLY B 1 101 ? -11.523 2.248 7.66 1 89.25 101 GLY B N 1
ATOM 3697 C CA . GLY B 1 101 ? -10.789 3.484 7.441 1 89.25 101 GLY B CA 1
ATOM 3698 C C . GLY B 1 101 ? -10.578 4.281 8.711 1 89.25 101 GLY B C 1
ATOM 3699 O O . GLY B 1 101 ? -10.445 3.711 9.797 1 89.25 101 GLY B O 1
ATOM 3700 N N . PHE B 1 102 ? -10.438 5.57 8.539 1 90.56 102 PHE B N 1
ATOM 3701 C CA . PHE B 1 102 ? -10.297 6.492 9.656 1 90.56 102 PHE B CA 1
ATOM 3702 C C . PHE B 1 102 ? -11.445 7.492 9.688 1 90.56 102 PHE B C 1
ATOM 3704 O O . PHE B 1 102 ? -11.969 7.879 8.633 1 90.56 102 PHE B O 1
ATOM 3711 N N . ILE B 1 103 ? -11.82 7.836 10.789 1 90.38 103 ILE B N 1
ATOM 3712 C CA . ILE B 1 103 ? -12.656 9.016 10.953 1 90.38 103 ILE B CA 1
ATOM 3713 C C . ILE B 1 103 ? -11.828 10.164 11.531 1 90.38 103 ILE B C 1
ATOM 3715 O O . ILE B 1 103 ? -11.086 9.977 12.492 1 90.38 103 ILE B O 1
ATOM 3719 N N . ASP B 1 104 ? -11.945 11.266 10.898 1 89.25 104 ASP B N 1
ATOM 3720 C CA . ASP B 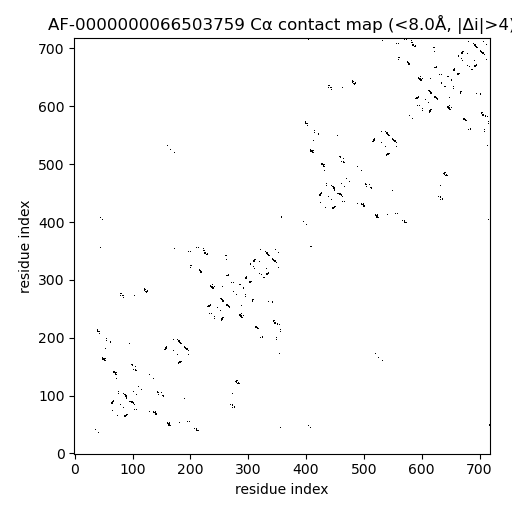1 104 ? -11.148 12.43 11.289 1 89.25 104 ASP B CA 1
ATOM 3721 C C . ASP B 1 104 ? -11.992 13.438 12.07 1 89.25 104 ASP B C 1
ATOM 3723 O O . ASP B 1 104 ? -13.211 13.508 11.891 1 89.25 104 ASP B O 1
ATOM 3727 N N . LEU B 1 105 ? -11.297 14.188 12.891 1 86.62 105 LEU B N 1
ATOM 3728 C CA . LEU B 1 105 ? -11.953 15.266 13.617 1 86.62 105 LEU B CA 1
ATOM 3729 C C . LEU B 1 105 ? -12.656 16.219 12.664 1 86.62 105 LEU B C 1
ATOM 3731 O O . LEU B 1 105 ? -13.773 16.672 12.938 1 86.62 105 LEU B O 1
ATOM 3735 N N . LEU B 1 106 ? -12.047 16.484 11.578 1 86.31 106 LEU B N 1
ATOM 3736 C CA . LEU B 1 106 ? -12.641 17.391 10.602 1 86.31 106 LEU B CA 1
ATOM 3737 C C . LEU B 1 106 ? -13.945 16.828 10.062 1 86.31 106 LEU B C 1
ATOM 3739 O O . LEU B 1 106 ? -14.914 17.562 9.867 1 86.31 106 LEU B O 1
ATOM 3743 N N . ASP B 1 107 ? -13.969 15.531 9.844 1 87.88 107 ASP B N 1
ATOM 3744 C CA . ASP B 1 107 ? -15.195 14.891 9.391 1 87.88 107 ASP B CA 1
ATOM 3745 C C . ASP B 1 107 ? -16.328 15.07 10.398 1 87.88 107 ASP B C 1
ATOM 3747 O O . ASP B 1 107 ? -17.469 15.352 10.023 1 87.88 107 ASP B O 1
ATOM 3751 N N . ILE B 1 108 ? -16.016 14.953 11.602 1 87.12 108 ILE B N 1
ATOM 3752 C CA . ILE B 1 108 ? -16.984 15.07 12.68 1 87.12 108 ILE B CA 1
ATOM 3753 C C . ILE B 1 108 ? -17.484 16.5 12.773 1 87.12 108 ILE B C 1
ATOM 3755 O O . ILE B 1 108 ? -18.688 16.75 12.844 1 87.12 108 ILE B O 1
ATOM 3759 N N . VAL B 1 109 ? -16.625 17.375 12.734 1 84.81 109 VAL B N 1
ATOM 3760 C CA . VAL B 1 109 ? -16.969 18.797 12.836 1 84.81 109 VAL B CA 1
ATOM 3761 C C . VAL B 1 109 ? -17.859 19.203 11.664 1 84.81 109 VAL B C 1
ATOM 3763 O O . VAL B 1 109 ? -18.875 19.891 11.859 1 84.81 109 VAL B O 1
ATOM 3766 N N . ARG B 1 110 ? -17.516 18.734 10.602 1 85 110 ARG B N 1
ATOM 3767 C CA . ARG B 1 110 ? -18.312 19.062 9.414 1 85 110 ARG B CA 1
ATOM 3768 C C . ARG B 1 110 ? -19.703 18.469 9.516 1 85 110 ARG B C 1
ATOM 3770 O O . ARG B 1 110 ? -20.688 19.125 9.203 1 85 110 ARG B O 1
ATOM 3777 N N . TYR B 1 111 ? -19.703 17.312 9.867 1 87.75 111 TYR B N 1
ATOM 3778 C CA . TYR B 1 111 ? -21 16.656 10.008 1 87.75 111 TYR B CA 1
ATOM 3779 C C . TYR B 1 111 ? -21.875 17.391 11.008 1 87.75 111 TYR B C 1
ATOM 3781 O O . TYR B 1 111 ? -23.047 17.688 10.727 1 87.75 111 TYR B O 1
ATOM 3789 N N . VAL B 1 112 ? -21.344 17.75 12.109 1 83.81 112 VAL B N 1
ATOM 3790 C CA . VAL B 1 112 ? -22.094 18.375 13.195 1 83.81 112 VAL B CA 1
ATOM 3791 C C . VAL B 1 112 ? -22.531 19.781 12.781 1 83.81 112 VAL B C 1
ATOM 3793 O O . VAL B 1 112 ? -23.688 20.141 12.961 1 83.81 112 VAL B O 1
ATOM 3796 N N . THR B 1 113 ? -21.703 20.5 12.195 1 83.62 113 THR B N 1
ATOM 3797 C CA . THR B 1 113 ? -22.031 21.875 11.805 1 83.62 113 THR B CA 1
ATOM 3798 C C . THR B 1 113 ? -23.078 21.875 10.695 1 83.62 113 THR B C 1
ATOM 3800 O O . THR B 1 113 ? -23.953 22.766 10.664 1 83.62 113 THR B O 1
ATOM 3803 N N . HIS B 1 114 ? -23 20.922 9.867 1 83.56 114 HIS B N 1
ATOM 3804 C CA . HIS B 1 114 ? -23.953 20.844 8.766 1 83.56 114 HIS B CA 1
ATOM 3805 C C . HIS B 1 114 ? -25.328 20.391 9.258 1 83.56 114 HIS B C 1
ATOM 3807 O O . HIS B 1 114 ? -26.359 20.906 8.805 1 83.56 114 HIS B O 1
ATOM 3813 N N . HIS B 1 115 ? -25.359 19.531 10.078 1 82.81 115 HIS B N 1
ATOM 3814 C CA . HIS B 1 115 ? -26.609 18.891 10.445 1 82.81 115 HIS B CA 1
ATOM 3815 C C . HIS B 1 115 ? -27.281 19.625 11.609 1 82.81 115 HIS B C 1
ATOM 3817 O O . HIS B 1 115 ? -28.5 19.547 11.773 1 82.81 115 HIS B O 1
ATOM 3823 N N . PHE B 1 116 ? -26.578 20.312 12.406 1 79.06 116 PHE B N 1
ATOM 3824 C CA . PHE B 1 116 ? -27.172 20.922 13.586 1 79.06 116 PHE B CA 1
ATOM 3825 C C . PHE B 1 116 ? -27.281 22.438 13.406 1 79.06 116 PHE B C 1
ATOM 3827 O O . PHE B 1 116 ? -27.922 23.125 14.211 1 79.06 116 PHE B O 1
ATOM 3834 N N . GLY B 1 117 ? -26.828 22.922 12.352 1 75.38 117 GLY B N 1
ATOM 3835 C CA . GLY B 1 117 ? -27.094 24.281 11.906 1 75.38 117 GLY B CA 1
ATOM 3836 C C . GLY B 1 117 ? -26.188 25.312 12.578 1 75.38 117 GLY B C 1
ATOM 3837 O O . GLY B 1 117 ? -25.781 25.125 13.727 1 75.38 117 GLY B O 1
ATOM 3838 N N . SER B 1 118 ? -26.062 26.406 11.922 1 77.38 118 SER B N 1
ATOM 3839 C CA . SER B 1 118 ? -25.188 27.484 12.359 1 77.38 118 SER B CA 1
ATOM 3840 C C . SER B 1 118 ? -25.766 28.219 13.562 1 77.38 118 SER B C 1
ATOM 3842 O O . SER B 1 118 ? -25.031 28.641 14.461 1 77.38 118 SER B O 1
ATOM 3844 N N . GLU B 1 119 ? -27.016 28.312 13.617 1 78.81 119 GLU B N 1
ATOM 3845 C CA . GLU B 1 119 ? -27.656 29.062 14.688 1 78.81 119 GLU B CA 1
ATOM 3846 C C . GLU B 1 119 ? -27.406 28.422 16.047 1 78.81 119 GLU B C 1
ATOM 3848 O O . GLU B 1 119 ? -27.062 29.109 17.016 1 78.81 119 GLU B O 1
ATOM 3853 N N . LYS B 1 120 ? -27.531 27.25 16.109 1 76.38 120 LYS B N 1
ATOM 3854 C CA . LYS B 1 120 ? -27.359 26.531 17.375 1 76.38 120 LYS B CA 1
ATOM 3855 C C . LYS B 1 120 ? -25.875 26.422 17.734 1 76.38 120 LYS B C 1
ATOM 3857 O O . LYS B 1 120 ? -25.5 26.578 18.906 1 76.38 120 LYS B O 1
ATOM 3862 N N . MET B 1 121 ? -25.125 26.328 16.75 1 76.44 121 MET B N 1
ATOM 3863 C CA . MET B 1 121 ? -23.719 26.016 17 1 76.44 121 MET B CA 1
ATOM 3864 C C . MET B 1 121 ? -22.922 27.297 17.234 1 76.44 121 MET B C 1
ATOM 3866 O O . MET B 1 121 ? -21.812 27.25 17.781 1 76.44 121 MET B O 1
ATOM 3870 N N . SER B 1 122 ? -23.562 28.375 16.875 1 77.44 122 SER B N 1
ATOM 3871 C CA . SER B 1 122 ? -22.828 29.625 17 1 77.44 122 SER B CA 1
ATOM 3872 C C . SER B 1 122 ? -23 30.219 18.391 1 77.44 122 SER B C 1
ATOM 3874 O O . SER B 1 122 ? -22.266 31.141 18.766 1 77.44 122 SER B O 1
ATOM 3876 N N . ILE B 1 123 ? -23.875 29.594 19.109 1 79.25 123 ILE B N 1
ATOM 3877 C CA . ILE B 1 123 ? -24.094 30.078 20.469 1 79.25 123 ILE B CA 1
ATOM 3878 C C . ILE B 1 123 ? -23 29.547 21.391 1 79.25 123 ILE B C 1
ATOM 3880 O O . ILE B 1 123 ? -22.609 28.375 21.297 1 79.25 123 ILE B O 1
ATOM 3884 N N . GLU B 1 124 ? -22.516 30.531 22.219 1 78.62 124 GLU B N 1
ATOM 3885 C CA . GLU B 1 124 ? -21.484 30.125 23.188 1 7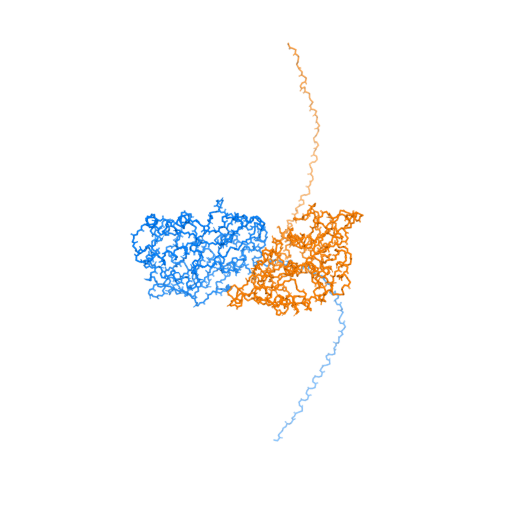8.62 124 GLU B CA 1
ATOM 3886 C C . GLU B 1 124 ? -22.062 29.141 24.203 1 78.62 124 GLU B C 1
ATOM 3888 O O . GLU B 1 124 ? -22.875 29.516 25.062 1 78.62 124 GLU B O 1
ATOM 3893 N N . GLN B 1 125 ? -21.688 27.891 23.953 1 79.31 125 GLN B N 1
ATOM 3894 C CA . GLN B 1 125 ? -22.156 26.844 24.844 1 79.31 125 GLN B CA 1
ATOM 3895 C C . GLN B 1 125 ? -21.172 25.672 24.891 1 79.31 125 GLN B C 1
ATOM 3897 O O . GLN B 1 125 ? -20.312 25.547 24.016 1 79.31 125 GLN B O 1
ATOM 3902 N N . ASP B 1 126 ? -21.359 24.953 25.922 1 79.19 126 ASP B N 1
ATOM 3903 C CA . ASP B 1 126 ? -20.562 23.734 26.094 1 79.19 126 ASP B CA 1
ATOM 3904 C C . ASP B 1 126 ? -21.125 22.594 25.266 1 79.19 126 ASP B C 1
ATOM 3906 O O . ASP B 1 126 ? -22.203 22.078 25.562 1 79.19 126 ASP B O 1
ATOM 3910 N N . PHE B 1 127 ? -20.375 22.203 24.328 1 82.44 127 PHE B N 1
ATOM 3911 C CA . PHE B 1 127 ? -20.828 21.156 23.406 1 82.44 127 PHE B CA 1
ATOM 3912 C C . PHE B 1 127 ? -21.141 19.875 24.172 1 82.44 127 PHE B C 1
ATOM 3914 O O . PHE B 1 127 ? -22.078 19.156 23.828 1 82.44 127 PHE B O 1
ATOM 3921 N N . TRP B 1 128 ? -20.312 19.594 25.094 1 83.06 128 TRP B N 1
ATOM 3922 C CA . TRP B 1 128 ? -20.516 18.344 25.828 1 83.06 128 TRP B CA 1
ATOM 3923 C C . TRP B 1 128 ? -21.844 18.359 26.578 1 83.06 128 TRP B C 1
ATOM 3925 O O . TRP B 1 128 ? -22.547 17.359 26.609 1 83.06 128 TRP B O 1
ATOM 3935 N N . LYS B 1 129 ? -22.141 19.469 27.094 1 82.75 129 LYS B N 1
ATOM 3936 C CA . LYS B 1 129 ? -23.438 19.609 27.75 1 82.75 129 LYS B CA 1
ATOM 3937 C C . LYS B 1 129 ? -24.578 19.516 26.734 1 82.75 129 LYS B C 1
ATOM 3939 O O . LYS B 1 129 ? -25.578 18.844 26.984 1 82.75 129 LYS B O 1
ATOM 3944 N N . LEU B 1 130 ? -24.391 20.156 25.688 1 81.69 130 LEU B N 1
ATOM 3945 C CA . LEU B 1 130 ? -25.391 20.125 24.625 1 81.69 130 LEU B CA 1
ATOM 3946 C C . LEU B 1 130 ? -25.609 18.703 24.125 1 81.69 130 LEU B C 1
ATOM 3948 O O . LEU B 1 130 ? -26.75 18.297 23.859 1 81.69 130 LEU B O 1
ATOM 3952 N N . SER B 1 131 ? -24.547 17.969 23.969 1 84.25 131 SER B N 1
ATOM 3953 C CA . SER B 1 131 ? -24.625 16.609 23.422 1 84.25 131 SER B CA 1
ATOM 3954 C C . SER B 1 131 ? -25.375 15.68 24.375 1 84.25 131 SER B C 1
ATOM 3956 O O . SER B 1 131 ? -25.969 14.695 23.938 1 84.25 131 SER B O 1
ATOM 3958 N N . GLU B 1 132 ? -25.297 15.984 25.578 1 84.25 132 GLU B N 1
ATOM 3959 C CA . GLU B 1 132 ? -26.016 15.188 26.578 1 84.25 132 GLU B CA 1
ATOM 3960 C C . GLU B 1 132 ? -27.5 15.523 26.594 1 84.25 132 GLU B C 1
ATOM 3962 O O . GLU B 1 132 ? -28.328 14.68 26.938 1 84.25 132 GLU B O 1
ATOM 3967 N N . GLU B 1 133 ? -27.812 16.688 26.219 1 83.06 133 GLU B N 1
ATOM 3968 C CA . GLU B 1 133 ? -29.188 17.172 26.312 1 83.06 133 GLU B CA 1
ATOM 3969 C C . GLU B 1 133 ? -29.969 16.875 25.047 1 83.06 133 GLU B C 1
ATOM 3971 O O . GLU B 1 133 ? -31.172 16.562 25.109 1 83.06 133 GLU B O 1
ATOM 3976 N N . GLU B 1 134 ? -29.344 16.969 23.938 1 83.06 134 GLU B N 1
ATOM 3977 C CA . GLU B 1 134 ? -30.031 16.797 22.656 1 83.06 134 GLU B CA 1
ATOM 3978 C C . GLU B 1 134 ? -30.078 15.328 22.266 1 83.06 134 GLU B C 1
ATOM 3980 O O . GLU B 1 134 ? -29.047 14.672 22.125 1 83.06 134 GLU B O 1
ATOM 3985 N N . GLU B 1 135 ? -31.266 14.875 21.969 1 86.81 135 GLU B N 1
ATOM 3986 C CA . GLU B 1 135 ? -31.516 13.477 21.641 1 86.81 135 GLU B CA 1
ATOM 3987 C C . GLU B 1 135 ? -30.797 13.07 20.359 1 86.81 135 GLU B C 1
ATOM 3989 O O . GLU B 1 135 ? -30.328 11.938 20.234 1 86.81 135 GLU B O 1
ATOM 3994 N N . LYS B 1 136 ? -30.656 13.945 19.516 1 85.56 136 LYS B N 1
ATOM 3995 C CA . LYS B 1 136 ? -30.016 13.664 18.219 1 85.56 136 LYS B CA 1
ATOM 3996 C C . LYS B 1 136 ? -28.562 13.242 18.406 1 85.56 136 LYS B C 1
ATOM 3998 O O . LYS B 1 136 ? -28.078 12.367 17.703 1 85.56 136 LYS B O 1
ATOM 4003 N N . PHE B 1 137 ? -27.906 13.805 19.375 1 86.31 137 PHE B N 1
ATOM 4004 C CA . PHE B 1 137 ? -26.516 13.477 19.625 1 86.31 137 PHE B CA 1
ATOM 4005 C C . PHE B 1 137 ? -26.391 12.125 20.312 1 86.31 137 PHE B C 1
ATOM 4007 O O . PHE B 1 137 ? -25.406 11.406 20.109 1 86.31 137 PHE B O 1
ATOM 4014 N N . LYS B 1 138 ? -27.406 11.766 20.969 1 87.69 138 LYS B N 1
ATOM 4015 C CA . LYS B 1 138 ? -27.375 10.508 21.703 1 87.69 138 LYS B CA 1
ATOM 4016 C C . LYS B 1 138 ? -27.469 9.312 20.766 1 87.69 138 LYS B C 1
ATOM 4018 O O . LYS B 1 138 ? -26.938 8.234 21.062 1 87.69 138 LYS B O 1
ATOM 4023 N N . THR B 1 139 ? -28 9.531 19.656 1 90.88 139 THR B N 1
ATOM 4024 C CA . THR B 1 139 ? -28.25 8.414 18.75 1 90.88 139 THR B CA 1
ATOM 4025 C C . THR B 1 139 ? -27.25 8.438 17.594 1 90.88 139 THR B C 1
ATOM 4027 O O . THR B 1 139 ? -27.203 7.508 16.781 1 90.88 139 THR B O 1
ATOM 4030 N N . LEU B 1 140 ? -26.453 9.438 17.578 1 92.56 140 LEU B N 1
ATOM 4031 C CA . LEU B 1 140 ? -25.516 9.594 16.484 1 92.56 140 LEU B CA 1
ATOM 4032 C C . LEU B 1 140 ? -24.375 8.594 16.594 1 92.56 140 LEU B C 1
ATOM 4034 O O . LEU B 1 140 ? -23.812 8.414 17.688 1 92.56 140 LEU B O 1
ATOM 4038 N N . THR B 1 141 ? -24 7.945 15.445 1 94.12 141 THR B N 1
ATOM 4039 C CA . THR B 1 141 ? -22.938 6.945 15.445 1 94.12 141 THR B CA 1
ATOM 4040 C C . THR B 1 141 ? -21.828 7.352 14.492 1 94.12 141 THR B C 1
ATOM 4042 O O . THR B 1 141 ? -21.984 8.273 13.688 1 94.12 141 THR B O 1
ATOM 4045 N N . VAL B 1 142 ? -20.734 6.652 14.609 1 94 142 VAL B N 1
ATOM 4046 C CA . VAL B 1 142 ? -19.594 6.852 13.727 1 94 142 VAL B CA 1
ATOM 4047 C C . VAL B 1 142 ? -20.016 6.59 12.281 1 94 142 VAL B C 1
ATOM 4049 O O . VAL B 1 142 ? -19.609 7.324 11.375 1 94 142 VAL B O 1
ATOM 4052 N N . ASN B 1 143 ? -20.844 5.684 12.117 1 91.44 143 ASN B N 1
ATOM 4053 C CA . ASN B 1 143 ? -21.297 5.301 10.789 1 91.44 143 ASN B CA 1
ATOM 4054 C C . ASN B 1 143 ? -22.062 6.438 10.109 1 91.44 143 ASN B C 1
ATOM 4056 O O . ASN B 1 143 ? -22.016 6.582 8.891 1 91.44 143 ASN B O 1
ATOM 4060 N N . ASP B 1 144 ? -22.734 7.203 10.891 1 92.44 144 ASP B N 1
ATOM 4061 C CA . ASP B 1 144 ? -23.484 8.336 10.336 1 92.44 144 ASP B CA 1
ATOM 4062 C C . ASP B 1 144 ? -22.531 9.336 9.672 1 92.44 144 ASP B C 1
ATOM 4064 O O . ASP B 1 144 ? -22.859 9.891 8.617 1 92.44 144 ASP B O 1
ATOM 4068 N N . VAL B 1 145 ? -21.438 9.523 10.266 1 90.62 145 VAL B N 1
ATOM 4069 C CA . VAL B 1 145 ? -20.453 10.461 9.742 1 90.62 145 VAL B CA 1
ATOM 4070 C C . VAL B 1 145 ? -19.734 9.828 8.547 1 90.62 145 VAL B C 1
ATOM 4072 O O . VAL B 1 145 ? -19.547 10.484 7.512 1 90.62 145 VAL B O 1
ATOM 4075 N N . MET B 1 146 ? -19.375 8.578 8.656 1 87.38 146 MET B N 1
ATOM 4076 C CA . MET B 1 146 ? -18.609 7.898 7.617 1 87.38 146 MET B CA 1
ATOM 4077 C C . MET B 1 146 ? -19.406 7.785 6.324 1 87.38 146 MET B C 1
ATOM 4079 O O . MET B 1 146 ? -18.844 7.805 5.234 1 87.38 146 MET B O 1
ATOM 4083 N N . ARG B 1 147 ? -20.641 7.711 6.41 1 82.12 147 ARG B N 1
ATOM 4084 C CA . ARG B 1 147 ? -21.5 7.559 5.242 1 82.12 147 ARG B CA 1
ATOM 4085 C C . ARG B 1 147 ? -21.875 8.914 4.652 1 82.12 147 ARG B C 1
ATOM 4087 O O . ARG B 1 147 ? -22.516 8.984 3.602 1 82.12 147 ARG B O 1
ATOM 4094 N N . TYR B 1 148 ? -21.469 9.875 5.398 1 80.06 148 TYR B N 1
ATOM 4095 C CA . TYR B 1 148 ? -21.766 11.219 4.922 1 80.06 148 TYR B CA 1
ATOM 4096 C C . TYR B 1 148 ? -21.031 11.516 3.623 1 80.06 148 TYR B C 1
ATOM 4098 O O . TYR B 1 148 ? -19.828 11.289 3.521 1 80.06 148 TYR B O 1
ATOM 4106 N N . PRO B 1 149 ? -21.688 11.898 2.555 1 71 149 PRO B N 1
ATOM 4107 C CA . PRO B 1 149 ? -21.109 12.07 1.223 1 71 149 PRO B CA 1
ATOM 4108 C C . PRO B 1 149 ? -19.906 13.023 1.219 1 71 149 PRO B C 1
ATOM 4110 O O . PRO B 1 149 ? -19.047 12.93 0.344 1 71 149 PRO B O 1
ATOM 4113 N N . HIS B 1 150 ? -19.922 13.898 2.188 1 68.62 150 HIS B N 1
ATOM 4114 C CA . HIS B 1 150 ? -18.859 14.898 2.199 1 68.62 150 HIS B CA 1
ATOM 4115 C C . HIS B 1 150 ? -17.672 14.406 3.012 1 68.62 150 HIS B C 1
ATOM 4117 O O . HIS B 1 150 ? -16.641 15.102 3.098 1 68.62 150 HIS B O 1
ATOM 4123 N N . THR B 1 151 ? -17.875 13.242 3.521 1 72.81 151 THR B N 1
ATOM 4124 C CA . THR B 1 151 ? -16.75 12.664 4.258 1 72.81 151 THR B CA 1
ATOM 4125 C C . THR B 1 151 ? -15.719 12.078 3.301 1 72.81 151 THR B C 1
ATOM 4127 O O . THR B 1 151 ? -16.078 11.375 2.352 1 72.81 151 THR B O 1
ATOM 4130 N N . LYS B 1 152 ? -14.484 12.562 3.521 1 67.19 152 LYS B N 1
ATOM 4131 C CA . LYS B 1 152 ? -13.375 12.078 2.701 1 67.19 152 LYS B CA 1
ATOM 4132 C C . LYS B 1 152 ? -13.172 10.57 2.881 1 67.19 152 LYS B C 1
ATOM 4134 O O . LYS B 1 152 ? -13.328 10.047 3.986 1 67.19 152 LYS B O 1
ATOM 4139 N N . ASP B 1 153 ? -12.906 9.969 1.727 1 64.69 153 ASP B N 1
ATOM 4140 C CA . ASP B 1 153 ? -12.562 8.555 1.782 1 64.69 153 ASP B CA 1
ATOM 4141 C C . ASP B 1 153 ? -11.164 8.352 2.359 1 64.69 153 ASP B C 1
ATOM 4143 O O . ASP B 1 153 ? -10.164 8.609 1.687 1 64.69 153 ASP B O 1
ATOM 4147 N N . ASN B 1 154 ? -11.148 8.211 3.695 1 66.94 154 ASN B N 1
ATOM 4148 C CA . ASN B 1 154 ? -9.891 7.902 4.367 1 66.94 154 ASN B CA 1
ATOM 4149 C C . ASN B 1 154 ? -9.602 6.406 4.352 1 66.94 154 ASN B C 1
ATOM 4151 O O . ASN B 1 154 ? -9.984 5.684 5.277 1 66.94 154 ASN B O 1
ATOM 4155 N N . ARG B 1 155 ? -8.781 6.035 3.336 1 74.62 155 ARG B N 1
ATOM 4156 C CA . ARG B 1 155 ? -8.555 4.609 3.113 1 74.62 155 ARG B CA 1
ATOM 4157 C C . ARG B 1 155 ? -7.586 4.043 4.148 1 74.62 155 ARG B C 1
ATOM 4159 O O . ARG B 1 155 ? -6.695 4.754 4.625 1 74.62 155 ARG B O 1
ATOM 4166 N N . PHE B 1 156 ? -8.016 2.854 4.613 1 78.25 156 PHE B N 1
ATOM 4167 C CA . PHE B 1 156 ? -7.129 2.064 5.461 1 78.25 156 PHE B CA 1
ATOM 4168 C C . PHE B 1 156 ? -6.098 1.319 4.617 1 78.25 156 PHE B C 1
ATOM 4170 O O . PHE B 1 156 ? -6.383 0.244 4.086 1 78.25 156 PHE B O 1
ATOM 4177 N N . SER B 1 157 ? -4.887 1.923 4.441 1 84.69 157 SER B N 1
ATOM 4178 C CA . SER B 1 157 ? -3.805 1.32 3.672 1 84.69 157 SER B CA 1
ATOM 4179 C C . SER B 1 157 ? -2.645 0.915 4.574 1 84.69 157 SER B C 1
ATOM 4181 O O . SER B 1 157 ? -1.662 1.649 4.699 1 84.69 157 SER B O 1
ATOM 4183 N N . PRO B 1 158 ? -2.742 -0.296 5.023 1 90.44 158 PRO B N 1
ATOM 4184 C CA . PRO B 1 158 ? -1.764 -0.697 6.039 1 90.44 158 PRO B CA 1
ATOM 4185 C C . PRO B 1 158 ? -0.509 -1.321 5.43 1 90.44 158 PRO B C 1
ATOM 4187 O O . PRO B 1 158 ? -0.52 -1.73 4.266 1 90.44 158 PRO B O 1
ATOM 4190 N N . ILE B 1 159 ? 0.517 -1.288 6.172 1 93.62 159 ILE B N 1
ATOM 4191 C CA . ILE B 1 159 ? 1.666 -2.17 5.996 1 93.62 159 ILE B CA 1
ATOM 4192 C C . ILE B 1 159 ? 1.768 -3.123 7.188 1 93.62 159 ILE B C 1
ATOM 4194 O O . ILE B 1 159 ? 0.982 -3.031 8.133 1 93.62 159 ILE B O 1
ATOM 4198 N N . THR B 1 160 ? 2.654 -4.078 7.121 1 94.12 160 THR B N 1
ATOM 4199 C CA . THR B 1 160 ? 2.83 -4.992 8.242 1 94.12 160 THR B CA 1
ATOM 4200 C C . THR B 1 160 ? 4.09 -4.645 9.031 1 94.12 160 THR B C 1
ATOM 4202 O O . THR B 1 160 ? 4.902 -3.832 8.586 1 94.12 160 THR B O 1
ATOM 4205 N N . GLN B 1 161 ? 4.219 -5.227 10.148 1 93.56 161 GLN B N 1
ATOM 4206 C CA . GLN B 1 161 ? 5.27 -4.875 11.102 1 93.56 161 GLN B CA 1
ATOM 4207 C C . GLN B 1 161 ? 6.652 -5.18 10.531 1 93.56 161 GLN B C 1
ATOM 4209 O O . GLN B 1 161 ? 7.656 -4.648 11.008 1 93.56 161 GLN B O 1
ATOM 4214 N N . ASN B 1 162 ? 6.754 -5.926 9.5 1 93.62 162 ASN B N 1
ATOM 4215 C CA . ASN B 1 162 ? 8.047 -6.344 8.961 1 93.62 162 ASN B CA 1
ATOM 4216 C C . ASN B 1 162 ? 8.5 -5.434 7.82 1 93.62 162 ASN B C 1
ATOM 4218 O O . ASN B 1 162 ? 9.602 -5.59 7.301 1 93.62 162 ASN B O 1
ATOM 4222 N N . TYR B 1 163 ? 7.684 -4.469 7.5 1 95.94 163 TYR B N 1
ATOM 4223 C CA . TYR B 1 163 ? 8.07 -3.543 6.441 1 95.94 163 TYR B CA 1
ATOM 4224 C C . TYR B 1 163 ? 9.227 -2.656 6.883 1 95.94 163 TYR B C 1
ATOM 4226 O O . TYR B 1 163 ? 9.367 -2.359 8.07 1 95.94 163 TYR B O 1
ATOM 4234 N N . SER B 1 164 ? 9.969 -2.262 5.91 1 96.06 164 SER B N 1
ATOM 4235 C CA . SER B 1 164 ? 11.086 -1.36 6.152 1 96.06 164 SER B CA 1
ATOM 4236 C C . SER B 1 164 ? 10.609 0.066 6.395 1 96.06 164 SER B C 1
ATOM 4238 O O . SER B 1 164 ? 9.523 0.444 5.953 1 96.06 164 SER B O 1
ATOM 4240 N N . LEU B 1 165 ? 11.422 0.732 7.109 1 96.31 165 LEU B N 1
ATOM 4241 C CA . LEU B 1 165 ? 11.172 2.158 7.285 1 96.31 165 LEU B CA 1
ATOM 4242 C C . LEU B 1 165 ? 11.258 2.893 5.953 1 96.31 165 LEU B C 1
ATOM 4244 O O . LEU B 1 165 ? 10.555 3.887 5.742 1 96.31 165 LEU B O 1
ATOM 4248 N N . PHE B 1 166 ? 12.086 2.404 5.051 1 96.62 166 PHE B N 1
ATOM 4249 C CA . PHE B 1 166 ? 12.195 2.986 3.717 1 96.62 166 PHE B CA 1
ATOM 4250 C C . PHE B 1 166 ? 10.828 3.043 3.041 1 96.62 166 PHE B C 1
ATOM 4252 O O . PHE B 1 166 ? 10.43 4.09 2.521 1 96.62 166 PHE B O 1
ATOM 4259 N N . SER B 1 167 ? 10.125 1.963 3.062 1 96.38 167 SER B N 1
ATOM 4260 C CA . SER B 1 167 ? 8.828 1.898 2.402 1 96.38 167 SER B CA 1
ATOM 4261 C C . SER B 1 167 ? 7.832 2.855 3.049 1 96.38 167 SER B C 1
ATOM 4263 O O . SER B 1 167 ? 7.031 3.488 2.355 1 96.38 167 SER B O 1
ATOM 4265 N N . ALA B 1 168 ? 7.852 2.934 4.316 1 95.94 168 ALA B N 1
ATOM 4266 C CA . ALA B 1 168 ? 6.988 3.889 5.004 1 95.94 168 ALA B CA 1
ATOM 4267 C C . ALA B 1 168 ? 7.285 5.316 4.562 1 95.94 168 ALA B C 1
ATOM 4269 O O . ALA B 1 168 ? 6.371 6.082 4.25 1 95.94 168 ALA B O 1
ATOM 4270 N N . PHE B 1 169 ? 8.57 5.645 4.52 1 96.62 169 PHE B N 1
ATOM 4271 C CA . PHE B 1 169 ? 8.977 6.973 4.074 1 96.62 169 PHE B CA 1
ATOM 4272 C C . PHE B 1 169 ? 8.492 7.238 2.652 1 96.62 169 PHE B C 1
ATOM 4274 O O . PHE B 1 169 ? 8 8.328 2.352 1 96.62 169 PHE B O 1
ATOM 4281 N N . GLU B 1 170 ? 8.641 6.281 1.861 1 95.88 170 GLU B N 1
ATOM 4282 C CA . GLU B 1 170 ? 8.273 6.48 0.463 1 95.88 170 GLU B CA 1
ATOM 4283 C C . GLU B 1 170 ? 6.77 6.68 0.31 1 95.88 170 GLU B C 1
ATOM 4285 O O . GLU B 1 170 ? 6.324 7.508 -0.49 1 95.88 170 GLU B O 1
ATOM 4290 N N . ILE B 1 171 ? 5.984 5.926 1.021 1 94.62 171 ILE B N 1
ATOM 4291 C CA . ILE B 1 171 ? 4.535 6.098 0.996 1 94.62 171 ILE B CA 1
ATOM 4292 C C . ILE B 1 171 ? 4.176 7.531 1.381 1 94.62 171 ILE B C 1
ATOM 4294 O O . ILE B 1 171 ? 3.447 8.211 0.654 1 94.62 171 ILE B O 1
ATOM 4298 N N . PHE B 1 172 ? 4.715 8.031 2.439 1 93.88 172 PHE B N 1
ATOM 4299 C CA . PHE B 1 172 ? 4.422 9.383 2.91 1 93.88 172 PHE B CA 1
ATOM 4300 C C . PHE B 1 172 ? 4.898 10.422 1.905 1 93.88 172 PHE B C 1
ATOM 4302 O O . PHE B 1 172 ? 4.273 11.469 1.748 1 93.88 172 PHE B O 1
ATOM 4309 N N . ALA B 1 173 ? 5.957 10.109 1.27 1 93.38 173 ALA B N 1
ATOM 4310 C CA . ALA B 1 173 ? 6.562 11.062 0.343 1 93.38 173 ALA B CA 1
ATOM 4311 C C . ALA B 1 173 ? 5.777 11.133 -0.965 1 93.38 173 ALA B C 1
ATOM 4313 O O . ALA B 1 173 ? 5.629 12.203 -1.553 1 93.38 173 ALA B O 1
ATOM 4314 N N . ARG B 1 174 ? 5.25 10.047 -1.354 1 91.38 174 ARG B N 1
ATOM 4315 C CA . ARG B 1 174 ? 4.773 9.992 -2.732 1 91.38 174 ARG B CA 1
ATOM 4316 C C . ARG B 1 174 ? 3.25 9.938 -2.781 1 91.38 174 ARG B C 1
ATOM 4318 O O . ARG B 1 174 ? 2.648 10.148 -3.838 1 91.38 174 ARG B O 1
ATOM 4325 N N . ASP B 1 175 ? 2.66 9.633 -1.698 1 87 175 ASP B N 1
ATOM 4326 C CA . ASP B 1 175 ? 1.204 9.672 -1.625 1 87 175 ASP B CA 1
ATOM 4327 C C . ASP B 1 175 ? 0.727 10.852 -0.786 1 87 175 ASP B C 1
ATOM 4329 O O . ASP B 1 175 ? 0.664 10.766 0.442 1 87 175 ASP B O 1
ATOM 4333 N N . PRO B 1 176 ? 0.271 11.914 -1.396 1 76.69 176 PRO B N 1
ATOM 4334 C CA . PRO B 1 176 ? -0.063 13.141 -0.667 1 76.69 176 PRO B CA 1
ATOM 4335 C C . PRO B 1 176 ? -1.3 12.977 0.215 1 76.69 176 PRO B C 1
ATOM 4337 O O . PRO B 1 176 ? -1.533 13.797 1.109 1 76.69 176 PRO B O 1
ATOM 4340 N N . ASN B 1 177 ? -2.016 11.93 0.063 1 76.81 177 ASN B N 1
ATOM 4341 C CA . ASN B 1 177 ? -3.246 11.773 0.832 1 76.81 177 ASN B CA 1
ATOM 4342 C C . ASN B 1 177 ? -3.037 10.859 2.041 1 76.81 177 ASN B C 1
ATOM 4344 O O . ASN B 1 177 ? -3.963 10.641 2.824 1 76.81 177 ASN B O 1
ATOM 4348 N N . VAL B 1 178 ? -1.793 10.438 2.148 1 86.12 178 VAL B N 1
ATOM 4349 C CA . VAL B 1 178 ? -1.521 9.562 3.285 1 86.12 178 VAL B CA 1
ATOM 4350 C C . VAL B 1 178 ? -0.799 10.352 4.379 1 86.12 178 VAL B C 1
ATOM 4352 O O . VAL B 1 178 ? 0.312 10.844 4.168 1 86.12 178 VAL B O 1
ATOM 4355 N N . HIS B 1 179 ? -1.483 10.422 5.551 1 85.12 179 HIS B N 1
ATOM 4356 C CA . HIS B 1 179 ? -0.883 11.148 6.668 1 85.12 179 HIS B CA 1
ATOM 4357 C C . HIS B 1 179 ? -0.596 10.211 7.836 1 85.12 179 HIS B C 1
ATOM 4359 O O . HIS B 1 179 ? 0.085 10.594 8.789 1 85.12 179 HIS B O 1
ATOM 4365 N N . ARG B 1 180 ? -1.149 9.078 7.719 1 89.19 180 ARG B N 1
ATOM 4366 C CA . ARG B 1 180 ? -0.951 8.023 8.703 1 89.19 180 ARG B CA 1
ATOM 4367 C C . ARG B 1 180 ? -0.853 6.656 8.031 1 89.19 180 ARG B C 1
ATOM 4369 O O . ARG B 1 180 ? -1.52 6.406 7.023 1 89.19 180 ARG B O 1
ATOM 4376 N N . ILE B 1 181 ? -0.032 5.848 8.602 1 92.94 181 ILE B N 1
ATOM 4377 C CA . ILE B 1 181 ? 0.1 4.488 8.094 1 92.94 181 ILE B CA 1
ATOM 4378 C C . ILE B 1 181 ? -0.175 3.49 9.219 1 92.94 181 ILE B C 1
ATOM 4380 O O . ILE B 1 181 ? 0.601 3.391 10.172 1 92.94 181 ILE B O 1
ATOM 4384 N N . PRO B 1 182 ? -1.305 2.771 9.133 1 92.69 182 PRO B N 1
ATOM 4385 C CA . PRO B 1 182 ? -1.502 1.683 10.094 1 92.69 182 PRO B CA 1
ATOM 4386 C C . PRO B 1 182 ? -0.521 0.531 9.891 1 92.69 182 PRO B C 1
ATOM 4388 O O . PRO B 1 182 ? -0.217 0.169 8.75 1 92.69 182 PRO B O 1
ATOM 4391 N N . ILE B 1 183 ? -0.008 0.018 10.938 1 93.75 183 ILE B N 1
ATOM 4392 C CA . ILE B 1 183 ? 0.874 -1.143 10.891 1 93.75 183 ILE B CA 1
ATOM 4393 C C . ILE B 1 183 ? 0.171 -2.35 11.508 1 93.75 183 ILE B C 1
ATOM 4395 O O . ILE B 1 183 ? -0.209 -2.32 12.688 1 93.75 183 ILE B O 1
ATOM 4399 N N . LEU B 1 184 ? -0.014 -3.367 10.68 1 92.62 184 LEU B N 1
ATOM 4400 C CA . LEU B 1 184 ? -0.61 -4.621 11.133 1 92.62 184 LEU B CA 1
ATOM 4401 C C . LEU B 1 184 ? 0.469 -5.621 11.531 1 92.62 184 LEU B C 1
ATOM 4403 O O . LEU B 1 184 ? 1.616 -5.512 11.094 1 92.62 184 LEU B O 1
ATOM 4407 N N . ASP B 1 185 ? 0.088 -6.586 12.359 1 92.31 185 ASP B N 1
ATOM 4408 C CA . ASP B 1 185 ? 1.012 -7.672 12.68 1 92.31 185 ASP B CA 1
ATOM 4409 C C . ASP B 1 185 ? 1.337 -8.5 11.438 1 92.31 185 ASP B C 1
ATOM 4411 O O . ASP B 1 185 ? 2.508 -8.719 11.125 1 92.31 185 ASP B O 1
ATOM 4415 N N . ASN B 1 186 ? 0.401 -8.953 10.758 1 89.62 186 ASN B N 1
ATOM 4416 C CA . ASN B 1 186 ? 0.498 -9.625 9.461 1 89.62 186 ASN B CA 1
ATOM 4417 C C . ASN B 1 186 ? -0.81 -9.531 8.68 1 89.62 186 ASN B C 1
ATOM 4419 O O . ASN B 1 186 ? -1.812 -9.031 9.203 1 89.62 186 ASN B O 1
ATOM 4423 N N . MET B 1 187 ? -0.8 -9.984 7.512 1 83.62 187 MET B N 1
ATOM 4424 C CA . MET B 1 187 ? -1.958 -9.812 6.641 1 83.62 187 MET B CA 1
ATOM 4425 C C . MET B 1 187 ? -3.02 -10.867 6.93 1 83.62 187 MET B C 1
ATOM 4427 O O . MET B 1 187 ? -4.18 -10.711 6.543 1 83.62 187 MET B O 1
ATOM 4431 N N . ALA B 1 188 ? -2.65 -11.938 7.566 1 81.5 188 ALA B N 1
ATOM 4432 C CA . ALA B 1 188 ? -3.604 -12.984 7.914 1 81.5 188 ALA B CA 1
ATOM 4433 C C . ALA B 1 188 ? -4.414 -12.609 9.148 1 81.5 188 ALA B C 1
ATOM 4435 O O . ALA B 1 188 ? -5.648 -12.664 9.133 1 81.5 188 ALA B O 1
ATOM 4436 N N . ASN B 1 189 ? -3.777 -12.133 10.211 1 86.62 189 ASN B N 1
ATOM 4437 C CA . ASN B 1 189 ? -4.422 -11.766 11.461 1 86.62 189 ASN B CA 1
ATOM 4438 C C . ASN B 1 189 ? -4.941 -10.328 11.43 1 86.62 189 ASN B C 1
ATOM 4440 O O . ASN B 1 189 ? -5.957 -10.016 12.055 1 86.62 189 ASN B O 1
ATOM 4444 N N . ARG B 1 190 ? -4.176 -9.469 10.836 1 89.81 190 ARG B N 1
ATOM 4445 C CA . ARG B 1 190 ? -4.516 -8.07 10.594 1 89.81 190 ARG B CA 1
ATOM 4446 C C . ARG B 1 190 ? -4.746 -7.328 11.906 1 89.81 190 ARG B C 1
ATOM 4448 O O . ARG B 1 190 ? -5.648 -6.496 12.008 1 89.81 190 ARG B O 1
ATOM 4455 N N . HIS B 1 191 ? -4.074 -7.652 12.922 1 90.69 191 HIS B N 1
ATOM 4456 C CA . HIS B 1 191 ? -4.094 -6.918 14.18 1 90.69 191 HIS B CA 1
ATOM 4457 C C . HIS B 1 191 ? -3.312 -5.613 14.07 1 90.69 191 HIS B C 1
ATOM 4459 O O . HIS B 1 191 ? -2.146 -5.613 13.672 1 90.69 191 HIS B O 1
ATOM 4465 N N . LEU B 1 192 ? -4.035 -4.547 14.398 1 91.75 192 LEU B N 1
ATOM 4466 C CA . LEU B 1 192 ? -3.383 -3.242 14.375 1 91.75 192 LEU B CA 1
ATOM 4467 C C . LEU B 1 192 ? -2.402 -3.102 15.531 1 91.75 192 LEU B C 1
ATOM 4469 O O . LEU B 1 192 ? -2.807 -3.102 16.703 1 91.75 192 LEU B O 1
ATOM 4473 N N . VAL B 1 193 ? -1.127 -2.873 15.234 1 91.38 193 VAL B N 1
ATOM 4474 C CA . VAL B 1 193 ? -0.126 -2.891 16.297 1 91.38 193 VAL B CA 1
ATOM 4475 C C . VAL B 1 193 ? 0.462 -1.492 16.469 1 91.38 193 VAL B C 1
ATOM 4477 O O . VAL B 1 193 ? 1.069 -1.194 17.5 1 91.38 193 VAL B O 1
ATOM 4480 N N . SER B 1 194 ? 0.289 -0.685 15.453 1 91.69 194 SER B N 1
ATOM 4481 C CA . SER B 1 194 ? 0.807 0.676 15.547 1 91.69 194 SER B CA 1
ATOM 4482 C C . SER B 1 194 ? 0.247 1.563 14.445 1 91.69 194 SER B C 1
ATOM 4484 O O . SER B 1 194 ? -0.379 1.07 13.5 1 91.69 194 SER B O 1
ATOM 4486 N N . ILE B 1 195 ? 0.375 2.844 14.609 1 91.75 195 ILE B N 1
ATOM 4487 C CA . ILE B 1 195 ? 0.072 3.842 13.594 1 91.75 195 ILE B CA 1
ATOM 4488 C C . ILE B 1 195 ? 1.261 4.785 13.422 1 91.75 195 ILE B C 1
ATOM 4490 O O . ILE B 1 195 ? 1.688 5.434 14.383 1 91.75 195 ILE B O 1
ATOM 4494 N N . LEU B 1 196 ? 1.813 4.824 12.273 1 92.31 196 LEU B N 1
ATOM 4495 C CA . LEU B 1 196 ? 2.924 5.715 11.953 1 92.31 196 LEU B CA 1
ATOM 4496 C C . LEU B 1 196 ? 2.414 7.039 11.391 1 92.31 196 LEU B C 1
ATOM 4498 O O . LEU B 1 196 ? 1.508 7.055 10.555 1 92.31 196 LEU B O 1
ATOM 4502 N N . THR B 1 197 ? 2.986 8.156 11.859 1 89.12 197 THR B N 1
ATOM 4503 C CA . THR B 1 197 ? 2.574 9.469 11.375 1 89.12 197 THR B CA 1
ATOM 4504 C C . THR B 1 197 ? 3.738 10.188 10.703 1 89.12 197 THR B C 1
ATOM 4506 O O . THR B 1 197 ? 4.902 9.836 10.914 1 89.12 197 THR B O 1
ATOM 4509 N N . GLN B 1 198 ? 3.422 11.148 9.93 1 89.44 198 GLN B N 1
ATOM 4510 C CA . GLN B 1 198 ? 4.434 11.938 9.234 1 89.44 198 GLN B CA 1
ATOM 4511 C C . GLN B 1 198 ? 5.332 12.68 10.227 1 89.44 198 GLN B C 1
ATOM 4513 O O . GLN B 1 198 ? 6.535 12.812 9.992 1 89.44 198 GLN B O 1
ATOM 4518 N N . SER B 1 199 ? 4.773 13.148 11.32 1 87 199 SER B N 1
ATOM 4519 C CA . SER B 1 199 ? 5.555 13.883 12.312 1 87 199 SER B CA 1
ATOM 4520 C C . SER B 1 199 ? 6.664 13.008 12.898 1 87 199 SER B C 1
ATOM 4522 O O . SER B 1 199 ? 7.762 13.492 13.172 1 87 199 SER B O 1
ATOM 4524 N N . GLN B 1 200 ? 6.383 11.773 13.047 1 90.88 200 GLN B N 1
ATOM 4525 C CA . GLN B 1 200 ? 7.383 10.852 13.578 1 90.88 200 GLN B CA 1
ATOM 4526 C C . GLN B 1 200 ? 8.531 10.672 12.586 1 90.88 200 GLN B C 1
ATOM 4528 O O . GLN B 1 200 ? 9.688 10.531 12.992 1 90.88 200 GLN B O 1
ATOM 4533 N N . LEU B 1 201 ? 8.195 10.695 11.352 1 93 201 LEU B N 1
ATOM 4534 C CA . LEU B 1 201 ? 9.234 10.523 10.344 1 93 201 LEU B CA 1
ATOM 4535 C C . LEU B 1 201 ? 10.102 11.773 10.234 1 93 201 LEU B C 1
ATOM 4537 O O . LEU B 1 201 ? 11.312 11.68 10.047 1 93 201 LEU B O 1
ATOM 4541 N N . VAL B 1 202 ? 9.477 12.906 10.352 1 91.69 202 VAL B N 1
ATOM 4542 C CA . VAL B 1 202 ? 10.227 14.156 10.352 1 91.69 202 VAL B CA 1
ATOM 4543 C C . VAL B 1 202 ? 11.211 14.172 11.516 1 91.69 202 VAL B C 1
ATOM 4545 O O . VAL B 1 202 ? 12.375 14.555 11.344 1 91.69 202 VAL B O 1
ATOM 4548 N N . LYS B 1 203 ? 10.742 13.75 12.641 1 92.62 203 LYS B N 1
ATOM 4549 C CA . LYS B 1 203 ? 11.633 13.656 13.789 1 92.62 203 LYS B CA 1
ATOM 4550 C C . LYS B 1 203 ? 12.789 12.703 13.508 1 92.62 203 LYS B C 1
ATOM 4552 O O . LYS B 1 203 ? 13.938 13 13.867 1 92.62 203 LYS B O 1
ATOM 4557 N N . TYR B 1 204 ? 12.523 11.617 12.914 1 96 204 TYR B N 1
ATOM 4558 C CA . TYR B 1 204 ? 13.555 10.641 12.578 1 96 204 TYR B CA 1
ATOM 4559 C C . TYR B 1 204 ? 14.617 11.266 11.688 1 96 204 TYR B C 1
ATOM 4561 O O . TYR B 1 204 ? 15.82 11.078 11.914 1 96 204 TYR B O 1
ATOM 4569 N N . VAL B 1 205 ? 14.141 11.992 10.695 1 96.12 205 VAL B N 1
ATOM 4570 C CA . VAL B 1 205 ? 15.078 12.641 9.773 1 96.12 205 VAL B CA 1
ATOM 4571 C C . VAL B 1 205 ? 15.898 13.68 10.531 1 96.12 205 VAL B C 1
ATOM 4573 O O . VAL B 1 205 ? 17.109 13.773 10.344 1 96.12 205 VAL B O 1
ATOM 4576 N N . TYR B 1 206 ? 15.211 14.414 11.344 1 95.94 206 TYR B N 1
ATOM 4577 C CA . TYR B 1 206 ? 15.891 15.43 12.141 1 95.94 206 TYR B CA 1
ATOM 4578 C C . TYR B 1 206 ? 16.984 14.805 13 1 95.94 206 TYR B C 1
ATOM 4580 O O . TYR B 1 206 ? 18.109 15.312 13.055 1 95.94 206 TYR B O 1
ATOM 4588 N N . ASP B 1 207 ? 16.672 13.664 13.641 1 95.62 207 ASP B N 1
ATOM 4589 C CA . ASP B 1 207 ? 17.609 12.969 14.523 1 95.62 207 ASP B CA 1
ATOM 4590 C C . ASP B 1 207 ? 18.766 12.383 13.727 1 95.62 207 ASP B C 1
ATOM 4592 O O . ASP B 1 207 ? 19.812 12.07 14.297 1 95.62 207 ASP B O 1
ATOM 4596 N N . ASN B 1 208 ? 18.562 12.203 12.453 1 95.94 208 ASN B N 1
ATOM 4597 C CA . ASN B 1 208 ? 19.594 11.594 11.609 1 95.94 208 ASN B CA 1
ATOM 4598 C C . ASN B 1 208 ? 20.062 12.562 10.523 1 95.94 208 ASN B C 1
ATOM 4600 O O . ASN B 1 208 ? 20.391 12.141 9.414 1 95.94 208 ASN B O 1
ATOM 4604 N N . MET B 1 209 ? 20.109 13.828 10.82 1 94 209 MET B N 1
ATOM 4605 C CA . MET B 1 209 ? 20.438 14.898 9.883 1 94 209 MET B CA 1
ATOM 4606 C C . MET B 1 209 ? 21.828 14.711 9.32 1 94 209 MET B C 1
ATOM 4608 O O . MET B 1 209 ? 22.094 15.047 8.156 1 94 209 MET B O 1
ATOM 4612 N N . SER B 1 210 ? 22.719 14.133 10.047 1 93.25 210 SER B N 1
ATOM 4613 C CA . SER B 1 210 ? 24.109 13.961 9.641 1 93.25 210 SER B CA 1
ATOM 4614 C C . SER B 1 210 ? 24.234 13 8.469 1 93.25 210 SER B C 1
ATOM 4616 O O . SER B 1 210 ? 25.234 13.016 7.746 1 93.25 210 SER B O 1
ATOM 4618 N N . LEU B 1 211 ? 23.25 12.203 8.242 1 94.5 211 LEU B N 1
ATOM 4619 C CA . LEU B 1 211 ? 23.297 11.188 7.199 1 94.5 211 LEU B CA 1
ATOM 4620 C C . LEU B 1 211 ? 22.797 11.75 5.871 1 94.5 211 LEU B C 1
ATOM 4622 O O . LEU B 1 211 ? 22.875 11.078 4.844 1 94.5 211 LEU B O 1
ATOM 4626 N N . LEU B 1 212 ? 22.328 12.992 5.828 1 93.94 212 LEU B N 1
ATOM 4627 C CA . LEU B 1 212 ? 21.719 13.562 4.637 1 93.94 212 LEU B CA 1
ATOM 4628 C C . LEU B 1 212 ? 22.781 14.031 3.645 1 93.94 212 LEU B C 1
ATOM 4630 O O . LEU B 1 212 ? 22.484 14.242 2.467 1 93.94 212 LEU B O 1
ATOM 4634 N N . GLY B 1 213 ? 23.953 14.211 4.047 1 91.25 213 GLY B N 1
ATOM 4635 C CA . GLY B 1 213 ? 24.984 14.711 3.16 1 91.25 213 GLY B CA 1
ATOM 4636 C C . GLY B 1 213 ? 24.641 16.047 2.541 1 91.25 213 GLY B C 1
ATOM 4637 O O . GLY B 1 213 ? 24.281 17 3.246 1 91.25 213 GLY B O 1
ATOM 4638 N N . SER B 1 214 ? 24.781 16.156 1.222 1 91.25 214 SER B N 1
ATOM 4639 C CA . SER B 1 214 ? 24.578 17.406 0.519 1 91.25 214 SER B CA 1
ATOM 4640 C C . SER B 1 214 ? 23.094 17.766 0.444 1 91.25 214 SER B C 1
ATOM 4642 O O . SER B 1 214 ? 22.734 18.906 0.157 1 91.25 214 SER B O 1
ATOM 4644 N N . LYS B 1 215 ? 22.281 16.859 0.718 1 92.31 215 LYS B N 1
ATOM 4645 C CA . LYS B 1 215 ? 20.844 17.109 0.666 1 92.31 215 LYS B CA 1
ATOM 4646 C C . LYS B 1 215 ? 20.422 18.125 1.727 1 92.31 215 LYS B C 1
ATOM 4648 O O . LYS B 1 215 ? 19.438 18.844 1.546 1 92.31 215 LYS B O 1
ATOM 4653 N N . LYS B 1 216 ? 21.203 18.141 2.789 1 94.44 216 LYS B N 1
ATOM 4654 C CA . LYS B 1 216 ? 20.844 19.078 3.852 1 94.44 216 LYS B CA 1
ATOM 4655 C C . LYS B 1 216 ? 20.984 20.531 3.371 1 94.44 216 LYS B C 1
ATOM 4657 O O . LYS B 1 216 ? 20.344 21.422 3.914 1 94.44 216 LYS B O 1
ATOM 4662 N N . ASP B 1 217 ? 21.766 20.703 2.289 1 95.38 217 ASP B N 1
ATOM 4663 C CA . ASP B 1 217 ? 22.062 22.047 1.8 1 95.38 217 ASP B CA 1
ATOM 4664 C C . ASP B 1 217 ? 21.188 22.406 0.596 1 95.38 217 ASP B C 1
ATOM 4666 O O . ASP B 1 217 ? 21.312 23.484 0.028 1 95.38 217 ASP B O 1
ATOM 4670 N N . LEU B 1 218 ? 20.344 21.484 0.22 1 95.44 218 LEU B N 1
ATOM 4671 C CA . LEU B 1 218 ? 19.422 21.766 -0.876 1 95.44 218 LEU B CA 1
ATOM 4672 C C . LEU B 1 218 ? 18.516 22.953 -0.532 1 95.44 218 LEU B C 1
ATOM 4674 O O . LEU B 1 218 ? 17.922 22.984 0.553 1 95.44 218 LEU B O 1
ATOM 4678 N N . ILE B 1 219 ? 18.453 23.875 -1.44 1 96.88 219 ILE B N 1
ATOM 4679 C CA . ILE B 1 219 ? 17.641 25.047 -1.138 1 96.88 219 ILE B CA 1
ATOM 4680 C C . ILE B 1 219 ? 16.234 24.875 -1.704 1 96.88 219 ILE B C 1
ATOM 4682 O O . ILE B 1 219 ? 16.047 24.172 -2.688 1 96.88 219 ILE B O 1
ATOM 4686 N N . VAL B 1 220 ? 15.258 25.562 -1.192 1 96.62 220 VAL B N 1
ATOM 4687 C CA . VAL B 1 220 ? 13.828 25.422 -1.457 1 96.62 220 VAL B CA 1
ATOM 4688 C C . VAL B 1 220 ? 13.555 25.609 -2.947 1 96.62 220 VAL B C 1
ATOM 4690 O O . VAL B 1 220 ? 12.836 24.812 -3.559 1 96.62 220 VAL B O 1
ATOM 4693 N N . LYS B 1 221 ? 14.148 26.562 -3.57 1 94.06 221 LYS B N 1
ATOM 4694 C CA . LYS B 1 221 ? 13.883 26.875 -4.973 1 94.06 221 LYS B CA 1
ATOM 4695 C C . LYS B 1 221 ? 14.297 25.719 -5.879 1 94.06 221 LYS B C 1
ATOM 4697 O O . LYS B 1 221 ? 13.781 25.578 -6.992 1 94.06 221 LYS B O 1
ATOM 4702 N N . ASN B 1 222 ? 15.156 24.812 -5.387 1 94.62 222 ASN B N 1
ATOM 4703 C CA . ASN B 1 222 ? 15.656 23.703 -6.188 1 94.62 222 ASN B CA 1
ATOM 4704 C C . ASN B 1 222 ? 15 22.391 -5.793 1 94.62 222 ASN B C 1
ATOM 4706 O O . ASN B 1 222 ? 15.336 21.328 -6.336 1 94.62 222 ASN B O 1
ATOM 4710 N N . MET B 1 223 ? 14.125 22.438 -4.879 1 94.12 223 MET B N 1
ATOM 4711 C CA . MET B 1 223 ? 13.469 21.219 -4.434 1 94.12 223 MET B CA 1
ATOM 4712 C C . MET B 1 223 ? 12.43 20.75 -5.453 1 94.12 223 MET B C 1
ATOM 4714 O O . MET B 1 223 ? 11.758 21.578 -6.078 1 94.12 223 MET B O 1
ATOM 4718 N N . SER B 1 224 ? 12.352 19.438 -5.539 1 88.88 224 SER B N 1
ATOM 4719 C CA . SER B 1 224 ? 11.383 18.828 -6.457 1 88.88 224 SER B CA 1
ATOM 4720 C C . SER B 1 224 ? 9.984 18.828 -5.859 1 88.88 224 SER B C 1
ATOM 4722 O O . SER B 1 224 ? 9.812 18.578 -4.66 1 88.88 224 SER B O 1
ATOM 4724 N N . GLY B 1 225 ? 9.039 19.203 -6.684 1 87 225 GLY B N 1
ATOM 4725 C CA . GLY B 1 225 ? 7.648 19 -6.301 1 87 225 GLY B CA 1
ATOM 4726 C C . GLY B 1 225 ? 7.059 20.156 -5.535 1 87 225 GLY B C 1
ATOM 4727 O O . GLY B 1 225 ? 5.906 20.109 -5.105 1 87 225 GLY B O 1
ATOM 4728 N N . ILE B 1 226 ? 7.824 21.188 -5.301 1 89.44 226 ILE B N 1
ATOM 4729 C CA . ILE B 1 226 ? 7.32 22.328 -4.527 1 89.44 226 ILE B CA 1
ATOM 4730 C C . ILE B 1 226 ? 6.363 23.141 -5.383 1 89.44 226 ILE B C 1
ATOM 4732 O O . ILE B 1 226 ? 6.68 23.5 -6.523 1 89.44 226 ILE B O 1
ATOM 4736 N N . GLN B 1 227 ? 5.238 23.375 -4.785 1 81.44 227 GLN B N 1
ATOM 4737 C CA . GLN B 1 227 ? 4.227 24.172 -5.477 1 81.44 227 GLN B CA 1
ATOM 4738 C C . GLN B 1 227 ? 4.469 25.656 -5.277 1 81.44 227 GLN B C 1
ATOM 4740 O O . GLN B 1 227 ? 4.406 26.156 -4.152 1 81.44 227 GLN B O 1
ATOM 4745 N N . MET B 1 228 ? 4.727 26.297 -6.438 1 85.69 228 MET B N 1
ATOM 4746 C CA . MET B 1 228 ? 4.914 27.75 -6.414 1 85.69 228 MET B CA 1
ATOM 4747 C C . MET B 1 228 ? 3.768 28.453 -7.129 1 85.69 228 MET B C 1
ATOM 4749 O O . MET B 1 228 ? 3.154 27.891 -8.039 1 85.69 228 MET B O 1
ATOM 4753 N N . GLY B 1 229 ? 3.4 29.656 -6.715 1 81.44 229 GLY B N 1
ATOM 4754 C CA . GLY B 1 229 ? 2.496 30.562 -7.414 1 81.44 229 GLY B CA 1
ATOM 4755 C C . GLY B 1 229 ? 1.037 30.328 -7.07 1 81.44 229 GLY B C 1
ATOM 4756 O O . GLY B 1 229 ? 0.189 31.188 -7.324 1 81.44 229 GLY B O 1
ATOM 4757 N N . SER B 1 230 ? 0.628 29.203 -6.535 1 83.75 230 SER B N 1
ATOM 4758 C CA . SER B 1 230 ? -0.781 28.922 -6.277 1 83.75 230 SER B CA 1
ATOM 4759 C C . SER B 1 230 ? -1.014 28.547 -4.82 1 83.75 230 SER B C 1
ATOM 4761 O O . SER B 1 230 ? -1.413 27.422 -4.52 1 83.75 230 SER B O 1
ATOM 4763 N N . VAL B 1 231 ? -0.838 29.609 -4.031 1 93.44 231 VAL B N 1
ATOM 4764 C CA . VAL B 1 231 ? -1.061 29.375 -2.605 1 93.44 231 VAL B CA 1
ATOM 4765 C C . VAL B 1 231 ? -2.51 29.703 -2.25 1 93.44 231 VAL B C 1
ATOM 4767 O O . VAL B 1 231 ? -3.014 30.766 -2.596 1 93.44 231 VAL B O 1
ATOM 4770 N N . VAL B 1 232 ? -3.242 28.844 -1.667 1 95.56 232 VAL B N 1
ATOM 4771 C CA . VAL B 1 232 ? -4.59 29.109 -1.178 1 95.56 232 VAL B CA 1
ATOM 4772 C C . VAL B 1 232 ? -4.523 29.938 0.101 1 95.56 232 VAL B C 1
ATOM 4774 O O . VAL B 1 232 ? -3.809 29.578 1.042 1 95.56 232 VAL B O 1
ATOM 4777 N N . THR B 1 233 ? -5.199 31.062 0.029 1 96.94 233 THR B N 1
ATOM 4778 C CA . THR B 1 233 ? -5.152 31.984 1.155 1 96.94 233 THR B CA 1
ATOM 4779 C C . THR B 1 233 ? -6.559 32.344 1.63 1 96.94 233 THR B C 1
ATOM 4781 O O . THR B 1 233 ? -7.531 32.125 0.899 1 96.94 233 THR B O 1
ATOM 4784 N N . VAL B 1 234 ? -6.645 32.75 2.889 1 97.81 234 VAL B N 1
ATOM 4785 C CA . VAL B 1 234 ? -7.879 33.312 3.438 1 97.81 234 VAL B CA 1
ATOM 4786 C C . VAL B 1 234 ? -7.574 34.594 4.191 1 97.81 234 VAL B C 1
ATOM 4788 O O . VAL B 1 234 ? -6.48 34.75 4.742 1 97.81 234 VAL B O 1
ATOM 4791 N N . LYS B 1 235 ? -8.594 35.469 4.148 1 97.75 235 LYS B N 1
ATOM 4792 C CA . LYS B 1 235 ? -8.477 36.656 4.977 1 97.75 235 LYS B CA 1
ATOM 4793 C C . LYS B 1 235 ? -8.711 36.312 6.449 1 97.75 235 LYS B C 1
ATOM 4795 O O . LYS B 1 235 ? -9.57 35.5 6.777 1 97.75 235 LYS B O 1
ATOM 4800 N N . SER B 1 236 ? -7.996 37.062 7.32 1 97.06 236 SER B N 1
ATOM 4801 C CA . SER B 1 236 ? -8.109 36.812 8.758 1 97.06 236 SER B CA 1
ATOM 4802 C C . SER B 1 236 ? -9.5 37.156 9.273 1 97.06 236 SER B C 1
ATOM 4804 O O . SER B 1 236 ? -9.906 36.688 10.336 1 97.06 236 SER B O 1
ATOM 4806 N N . SER B 1 237 ? -10.289 37.844 8.469 1 97.56 237 SER B N 1
ATOM 4807 C CA . SER B 1 237 ? -11.57 38.375 8.906 1 97.56 237 SER B CA 1
ATOM 4808 C C . SER B 1 237 ? -12.711 37.406 8.617 1 97.56 237 SER B C 1
ATOM 4810 O O . SER B 1 237 ? -13.828 37.562 9.117 1 97.56 237 SER B O 1
ATOM 4812 N N . ILE B 1 238 ? -12.453 36.406 7.789 1 96.88 238 ILE B N 1
ATOM 4813 C CA . ILE B 1 238 ? -13.523 35.469 7.488 1 96.88 238 ILE B CA 1
ATOM 4814 C C . ILE B 1 238 ? -13.758 34.562 8.688 1 96.88 238 ILE B C 1
ATOM 4816 O O . ILE B 1 238 ? -12.898 34.438 9.562 1 96.88 238 ILE B O 1
ATOM 4820 N N . LEU B 1 239 ? -14.906 33.969 8.688 1 94.81 239 LEU B N 1
ATOM 4821 C CA . LEU B 1 239 ? -15.195 33.031 9.781 1 94.81 239 LEU B CA 1
ATOM 4822 C C . LEU B 1 239 ? -14.352 31.781 9.664 1 94.81 239 LEU B C 1
ATOM 4824 O O . LEU B 1 239 ? -14.117 31.281 8.562 1 94.81 239 LEU B O 1
ATOM 4828 N N . ALA B 1 240 ? -13.953 31.25 10.812 1 93.25 240 ALA B N 1
ATOM 4829 C CA . ALA B 1 240 ? -13.148 30.031 10.828 1 93.25 240 ALA B CA 1
ATOM 4830 C C . ALA B 1 240 ? -13.867 28.891 10.125 1 93.25 240 ALA B C 1
ATOM 4832 O O . ALA B 1 240 ? -13.25 28.125 9.375 1 93.25 240 ALA B O 1
ATOM 4833 N N . ILE B 1 241 ? -15.148 28.797 10.297 1 91.25 241 ILE B N 1
ATOM 4834 C CA . ILE B 1 241 ? -15.922 27.719 9.688 1 91.25 241 ILE B CA 1
ATOM 4835 C C . ILE B 1 241 ? -15.828 27.812 8.164 1 91.25 241 ILE B C 1
ATOM 4837 O O . ILE B 1 241 ? -15.789 26.797 7.477 1 91.25 241 ILE B O 1
ATOM 4841 N N . GLU B 1 242 ? -15.797 28.984 7.676 1 94.19 242 GLU B N 1
ATOM 4842 C CA . GLU B 1 242 ? -15.672 29.203 6.238 1 94.19 242 GLU B CA 1
ATOM 4843 C C . GLU B 1 242 ? -14.281 28.797 5.738 1 94.19 242 GLU B C 1
ATOM 4845 O O . GLU B 1 242 ? -14.148 28.234 4.652 1 94.19 242 GLU B O 1
ATOM 4850 N N . ALA B 1 243 ? -13.344 29.156 6.516 1 95.5 243 ALA B N 1
ATOM 4851 C CA . ALA B 1 243 ? -11.977 28.781 6.16 1 95.5 243 ALA B CA 1
ATOM 4852 C C . ALA B 1 243 ? -11.836 27.266 6.094 1 95.5 243 ALA B C 1
ATOM 4854 O O . ALA B 1 243 ? -11.234 26.719 5.156 1 95.5 243 ALA B O 1
ATOM 4855 N N . PHE B 1 244 ? -12.43 26.531 7.023 1 91.38 244 PHE B N 1
ATOM 4856 C CA . PHE B 1 244 ? -12.359 25.078 7.039 1 91.38 244 PHE B CA 1
ATOM 4857 C C . PHE B 1 244 ? -13.125 24.484 5.863 1 91.38 244 PHE B C 1
ATOM 4859 O O . PHE B 1 244 ? -12.742 23.453 5.32 1 91.38 244 PHE B O 1
ATOM 4866 N N . LYS B 1 245 ? -14.156 25.203 5.488 1 90.44 245 LYS B N 1
ATOM 4867 C CA . LYS B 1 245 ? -14.883 24.781 4.297 1 90.44 245 LYS B CA 1
ATOM 4868 C C . LYS B 1 245 ? -14.008 24.875 3.051 1 90.44 245 LYS B C 1
ATOM 4870 O O . LYS B 1 245 ? -14.07 24.016 2.176 1 90.44 245 LYS B O 1
ATOM 4875 N N . ILE B 1 246 ? -13.234 25.875 3.029 1 93.69 246 ILE B N 1
ATOM 4876 C CA . ILE B 1 246 ? -12.328 26.062 1.907 1 93.69 246 ILE B CA 1
ATOM 4877 C C . ILE B 1 246 ? -11.305 24.922 1.874 1 93.69 246 ILE B C 1
ATOM 4879 O O . ILE B 1 246 ? -10.984 24.406 0.805 1 93.69 246 ILE B O 1
ATOM 4883 N N . LEU B 1 247 ? -10.766 24.531 3.021 1 91.69 247 LEU B N 1
ATOM 4884 C CA . LEU B 1 247 ? -9.836 23.422 3.086 1 91.69 247 LEU B CA 1
ATOM 4885 C C . LEU B 1 247 ? -10.461 22.156 2.492 1 91.69 247 LEU B C 1
ATOM 4887 O O . LEU B 1 247 ? -9.812 21.453 1.716 1 91.69 247 LEU B O 1
ATOM 4891 N N . GLU B 1 248 ? -11.625 21.953 2.805 1 85.12 248 GLU B N 1
ATOM 4892 C CA . GLU B 1 248 ? -12.344 20.766 2.33 1 85.12 248 GLU B CA 1
ATOM 4893 C C . GLU B 1 248 ? -12.562 20.828 0.82 1 85.12 248 GLU B C 1
ATOM 4895 O O . GLU B 1 248 ? -12.266 19.859 0.11 1 85.12 248 GLU B O 1
ATOM 4900 N N . GLU B 1 249 ? -13.078 21.938 0.437 1 87.5 249 GLU B N 1
ATOM 4901 C CA . GLU B 1 249 ? -13.406 22.125 -0.975 1 87.5 249 GLU B CA 1
ATOM 4902 C C . GLU B 1 249 ? -12.164 21.984 -1.849 1 87.5 249 GLU B C 1
ATOM 4904 O O . GLU B 1 249 ? -12.234 21.453 -2.959 1 87.5 249 GLU B O 1
ATOM 4909 N N . LYS B 1 250 ? -11.094 22.406 -1.329 1 89.25 250 LYS B N 1
ATOM 4910 C CA . LYS B 1 250 ? -9.844 22.375 -2.092 1 89.25 250 LYS B CA 1
ATOM 4911 C C . LYS B 1 250 ? -9.031 21.125 -1.772 1 89.25 250 LYS B C 1
ATOM 4913 O O . LYS B 1 250 ? -7.98 20.891 -2.367 1 89.25 250 LYS B O 1
ATOM 4918 N N . ASP B 1 251 ? -9.461 20.344 -0.855 1 83.81 251 ASP B N 1
ATOM 4919 C CA . ASP B 1 251 ? -8.812 19.094 -0.427 1 83.81 251 ASP B CA 1
ATOM 4920 C C . ASP B 1 251 ? -7.383 19.359 0.048 1 83.81 251 ASP B C 1
ATOM 4922 O O . ASP B 1 251 ? -6.438 18.734 -0.427 1 83.81 251 ASP B O 1
ATOM 4926 N N . ILE B 1 252 ? -7.27 20.406 0.876 1 88.62 252 ILE B N 1
ATOM 4927 C CA . ILE B 1 252 ? -5.996 20.719 1.509 1 88.62 252 ILE B CA 1
ATOM 4928 C C . ILE B 1 252 ? -6.16 20.734 3.027 1 88.62 252 ILE B C 1
ATOM 4930 O O . ILE B 1 252 ? -7.285 20.797 3.533 1 88.62 252 ILE B O 1
ATOM 4934 N N . ASN B 1 253 ? -5.031 20.688 3.74 1 89.25 253 ASN B N 1
ATOM 4935 C CA . ASN B 1 253 ? -5.102 20.562 5.191 1 89.25 253 ASN B CA 1
ATOM 4936 C C . ASN B 1 253 ? -4.66 21.844 5.887 1 89.25 253 ASN B C 1
ATOM 4938 O O . ASN B 1 253 ? -4.652 21.922 7.117 1 89.25 253 ASN B O 1
ATOM 4942 N N . GLY B 1 254 ? -4.309 22.844 5.098 1 92.12 254 GLY B N 1
ATOM 4943 C CA . GLY B 1 254 ? -3.885 24.109 5.66 1 92.12 254 GLY B CA 1
ATOM 4944 C C . GLY B 1 254 ? -3.961 25.25 4.668 1 92.12 254 GLY B C 1
ATOM 4945 O O . GLY B 1 254 ? -3.885 25.047 3.457 1 92.12 254 GLY B O 1
ATOM 4946 N N . VAL B 1 255 ? -4.141 26.484 5.23 1 95.56 255 VAL B N 1
ATOM 4947 C CA . VAL B 1 255 ? -4.246 27.672 4.395 1 95.56 255 VAL B CA 1
ATOM 4948 C C . VAL B 1 255 ? -3.463 28.828 5.031 1 95.56 255 VAL B C 1
ATOM 4950 O O . VAL B 1 255 ? -3.293 28.859 6.254 1 95.56 255 VAL B O 1
ATOM 4953 N N . ALA B 1 256 ? -2.967 29.688 4.137 1 96.56 256 ALA B N 1
ATOM 4954 C CA . ALA B 1 256 ? -2.301 30.906 4.602 1 96.56 256 ALA B CA 1
ATOM 4955 C C . ALA B 1 256 ? -3.316 31.969 5.02 1 96.56 256 ALA B C 1
ATOM 4957 O O . ALA B 1 256 ? -4.293 32.219 4.309 1 96.56 256 ALA B O 1
ATOM 4958 N N . VAL B 1 257 ? -3.094 32.562 6.156 1 97.5 257 VAL B N 1
ATOM 4959 C CA . VAL B 1 257 ? -3.961 33.625 6.66 1 97.5 257 VAL B CA 1
ATOM 4960 C C . VAL B 1 257 ? -3.312 35 6.41 1 97.5 257 VAL B C 1
ATOM 4962 O O . VAL B 1 257 ? -2.193 35.25 6.863 1 97.5 257 VAL B O 1
ATOM 4965 N N . LEU B 1 258 ? -4.098 35.844 5.707 1 97.75 258 LEU B N 1
ATOM 4966 C CA . LEU B 1 258 ? -3.551 37.156 5.32 1 97.75 258 LEU B CA 1
ATOM 4967 C C . LEU B 1 258 ? -4.285 38.281 6.02 1 97.75 258 LEU B C 1
ATOM 4969 O O . LEU B 1 258 ? -5.477 38.156 6.324 1 97.75 258 LEU B O 1
ATOM 4973 N N . ASN B 1 259 ? -3.568 39.375 6.262 1 96.5 259 ASN B N 1
ATOM 4974 C CA . ASN B 1 259 ? -4.23 40.625 6.656 1 96.5 259 ASN B CA 1
ATOM 4975 C C . ASN B 1 259 ? -4.711 41.406 5.438 1 96.5 259 ASN B C 1
ATOM 4977 O O . ASN B 1 259 ? -4.66 40.906 4.312 1 96.5 259 ASN B O 1
ATOM 4981 N N . ASP B 1 260 ? -5.199 42.594 5.691 1 95.56 260 ASP B N 1
ATOM 4982 C CA . ASP B 1 260 ? -5.805 43.406 4.633 1 95.56 260 ASP B CA 1
ATOM 4983 C C . ASP B 1 260 ? -4.754 43.844 3.617 1 95.56 260 ASP B C 1
ATOM 4985 O O . ASP B 1 260 ? -5.09 44.156 2.475 1 95.56 260 ASP B O 1
ATOM 4989 N N . LYS B 1 261 ? -3.496 43.812 4.004 1 95.94 261 LYS B N 1
ATOM 4990 C CA . LYS B 1 261 ? -2.418 44.25 3.119 1 95.94 261 LYS B CA 1
ATOM 4991 C C . LYS B 1 261 ? -1.898 43.094 2.273 1 95.94 261 LYS B C 1
ATOM 4993 O O . LYS B 1 261 ? -1.017 43.281 1.432 1 95.94 261 LYS B O 1
ATOM 4998 N N . GLY B 1 262 ? -2.354 41.875 2.553 1 95.31 262 GLY B N 1
ATOM 4999 C CA . GLY B 1 262 ? -1.908 40.719 1.799 1 95.31 262 GLY B CA 1
ATOM 5000 C C . GLY B 1 262 ? -0.685 40.031 2.398 1 95.31 262 GLY B C 1
ATOM 5001 O O . GLY B 1 262 ? -0.042 39.219 1.748 1 95.31 262 GLY B O 1
ATOM 5002 N N . GLU B 1 263 ? -0.409 40.469 3.643 1 96.38 263 GLU B N 1
ATOM 5003 C CA . GLU B 1 263 ? 0.731 39.875 4.352 1 96.38 263 GLU B CA 1
ATOM 5004 C C . GLU B 1 263 ? 0.338 38.594 5.086 1 96.38 263 GLU B C 1
ATOM 5006 O O . GLU B 1 263 ? -0.744 38.531 5.672 1 96.38 263 GLU B O 1
ATOM 5011 N N . LEU B 1 264 ? 1.283 37.656 4.961 1 97.19 264 LEU B N 1
ATOM 5012 C CA . LEU B 1 264 ? 1.09 36.438 5.754 1 97.19 264 LEU B CA 1
ATOM 5013 C C . LEU B 1 264 ? 1.2 36.75 7.246 1 97.19 264 LEU B C 1
ATOM 5015 O O . LEU B 1 264 ? 2.238 37.219 7.711 1 97.19 264 LEU B O 1
ATOM 5019 N N . ILE B 1 265 ? 0.117 36.406 8 1 95.12 265 ILE B N 1
ATOM 5020 C CA . ILE B 1 265 ? 0.174 36.75 9.422 1 95.12 265 ILE B CA 1
ATOM 5021 C C . ILE B 1 265 ? 0.007 35.469 10.25 1 95.12 265 ILE B C 1
ATOM 5023 O O . ILE B 1 265 ? 0.263 35.469 11.461 1 95.12 265 ILE B O 1
ATOM 5027 N N . ASP B 1 266 ? -0.499 34.406 9.594 1 94.56 266 ASP B N 1
ATOM 5028 C CA . ASP B 1 266 ? -0.649 33.156 10.305 1 94.56 266 ASP B CA 1
ATOM 5029 C C . ASP B 1 266 ? -0.999 32 9.336 1 94.56 266 ASP B C 1
ATOM 5031 O O . ASP B 1 266 ? -1.043 32.219 8.117 1 94.56 266 ASP B O 1
ATOM 5035 N N . THR B 1 267 ? -1.083 30.812 9.906 1 93.5 267 THR B N 1
ATOM 5036 C CA . THR B 1 267 ? -1.533 29.641 9.18 1 93.5 267 THR B CA 1
ATOM 5037 C C . THR B 1 267 ? -2.674 28.953 9.922 1 93.5 267 THR B C 1
ATOM 5039 O O . THR B 1 267 ? -2.654 28.844 11.148 1 93.5 267 THR B O 1
ATOM 5042 N N . LEU B 1 268 ? -3.707 28.609 9.172 1 92.81 268 LEU B N 1
ATOM 5043 C CA . LEU B 1 268 ? -4.777 27.781 9.719 1 92.81 268 LEU B CA 1
ATOM 5044 C C . LEU B 1 268 ? -4.699 26.359 9.164 1 92.81 268 LEU B C 1
ATOM 5046 O O . LEU B 1 268 ? -4.57 26.156 7.957 1 92.81 268 LEU B O 1
ATOM 5050 N N . SER B 1 269 ? -4.707 25.391 10.055 1 91.12 269 SER B N 1
ATOM 5051 C CA . SER B 1 269 ? -4.617 24 9.656 1 91.12 269 SER B CA 1
ATOM 5052 C C . SER B 1 269 ? -5.688 23.156 10.344 1 91.12 269 SER B C 1
ATOM 5054 O O . SER B 1 269 ? -6.266 23.562 11.344 1 91.12 269 SER B O 1
ATOM 5056 N N . VAL B 1 270 ? -5.914 21.984 9.789 1 88.19 270 VAL B N 1
ATOM 5057 C CA . VAL B 1 270 ? -6.848 21.031 10.383 1 88.19 270 VAL B CA 1
ATOM 5058 C C . VAL B 1 270 ? -6.391 20.672 11.789 1 88.19 270 VAL B C 1
ATOM 5060 O O . VAL B 1 270 ? -7.219 20.422 12.672 1 88.19 270 VAL B O 1
ATOM 5063 N N . ARG B 1 271 ? -5.184 20.781 12.047 1 85.38 271 ARG B N 1
ATOM 5064 C CA . ARG B 1 271 ? -4.633 20.453 13.352 1 85.38 271 ARG B CA 1
ATOM 5065 C C . ARG B 1 271 ? -5.125 21.422 14.422 1 85.38 271 ARG B C 1
ATOM 5067 O O . ARG B 1 271 ? -5.094 21.125 15.609 1 85.38 271 ARG B O 1
ATOM 5074 N N . ASP B 1 272 ? -5.488 22.516 13.977 1 85.62 272 ASP B N 1
ATOM 5075 C CA . ASP B 1 272 ? -5.953 23.531 14.914 1 85.62 272 ASP B CA 1
ATOM 5076 C C . ASP B 1 272 ? -7.273 23.125 15.562 1 85.62 272 ASP B C 1
ATOM 5078 O O . ASP B 1 272 ? -7.664 23.672 16.594 1 85.62 272 ASP B O 1
ATOM 5082 N N . LEU B 1 273 ? -7.891 22.156 14.977 1 83.25 273 LEU B N 1
ATOM 5083 C CA . LEU B 1 273 ? -9.133 21.641 15.547 1 83.25 273 LEU B CA 1
ATOM 5084 C C . LEU B 1 273 ? -8.859 20.906 16.844 1 83.25 273 LEU B C 1
ATOM 5086 O O . LEU B 1 273 ? -9.758 20.766 17.688 1 83.25 273 LEU B O 1
ATOM 5090 N N . LYS B 1 274 ? -7.652 20.406 17.031 1 76.88 274 LYS B N 1
ATOM 5091 C CA . LYS B 1 274 ? -7.305 19.688 18.25 1 76.88 274 LYS B CA 1
ATOM 5092 C C . LYS B 1 274 ? -7.473 20.562 19.484 1 76.88 274 LYS B C 1
ATOM 5094 O O . LYS B 1 274 ? -7.82 20.078 20.562 1 76.88 274 LYS B O 1
ATOM 5099 N N . ALA B 1 275 ? -7.105 21.734 19.375 1 67.94 275 ALA B N 1
ATOM 5100 C CA . ALA B 1 275 ? -7.082 22.672 20.5 1 67.94 275 ALA B CA 1
ATOM 5101 C C . ALA B 1 275 ? -8.492 22.984 20.984 1 67.94 275 ALA B C 1
ATOM 5103 O O . ALA B 1 275 ? -8.695 23.375 22.141 1 67.94 275 ALA B O 1
ATOM 5104 N N . ILE B 1 276 ? -9.414 22.891 20.125 1 61.03 276 ILE B N 1
ATOM 5105 C CA . ILE B 1 276 ? -10.766 23.312 20.469 1 61.03 276 ILE B CA 1
ATOM 5106 C C . ILE B 1 276 ? -11.445 22.234 21.312 1 61.03 276 ILE B C 1
ATOM 5108 O O . ILE B 1 276 ? -12.414 22.5 22.031 1 61.03 276 ILE B O 1
ATOM 5112 N N . ALA B 1 277 ? -10.914 21.047 21.312 1 58.88 277 ALA B N 1
ATOM 5113 C CA . ALA B 1 277 ? -11.656 19.906 21.844 1 58.88 277 ALA B CA 1
ATOM 5114 C C . ALA B 1 277 ? -11.539 19.828 23.359 1 58.88 277 ALA B C 1
ATOM 5116 O O . ALA B 1 277 ? -12.398 19.234 24.016 1 58.88 277 ALA B O 1
ATOM 5117 N N . THR B 1 278 ? -10.734 20.609 23.969 1 61.19 278 THR B N 1
ATOM 5118 C CA . THR B 1 278 ? -10.438 20.297 25.359 1 61.19 278 THR B CA 1
ATOM 5119 C C . THR B 1 278 ? -11.477 20.906 26.281 1 61.19 278 THR B C 1
ATOM 5121 O O . THR B 1 278 ? -11.836 20.328 27.312 1 61.19 278 THR B O 1
ATOM 5124 N N . ASP B 1 279 ? -12.094 22.047 25.938 1 63.25 279 ASP B N 1
ATOM 5125 C CA . ASP B 1 279 ? -12.945 22.688 26.922 1 63.25 279 ASP B CA 1
ATOM 5126 C C . ASP B 1 279 ? -14.414 22.641 26.5 1 63.25 279 ASP B C 1
ATOM 5128 O O . ASP B 1 279 ? -15.258 23.312 27.094 1 63.25 279 ASP B O 1
ATOM 5132 N N . GLY B 1 280 ? -14.68 21.953 25.547 1 66.12 280 GLY B N 1
ATOM 5133 C CA . GLY B 1 280 ? -16.062 21.859 25.109 1 66.12 280 GLY B CA 1
ATOM 5134 C C . GLY B 1 280 ? -16.516 23.094 24.344 1 66.12 280 GLY B C 1
ATOM 5135 O O . GLY B 1 280 ? -17.625 23.109 23.812 1 66.12 280 GLY B O 1
ATOM 5136 N N . SER B 1 281 ? -15.812 24.156 24.484 1 71.44 281 SER B N 1
ATOM 5137 C CA . SER B 1 281 ? -16.141 25.391 23.781 1 71.44 281 SER B CA 1
ATOM 5138 C C . SER B 1 281 ? -15.734 25.297 22.312 1 71.44 281 SER B C 1
ATOM 5140 O O . SER B 1 281 ? -15.102 26.219 21.781 1 71.44 281 SER B O 1
ATOM 5142 N N . PHE B 1 282 ? -16.203 24.297 21.672 1 67.5 282 PHE B N 1
ATOM 5143 C CA . PHE B 1 282 ? -15.641 23.859 20.406 1 67.5 282 PHE B CA 1
ATOM 5144 C C . PHE B 1 282 ? -16.266 24.625 19.25 1 67.5 282 PHE B C 1
ATOM 5146 O O . PHE B 1 282 ? -15.57 25.375 18.547 1 67.5 282 PHE B O 1
ATOM 5153 N N . PHE B 1 283 ? -17.516 24.547 19.156 1 79.12 283 PHE B N 1
ATOM 5154 C CA . PHE B 1 283 ? -18.188 24.797 17.891 1 79.12 283 PHE B CA 1
ATOM 5155 C C . PHE B 1 283 ? -18.453 26.281 17.703 1 79.12 283 PHE B C 1
ATOM 5157 O O . PHE B 1 283 ? -18.312 26.812 16.594 1 79.12 283 PHE B O 1
ATOM 5164 N N . TRP B 1 284 ? -18.625 26.969 18.891 1 84.31 284 TRP B N 1
ATOM 5165 C CA . TRP B 1 284 ? -18.969 28.375 18.703 1 84.31 284 TRP B CA 1
ATOM 5166 C C . TRP B 1 284 ? -17.75 29.172 18.266 1 84.31 284 TRP B C 1
ATOM 5168 O O . TRP B 1 284 ? -17.875 30.172 17.562 1 84.31 284 TRP B O 1
ATOM 5178 N N . LYS B 1 285 ? -16.578 28.734 18.625 1 87.75 285 LYS B N 1
ATOM 5179 C CA . LYS B 1 285 ? -15.352 29.406 18.234 1 87.75 285 LYS B CA 1
ATOM 5180 C C . LYS B 1 285 ? -15.133 29.328 16.719 1 87.75 285 LYS B C 1
ATOM 5182 O O . LYS B 1 285 ? -14.438 30.172 16.141 1 87.75 285 LYS B O 1
ATOM 5187 N N . LEU B 1 286 ? -15.773 28.359 16.109 1 89.88 286 LEU B N 1
ATOM 5188 C CA . LEU B 1 286 ? -15.68 28.219 14.656 1 89.88 286 LEU B CA 1
ATOM 5189 C C . LEU B 1 286 ? -16.422 29.344 13.945 1 89.88 286 LEU B C 1
ATOM 5191 O O . LEU B 1 286 ? -16.188 29.594 12.758 1 89.88 286 LEU B O 1
ATOM 5195 N N . TYR B 1 287 ? -17.312 29.969 14.703 1 91.12 287 TYR B N 1
ATOM 5196 C CA . TYR B 1 287 ? -18.125 31.031 14.102 1 91.12 287 TYR B CA 1
ATOM 5197 C C . TYR B 1 287 ? -17.562 32.406 14.461 1 91.12 287 TYR B C 1
ATOM 5199 O O . TYR B 1 287 ? -18.297 33.406 14.438 1 91.12 287 TYR B O 1
ATOM 5207 N N . LYS B 1 288 ? -16.297 32.438 14.812 1 92.44 288 LYS B N 1
ATOM 5208 C CA . LYS B 1 288 ? -15.516 33.656 14.969 1 92.44 288 LYS B CA 1
ATOM 5209 C C . LYS B 1 288 ? -14.531 33.812 13.82 1 92.44 288 LYS B C 1
ATOM 5211 O O . LYS B 1 288 ? -14.211 32.875 13.117 1 92.44 288 LYS B O 1
ATOM 5216 N N . PRO B 1 289 ? -14.164 35.094 13.617 1 96.19 289 PRO B N 1
ATOM 5217 C CA . PRO B 1 289 ? -13.141 35.312 12.586 1 96.19 289 PRO B CA 1
ATOM 5218 C C . PRO B 1 289 ? -11.891 34.469 12.828 1 96.19 289 PRO B C 1
ATOM 5220 O O . PRO B 1 289 ? -11.555 34.156 13.977 1 96.19 289 PRO B O 1
ATOM 5223 N N . VAL B 1 290 ? -11.203 34.156 11.773 1 95.81 290 VAL B N 1
ATOM 5224 C CA . VAL B 1 290 ? -10.023 33.281 11.82 1 95.81 290 VAL B CA 1
ATOM 5225 C C . VAL B 1 290 ? -9.008 33.875 12.805 1 95.81 290 VAL B C 1
ATOM 5227 O O . VAL B 1 290 ? -8.406 33.125 13.594 1 95.81 290 VAL B O 1
ATOM 5230 N N . GLU B 1 291 ? -8.836 35.156 12.766 1 93.69 291 GLU B N 1
ATOM 5231 C CA . GLU B 1 291 ? -7.875 35.781 13.656 1 93.69 291 GLU B CA 1
ATOM 5232 C C . GLU B 1 291 ? -8.227 35.531 15.125 1 93.69 291 GLU B C 1
ATOM 5234 O O . GLU B 1 291 ? -7.352 35.25 15.938 1 93.69 291 GLU B O 1
ATOM 5239 N N . GLU B 1 292 ? -9.508 35.562 15.469 1 91.88 292 GLU B N 1
ATOM 5240 C CA . GLU B 1 292 ? -9.969 35.312 16.828 1 91.88 292 GLU B CA 1
ATOM 5241 C C . GLU B 1 292 ? -9.867 33.844 17.188 1 91.88 292 GLU B C 1
ATOM 5243 O O . GLU B 1 292 ? -9.461 33.469 18.281 1 91.88 292 GLU B O 1
ATOM 5248 N N . PHE B 1 293 ? -10.25 33.062 16.281 1 91 293 PHE B N 1
ATOM 5249 C CA . PHE B 1 293 ? -10.172 31.625 16.453 1 91 293 PHE B CA 1
ATOM 5250 C C . PHE B 1 293 ? -8.75 31.188 16.797 1 91 293 PHE B C 1
ATOM 5252 O O . PHE B 1 293 ? -8.531 30.453 17.75 1 91 293 PHE B O 1
ATOM 5259 N N . LEU B 1 294 ? -7.805 31.672 16.016 1 90.5 294 LEU B N 1
ATOM 5260 C CA . LEU B 1 294 ? -6.402 31.344 16.25 1 90.5 294 LEU B CA 1
ATOM 5261 C C . LEU B 1 294 ? -5.906 31.938 17.547 1 90.5 294 LEU B C 1
ATOM 5263 O O . LEU B 1 294 ? -5.051 31.359 18.219 1 90.5 294 LEU B O 1
ATOM 5267 N N . GLY B 1 295 ? -6.441 33.062 17.828 1 87.44 295 GLY B N 1
ATOM 5268 C CA . GLY B 1 295 ? -6.117 33.688 19.109 1 87.44 295 GLY B CA 1
ATOM 5269 C C . GLY B 1 295 ? -6.492 32.812 20.297 1 87.44 295 GLY B C 1
ATOM 5270 O O . GLY B 1 295 ? -5.754 32.75 21.281 1 87.44 295 GLY B O 1
ATOM 5271 N N . PHE B 1 296 ? -7.645 32.156 20.234 1 83.56 296 PHE B N 1
ATOM 5272 C CA . PHE B 1 296 ? -8.07 31.266 21.297 1 83.56 296 PHE B CA 1
ATOM 5273 C C . PHE B 1 296 ? -7.062 30.141 21.5 1 83.56 296 PHE B C 1
ATOM 5275 O O . PHE B 1 296 ? -6.789 29.734 22.625 1 83.56 296 PHE B O 1
ATOM 5282 N N . ILE B 1 297 ? -6.52 29.688 20.438 1 82.56 297 ILE B N 1
ATOM 5283 C CA . ILE B 1 297 ? -5.621 28.547 20.453 1 82.56 297 ILE B CA 1
ATOM 5284 C C . ILE B 1 297 ? -4.254 28.953 21 1 82.56 297 ILE B C 1
ATOM 5286 O O . ILE B 1 297 ? -3.641 28.234 21.766 1 82.56 297 ILE B O 1
ATOM 5290 N N . LYS B 1 298 ? -3.805 30.062 20.578 1 82.12 298 LYS B N 1
ATOM 5291 C CA . LYS B 1 298 ? -2.504 30.562 21.016 1 82.12 298 LYS B CA 1
ATOM 5292 C C . LYS B 1 298 ? -2.498 30.844 22.516 1 82.12 298 LYS B C 1
ATOM 5294 O O . LYS B 1 298 ? -1.452 30.766 23.156 1 82.12 298 LYS B O 1
ATOM 5299 N N . ASN B 1 299 ? -3.584 31.141 22.906 1 74.75 299 ASN B N 1
ATOM 5300 C CA . ASN B 1 299 ? -3.684 31.484 24.328 1 74.75 299 ASN B CA 1
ATOM 5301 C C . ASN B 1 299 ? -3.9 30.234 25.188 1 74.75 299 ASN B C 1
ATOM 5303 O O . ASN B 1 299 ? -3.812 30.312 26.422 1 74.75 299 ASN B O 1
ATOM 5307 N N . ASP B 1 300 ? -4.16 29.188 24.406 1 66.12 300 ASP B N 1
ATOM 5308 C CA . ASP B 1 300 ? -4.355 27.938 25.141 1 66.12 300 ASP B CA 1
ATOM 5309 C C . ASP B 1 300 ? -3.02 27.281 25.484 1 66.12 300 ASP B C 1
ATOM 5311 O O . ASP B 1 300 ? -2.068 27.375 24.703 1 66.12 300 ASP B O 1
ATOM 5315 N N . GLN B 1 301 ? -2.631 27.094 26.703 1 55.81 301 GLN B N 1
ATOM 5316 C CA . GLN B 1 301 ? -1.384 26.594 27.281 1 55.81 301 GLN B CA 1
ATOM 5317 C C . GLN B 1 301 ? -1.061 25.188 26.75 1 55.81 301 GLN B C 1
ATOM 5319 O O . GLN B 1 301 ? 0.068 24.719 26.891 1 55.81 301 GLN B O 1
ATOM 5324 N N . ILE B 1 302 ? -2.029 24.562 26.078 1 57.81 302 ILE B N 1
ATOM 5325 C CA . ILE B 1 302 ? -1.807 23.141 25.781 1 57.81 302 ILE B CA 1
ATOM 5326 C C . ILE B 1 302 ? -1.244 23 24.375 1 57.81 302 ILE B C 1
ATOM 5328 O O . ILE B 1 302 ? -0.304 22.234 24.156 1 57.81 302 ILE B O 1
ATOM 5332 N N . THR B 1 303 ? -1.84 23.812 23.547 1 58.16 303 THR B N 1
ATOM 5333 C CA . THR B 1 303 ? -1.432 23.609 22.156 1 58.16 303 THR B CA 1
ATOM 5334 C C . THR B 1 303 ? -0.152 24.375 21.844 1 58.16 303 THR B C 1
ATOM 5336 O O . THR B 1 303 ? -0.029 25.547 22.219 1 58.16 303 THR B O 1
ATOM 5339 N N . VAL B 1 304 ? 0.9 23.641 21.516 1 58.56 304 VAL B N 1
ATOM 5340 C CA . VAL B 1 304 ? 2.18 24.25 21.172 1 58.56 304 VAL B CA 1
ATOM 5341 C C . VAL B 1 304 ? 2.105 24.844 19.766 1 58.56 304 VAL B C 1
ATOM 5343 O O . VAL B 1 304 ? 2.211 24.109 18.766 1 58.56 304 VAL B O 1
ATOM 5346 N N . ARG B 1 305 ? 1.266 25.891 19.672 1 70.38 305 ARG B N 1
ATOM 5347 C CA . ARG B 1 305 ? 1.289 26.594 18.391 1 70.38 305 ARG B CA 1
ATOM 5348 C C . ARG B 1 305 ? 2.154 27.844 18.484 1 70.38 305 ARG B C 1
ATOM 5350 O O . ARG B 1 305 ? 2.146 28.547 19.5 1 70.38 305 ARG B O 1
ATOM 5357 N N . PRO B 1 306 ? 2.889 28.031 17.391 1 73.12 306 PRO B N 1
ATOM 5358 C CA . PRO B 1 306 ? 3.688 29.25 17.391 1 73.12 306 PRO B CA 1
ATOM 5359 C C . PRO B 1 306 ? 2.83 30.516 17.406 1 73.12 306 PRO B C 1
ATOM 5361 O O . PRO B 1 306 ? 1.76 30.547 16.797 1 73.12 306 PRO B O 1
ATOM 5364 N N . ARG B 1 307 ? 3.279 31.516 18.125 1 71.88 307 ARG B N 1
ATOM 5365 C CA . ARG B 1 307 ? 2.574 32.781 18.234 1 71.88 307 ARG B CA 1
ATOM 5366 C C . ARG B 1 307 ? 2.682 33.594 16.953 1 71.88 307 ARG B C 1
ATOM 5368 O O . ARG B 1 307 ? 1.778 34.375 16.625 1 71.88 307 ARG B O 1
ATOM 5375 N N . ASN B 1 308 ? 3.787 33.406 16.297 1 78.44 308 ASN B N 1
ATOM 5376 C CA . ASN B 1 308 ? 4.051 34.125 15.062 1 78.44 308 ASN B CA 1
ATOM 5377 C C . ASN B 1 308 ? 4.008 33.219 13.852 1 78.44 308 ASN B C 1
ATOM 5379 O O . ASN B 1 308 ? 4.191 32 13.992 1 78.44 308 ASN B O 1
ATOM 5383 N N . PRO B 1 309 ? 3.672 33.906 12.75 1 85.81 309 PRO B N 1
ATOM 5384 C CA . PRO B 1 309 ? 3.676 33.094 11.547 1 85.81 309 PRO B CA 1
ATOM 5385 C C . PRO B 1 309 ? 5.039 32.438 11.273 1 85.81 309 PRO B C 1
ATOM 5387 O O . PRO B 1 309 ? 6.07 33.094 11.398 1 85.81 309 PRO B O 1
ATOM 5390 N N . VAL B 1 310 ? 5.023 31.203 11.062 1 91.06 310 VAL B N 1
ATOM 5391 C CA . VAL B 1 310 ? 6.234 30.5 10.656 1 91.06 310 VAL B CA 1
ATOM 5392 C C . VAL B 1 310 ? 6.254 30.344 9.133 1 91.06 310 VAL B C 1
ATOM 5394 O O . VAL B 1 310 ? 5.258 29.953 8.531 1 91.06 310 VAL B O 1
ATOM 5397 N N . PHE B 1 311 ? 7.324 30.812 8.453 1 96.31 311 PHE B N 1
ATOM 5398 C CA . PHE B 1 311 ? 7.453 30.812 7 1 96.31 311 PHE B CA 1
ATOM 5399 C C . PHE B 1 311 ? 8.883 30.484 6.586 1 96.31 311 PHE B C 1
ATOM 5401 O O . PHE B 1 311 ? 9.758 30.328 7.438 1 96.31 311 PHE B O 1
ATOM 5408 N N . CYS B 1 312 ? 9.109 30.281 5.316 1 96.94 312 CYS B N 1
ATOM 5409 C CA . CYS B 1 312 ? 10.461 30.141 4.777 1 96.94 312 CYS B CA 1
ATOM 5410 C C . CYS B 1 312 ? 10.625 30.938 3.488 1 96.94 312 CYS B C 1
ATOM 5412 O O . CYS B 1 312 ? 9.648 31.484 2.967 1 96.94 312 CYS B O 1
ATOM 5414 N N . MET B 1 313 ? 11.883 31.125 3.215 1 96.69 313 MET B N 1
ATOM 5415 C CA . MET B 1 313 ? 12.242 31.781 1.959 1 96.69 313 MET B CA 1
ATOM 5416 C C . MET B 1 313 ? 12.688 30.766 0.92 1 96.69 313 MET B C 1
ATOM 5418 O O . MET B 1 313 ? 13 29.625 1.262 1 96.69 313 MET B O 1
ATOM 5422 N N . ASP B 1 314 ? 12.648 31.188 -0.368 1 94.62 314 ASP B N 1
ATOM 5423 C CA . ASP B 1 314 ? 13.008 30.266 -1.438 1 94.62 314 ASP B CA 1
ATOM 5424 C C . ASP B 1 314 ? 14.492 29.891 -1.359 1 94.62 314 ASP B C 1
ATOM 5426 O O . ASP B 1 314 ? 14.906 28.859 -1.896 1 94.62 314 ASP B O 1
ATOM 5430 N N . GLY B 1 315 ? 15.312 30.672 -0.592 1 96.38 315 GLY B N 1
ATOM 5431 C CA . GLY B 1 315 ? 16.734 30.406 -0.434 1 96.38 315 GLY B CA 1
ATOM 5432 C C . GLY B 1 315 ? 17.062 29.594 0.81 1 96.38 315 GLY B C 1
ATOM 5433 O O . GLY B 1 315 ? 18.219 29.25 1.047 1 96.38 315 GLY B O 1
ATOM 5434 N N . ASP B 1 316 ? 16.078 29.281 1.575 1 97.38 316 ASP B N 1
ATOM 5435 C CA . ASP B 1 316 ? 16.312 28.469 2.77 1 97.38 316 ASP B CA 1
ATOM 5436 C C . ASP B 1 316 ? 16.719 27.047 2.398 1 97.38 316 ASP B C 1
ATOM 5438 O O . ASP B 1 316 ? 16.328 26.547 1.343 1 97.38 316 ASP B O 1
ATOM 5442 N N . THR B 1 317 ? 17.5 26.422 3.277 1 97.69 317 THR B N 1
ATOM 5443 C CA . THR B 1 317 ? 17.969 25.062 3.035 1 97.69 317 THR B CA 1
ATOM 5444 C C . THR B 1 317 ? 16.969 24.031 3.559 1 97.69 317 THR B C 1
ATOM 5446 O O . THR B 1 317 ? 16.078 24.375 4.336 1 97.69 317 THR B O 1
ATOM 5449 N N . PHE B 1 318 ? 17.203 22.828 3.133 1 97.19 318 PHE B N 1
ATOM 5450 C CA . PHE B 1 318 ? 16.438 21.688 3.645 1 97.19 318 PHE B CA 1
ATOM 5451 C C . PHE B 1 318 ? 16.531 21.625 5.164 1 97.19 318 PHE B C 1
ATOM 5453 O O . PHE B 1 318 ? 15.516 21.484 5.852 1 97.19 318 PHE B O 1
ATOM 5460 N N . GLU B 1 319 ? 17.672 21.766 5.605 1 97.31 319 GLU B N 1
ATOM 5461 C CA . GLU B 1 319 ? 17.891 21.703 7.043 1 97.31 319 GLU B CA 1
ATOM 5462 C C . GLU B 1 319 ? 17.125 22.781 7.781 1 97.31 319 GLU B C 1
ATOM 5464 O O . GLU B 1 319 ? 16.5 22.531 8.812 1 97.31 319 GLU B O 1
ATOM 5469 N N . ALA B 1 320 ? 17.141 23.938 7.246 1 97.69 320 ALA B N 1
ATOM 5470 C CA . ALA B 1 320 ? 16.453 25.062 7.887 1 97.69 320 ALA B CA 1
ATOM 5471 C C . ALA B 1 320 ? 14.953 24.828 7.934 1 97.69 320 ALA B C 1
ATOM 5473 O O . ALA B 1 320 ? 14.32 25.031 8.969 1 97.69 320 ALA B O 1
ATOM 5474 N N . VAL B 1 321 ? 14.461 24.359 6.852 1 97.31 321 VAL B N 1
ATOM 5475 C CA . VAL B 1 321 ? 13.031 24.125 6.75 1 97.31 321 VAL B CA 1
ATOM 5476 C C . VAL B 1 321 ? 12.625 22.984 7.695 1 97.31 321 VAL B C 1
ATOM 5478 O O . VAL B 1 321 ? 11.664 23.109 8.445 1 97.31 321 VAL B O 1
ATOM 5481 N N . LEU B 1 322 ? 13.406 21.922 7.684 1 96.81 322 LEU B N 1
ATOM 5482 C CA . LEU B 1 322 ? 13.141 20.797 8.555 1 96.81 322 LEU B CA 1
ATOM 5483 C C . LEU B 1 322 ? 13.164 21.219 10.023 1 96.81 322 LEU B C 1
ATOM 5485 O O . LEU B 1 322 ? 12.305 20.812 10.805 1 96.81 322 LEU B O 1
ATOM 5489 N N . THR B 1 323 ? 14.094 22.016 10.359 1 96.44 323 THR B N 1
ATOM 5490 C CA . THR B 1 323 ? 14.25 22.469 11.734 1 96.44 323 THR B CA 1
ATOM 5491 C C . THR B 1 323 ? 13.047 23.312 12.164 1 96.44 323 THR B C 1
ATOM 5493 O O . THR B 1 323 ? 12.523 23.141 13.266 1 96.44 323 THR B O 1
ATOM 5496 N N . LYS B 1 324 ? 12.625 24.156 11.305 1 94.81 324 LYS B N 1
ATOM 5497 C CA . LYS B 1 324 ? 11.469 25 11.602 1 94.81 324 LYS B CA 1
ATOM 5498 C C . LYS B 1 324 ? 10.219 24.141 11.797 1 94.81 324 LYS B C 1
ATOM 5500 O O . LYS B 1 324 ? 9.461 24.359 12.75 1 94.81 324 LYS B O 1
ATOM 5505 N N . ILE B 1 325 ? 10.055 23.203 10.961 1 93.38 325 ILE B N 1
ATOM 5506 C CA . ILE B 1 325 ? 8.875 22.344 11.016 1 93.38 325 ILE B CA 1
ATOM 5507 C C . ILE B 1 325 ? 8.906 21.5 12.297 1 93.38 325 ILE B C 1
ATOM 5509 O O . ILE B 1 325 ? 7.914 21.438 13.023 1 93.38 325 ILE B O 1
ATOM 5513 N N . TYR B 1 326 ? 10.047 20.969 12.57 1 92.38 326 TYR B N 1
ATOM 5514 C CA . TYR B 1 326 ? 10.172 20.078 13.727 1 92.38 326 TYR B CA 1
ATOM 5515 C C . TYR B 1 326 ? 10.023 20.859 15.031 1 92.38 326 TYR B C 1
ATOM 5517 O O . TYR B 1 326 ? 9.25 20.469 15.906 1 92.38 326 TYR B O 1
ATOM 5525 N N . THR B 1 327 ? 10.641 21.969 15.141 1 91.12 327 THR B N 1
ATOM 5526 C CA . THR B 1 327 ? 10.68 22.734 16.391 1 91.12 327 THR B CA 1
ATOM 5527 C C . THR B 1 327 ? 9.328 23.359 16.688 1 91.12 327 THR B C 1
ATOM 5529 O O . THR B 1 327 ? 8.953 23.516 17.844 1 91.12 327 THR B O 1
ATOM 5532 N N . ASN B 1 328 ? 8.602 23.656 15.625 1 87.75 328 ASN B N 1
ATOM 5533 C CA . ASN B 1 328 ? 7.324 24.328 15.828 1 87.75 328 ASN B CA 1
ATOM 5534 C C . ASN B 1 328 ? 6.152 23.359 15.719 1 87.75 328 ASN B C 1
ATOM 5536 O O . ASN B 1 328 ? 4.992 23.766 15.844 1 87.75 328 ASN B O 1
ATOM 5540 N N . SER B 1 329 ? 6.43 22.125 15.398 1 84.5 329 SER B N 1
ATOM 5541 C CA . SER B 1 329 ? 5.426 21.078 15.281 1 84.5 329 SER B CA 1
ATOM 5542 C C . SER B 1 329 ? 4.352 21.453 14.266 1 84.5 329 SER B C 1
ATOM 5544 O O . SER B 1 329 ? 3.156 21.359 14.555 1 84.5 329 SER B O 1
ATOM 5546 N N . ILE B 1 330 ? 4.816 21.938 13.195 1 88.62 330 ILE B N 1
ATOM 5547 C CA . ILE B 1 330 ? 3.887 22.281 12.125 1 88.62 330 ILE B CA 1
ATOM 5548 C C . ILE B 1 330 ? 4.102 21.359 10.93 1 88.62 330 ILE B C 1
ATOM 5550 O O . ILE B 1 330 ? 5.156 20.719 10.812 1 88.62 330 ILE B O 1
ATOM 5554 N N . HIS B 1 331 ? 3.107 21.312 10.016 1 89.56 331 HIS B N 1
ATOM 5555 C CA . HIS B 1 331 ? 3.141 20.312 8.953 1 89.56 331 HIS B CA 1
ATOM 5556 C C . HIS B 1 331 ? 3.398 20.953 7.598 1 89.56 331 HIS B C 1
ATOM 5558 O O . HIS B 1 331 ? 3.492 20.266 6.582 1 89.56 331 HIS B O 1
ATOM 5564 N N . ARG B 1 332 ? 3.496 22.25 7.598 1 92.06 332 ARG B N 1
ATOM 5565 C CA . ARG B 1 332 ? 3.803 22.953 6.355 1 92.06 332 ARG B CA 1
ATOM 5566 C C . ARG B 1 332 ? 4.398 24.328 6.641 1 92.06 332 ARG B C 1
ATOM 5568 O O . ARG B 1 332 ? 4.234 24.875 7.734 1 92.06 332 ARG B O 1
ATOM 5575 N N . LEU B 1 333 ? 5.113 24.859 5.656 1 95.31 333 LEU B N 1
ATOM 5576 C CA . LEU B 1 333 ? 5.605 26.234 5.656 1 95.31 333 LEU B CA 1
ATOM 5577 C C . LEU B 1 333 ? 5.211 26.953 4.367 1 95.31 333 LEU B C 1
ATOM 5579 O O . LEU B 1 333 ? 5.273 26.375 3.283 1 95.31 333 LEU B O 1
ATOM 5583 N N . PHE B 1 334 ? 4.754 28.094 4.578 1 96.5 334 PHE B N 1
ATOM 5584 C CA . PHE B 1 334 ? 4.535 28.938 3.41 1 96.5 334 PHE B CA 1
ATOM 5585 C C . PHE B 1 334 ? 5.812 29.672 3.027 1 96.5 334 PHE B C 1
ATOM 5587 O O . PHE B 1 334 ? 6.555 30.141 3.896 1 96.5 334 PHE B O 1
ATOM 5594 N N . ILE B 1 335 ? 6.035 29.719 1.758 1 97.38 335 ILE B N 1
ATOM 5595 C CA . ILE B 1 335 ? 7.164 30.453 1.211 1 97.38 335 ILE B CA 1
ATOM 5596 C C . ILE B 1 335 ? 6.742 31.891 0.932 1 97.38 335 ILE B C 1
ATOM 5598 O O . ILE B 1 335 ? 5.758 32.125 0.227 1 97.38 335 ILE B O 1
ATOM 5602 N N . VAL B 1 336 ? 7.496 32.844 1.464 1 97.25 336 VAL B N 1
ATOM 5603 C CA . VAL B 1 336 ? 7.16 34.25 1.229 1 97.25 336 VAL B CA 1
ATOM 5604 C C . VAL B 1 336 ? 8.18 34.875 0.279 1 97.25 336 VAL B C 1
ATOM 5606 O O . VAL B 1 336 ? 9.328 34.438 0.209 1 97.25 336 VAL B O 1
ATOM 5609 N N . ASP B 1 337 ? 7.707 35.844 -0.403 1 95.25 337 ASP B N 1
ATOM 5610 C CA . ASP B 1 337 ? 8.547 36.469 -1.404 1 95.25 337 ASP B CA 1
ATOM 5611 C C . ASP B 1 337 ? 9.711 37.219 -0.749 1 95.25 337 ASP B C 1
ATOM 5613 O O . ASP B 1 337 ? 10.859 37.094 -1.18 1 95.25 337 ASP B O 1
ATOM 5617 N N . ASN B 1 338 ? 9.445 38.062 0.227 1 95.25 338 ASN B N 1
ATOM 5618 C CA . ASN B 1 338 ? 10.461 38.719 1.02 1 95.25 338 ASN B CA 1
ATOM 5619 C C . ASN B 1 338 ? 9.93 39.125 2.395 1 95.25 338 ASN B C 1
ATOM 5621 O O . ASN B 1 338 ? 8.734 39.031 2.652 1 95.25 338 ASN B O 1
ATOM 5625 N N . ILE B 1 339 ? 10.812 39.562 3.262 1 92.88 339 ILE B N 1
ATOM 5626 C CA . ILE B 1 339 ? 10.492 39.844 4.66 1 92.88 339 ILE B CA 1
ATOM 5627 C C . ILE B 1 339 ? 9.664 41.125 4.773 1 92.88 339 ILE B C 1
ATOM 5629 O O . ILE B 1 339 ? 8.898 41.281 5.723 1 92.88 339 ILE B O 1
ATOM 5633 N N . GLU B 1 340 ? 9.766 41.938 3.781 1 94.06 340 GLU B N 1
ATOM 5634 C CA . GLU B 1 340 ? 9.07 43.219 3.828 1 94.06 340 GLU B CA 1
ATOM 5635 C C . GLU B 1 340 ? 7.609 43.062 3.428 1 94.06 340 GLU B C 1
ATOM 5637 O O . GLU B 1 340 ? 6.719 43.562 4.105 1 94.06 340 GLU B O 1
ATOM 5642 N N . THR B 1 341 ? 7.336 42.312 2.402 1 95.25 341 THR B N 1
ATOM 5643 C CA . THR B 1 341 ? 5.98 42.188 1.877 1 95.25 341 THR B CA 1
ATOM 5644 C C . THR B 1 341 ? 5.27 40.969 2.457 1 95.25 341 THR B C 1
ATOM 5646 O O . THR B 1 341 ? 4.039 40.938 2.516 1 95.25 341 THR B O 1
ATOM 5649 N N . MET B 1 342 ? 6 39.969 2.795 1 96.31 342 MET B N 1
ATOM 5650 C CA . MET B 1 342 ? 5.496 38.781 3.434 1 96.31 342 MET B CA 1
ATOM 5651 C C . MET B 1 342 ? 4.398 38.125 2.594 1 96.31 342 MET B C 1
ATOM 5653 O O . MET B 1 342 ? 3.434 37.594 3.135 1 96.31 342 MET B O 1
ATOM 5657 N N . LYS B 1 343 ? 4.512 38.281 1.311 1 96.19 343 LYS B N 1
ATOM 5658 C CA . LYS B 1 343 ? 3.521 37.688 0.417 1 96.19 343 LYS B CA 1
ATOM 5659 C C . LYS B 1 343 ? 3.785 36.188 0.21 1 96.19 343 LYS B C 1
ATOM 5661 O O . LYS B 1 343 ? 4.875 35.812 -0.217 1 96.19 343 LYS B O 1
ATOM 5666 N N . PRO B 1 344 ? 2.752 35.406 0.54 1 96.81 344 PRO B N 1
ATOM 5667 C CA . PRO B 1 344 ? 2.949 33.969 0.296 1 96.81 344 PRO B CA 1
ATOM 5668 C C . PRO B 1 344 ? 3 33.625 -1.19 1 96.81 344 PRO B C 1
ATOM 5670 O O . PRO B 1 344 ? 2.09 33.969 -1.942 1 96.81 344 PRO B O 1
ATOM 5673 N N . ILE B 1 345 ? 4.098 32.875 -1.596 1 96.31 345 ILE B N 1
ATOM 5674 C CA . ILE B 1 345 ? 4.277 32.625 -3.016 1 96.31 345 ILE B CA 1
ATOM 5675 C C . ILE B 1 345 ? 4.375 31.109 -3.236 1 96.31 345 ILE B C 1
ATOM 5677 O O . ILE B 1 345 ? 4.441 30.641 -4.379 1 96.31 345 ILE B O 1
ATOM 5681 N N . GLY B 1 346 ? 4.41 30.344 -2.203 1 96.12 346 GLY B N 1
ATOM 5682 C CA . GLY B 1 346 ? 4.488 28.891 -2.297 1 96.12 346 GLY B CA 1
ATOM 5683 C C . GLY B 1 346 ? 4.27 28.203 -0.967 1 96.12 346 GLY B C 1
ATOM 5684 O O . GLY B 1 346 ? 4.086 28.859 0.061 1 96.12 346 GLY B O 1
ATOM 5685 N N . VAL B 1 347 ? 4.234 26.875 -1.04 1 95.44 347 VAL B N 1
ATOM 5686 C CA . VAL B 1 347 ? 4.035 26.078 0.17 1 95.44 347 VAL B CA 1
ATOM 5687 C C . VAL B 1 347 ? 4.895 24.812 0.112 1 95.44 347 VAL B C 1
ATOM 5689 O O . VAL B 1 347 ? 5.082 24.234 -0.959 1 95.44 347 VAL B O 1
ATOM 5692 N N . ILE B 1 348 ? 5.441 24.438 1.271 1 94.38 348 ILE B N 1
ATOM 5693 C CA . ILE B 1 348 ? 6.18 23.188 1.421 1 94.38 348 ILE B CA 1
ATOM 5694 C C . ILE B 1 348 ? 5.547 22.344 2.521 1 94.38 348 ILE B C 1
ATOM 5696 O O . ILE B 1 348 ? 5.457 22.781 3.672 1 94.38 348 ILE B O 1
ATOM 5700 N N . SER B 1 349 ? 5.066 21.203 2.141 1 91.75 349 SER B N 1
ATOM 5701 C CA . SER B 1 349 ? 4.484 20.281 3.117 1 91.75 349 SER B CA 1
ATOM 5702 C C . SER B 1 349 ? 5.512 19.266 3.6 1 91.75 349 SER B C 1
ATOM 5704 O O . SER B 1 349 ? 6.641 19.234 3.107 1 91.75 349 SER B O 1
ATOM 5706 N N . LEU B 1 350 ? 5.07 18.469 4.551 1 92.44 350 LEU B N 1
ATOM 5707 C CA . LEU B 1 350 ? 5.922 17.391 5.051 1 92.44 350 LEU B CA 1
ATOM 5708 C C . LEU B 1 350 ? 6.223 16.375 3.949 1 92.44 350 LEU B C 1
ATOM 5710 O O . LEU B 1 350 ? 7.355 15.914 3.822 1 92.44 350 LEU B O 1
ATOM 5714 N N . SER B 1 351 ? 5.246 16.062 3.211 1 91.69 351 SER B N 1
ATOM 5715 C CA . SER B 1 351 ? 5.441 15.117 2.109 1 91.69 351 SER B CA 1
ATOM 5716 C C . SER B 1 351 ? 6.469 15.648 1.113 1 91.69 351 SER B C 1
ATOM 5718 O O . SER B 1 351 ? 7.297 14.891 0.608 1 91.69 351 SER B O 1
ATOM 5720 N N . ASP B 1 352 ? 6.41 16.953 0.874 1 92.5 352 ASP B N 1
ATOM 5721 C CA . ASP B 1 352 ? 7.375 17.578 -0.033 1 92.5 352 ASP B CA 1
ATOM 5722 C C . ASP B 1 352 ? 8.797 17.422 0.494 1 92.5 352 ASP B C 1
ATOM 5724 O O . ASP B 1 352 ? 9.727 17.141 -0.271 1 92.5 352 ASP B O 1
ATOM 5728 N N . LEU B 1 353 ? 8.906 17.656 1.73 1 93.44 353 LEU B N 1
ATOM 5729 C CA . LEU B 1 353 ? 10.219 17.531 2.354 1 93.44 353 LEU B CA 1
ATOM 5730 C C . LEU B 1 353 ? 10.727 16.094 2.283 1 93.44 353 LEU B C 1
ATOM 5732 O O . LEU B 1 353 ? 11.875 15.852 1.912 1 93.44 353 LEU B O 1
ATOM 5736 N N . LEU B 1 354 ? 9.844 15.18 2.602 1 94.06 354 LEU B N 1
ATOM 5737 C CA . LEU B 1 354 ? 10.227 13.773 2.588 1 94.06 354 LEU B CA 1
ATOM 5738 C C . LEU B 1 354 ? 10.586 13.32 1.176 1 94.06 354 LEU B C 1
ATOM 5740 O O . LEU B 1 354 ? 11.469 12.477 0.993 1 94.06 354 LEU B O 1
ATOM 5744 N N . LEU B 1 355 ? 9.961 13.898 0.219 1 93.62 355 LEU B N 1
ATOM 5745 C CA . LEU B 1 355 ? 10.203 13.562 -1.179 1 93.62 355 LEU B CA 1
ATOM 5746 C C . LEU B 1 355 ? 11.648 13.844 -1.569 1 93.62 355 LEU B C 1
ATOM 5748 O O . LEU B 1 355 ? 12.219 13.148 -2.414 1 93.62 355 LEU B O 1
ATOM 5752 N N . GLN B 1 356 ? 12.266 14.836 -0.922 1 94.38 356 GLN B N 1
ATOM 5753 C CA . GLN B 1 356 ? 13.617 15.25 -1.279 1 94.38 356 GLN B CA 1
ATOM 5754 C C . GLN B 1 356 ? 14.641 14.172 -0.903 1 94.38 356 GLN B C 1
ATOM 5756 O O . GLN B 1 356 ? 15.789 14.227 -1.34 1 94.38 356 GLN B O 1
ATOM 5761 N N . LEU B 1 357 ? 14.242 13.266 -0.071 1 93.62 357 LEU B N 1
ATOM 5762 C CA . LEU B 1 357 ? 15.156 12.234 0.396 1 93.62 357 LEU B CA 1
ATOM 5763 C C . LEU B 1 357 ? 15.383 11.18 -0.682 1 93.62 357 LEU B C 1
ATOM 5765 O O . LEU B 1 357 ? 16.359 10.422 -0.628 1 93.62 357 LEU B O 1
ATOM 5769 N N . PHE B 1 358 ? 14.453 11.133 -1.546 1 91.31 358 PHE B N 1
ATOM 5770 C CA . PHE B 1 358 ? 14.461 10.055 -2.521 1 91.31 358 PHE B CA 1
ATOM 5771 C C . PHE B 1 358 ? 15.039 10.523 -3.852 1 91.31 358 PHE B C 1
ATOM 5773 O O . PHE B 1 358 ? 15.008 11.719 -4.16 1 91.31 358 PHE B O 1
ATOM 5780 N N . PRO B 1 359 ? 15.609 9.555 -4.602 1 84.75 359 PRO B N 1
ATOM 5781 C CA . PRO B 1 359 ? 16.047 9.906 -5.953 1 84.75 359 PRO B CA 1
ATOM 5782 C C . PRO B 1 359 ? 14.891 10.242 -6.887 1 84.75 359 PRO B C 1
ATOM 5784 O O . PRO B 1 359 ? 13.773 9.742 -6.695 1 84.75 359 PRO B O 1
#

Radius of gyration: 34.81 Å; Cα contacts (8 Å, |Δi|>4): 1124; chains: 2; bounding box: 95×89×140 Å

Sequence (718 aa):
MESKRKANLATENDSKKQQKLTEVSDVKTMDSTSNSSIPFDGSQLLLKLVNSRAMSIKTRDEVIFSCERNDNLTKVFKGLTERGFLSVPVFQQTDKKRWYGFIDLLDIVRYVTHHFGSEKMSIEQDFWKLSEEEEKFKTLTVNDVMRYPHTKDNRFSPITQNYSLFSAFEIFARDPNVHRIPILDNMANRHLVSILTQSQLVKYVYDNMSLLGSKKDLIVKNMSGIQMGSVVTVKSSILAIEAFKILEEKDINGVAVLNDKGELIDTLSVRDLKAIATDGSFFWKLYKPVEEFLGFIKNDQITVRPRNPVFCMDGDTFEAVLTKIYTNSIHRLFIVDNIETMKPIGVISLSDLLLQLFPMESKRKANLATENDSKKQQKLTEVSDVKTMDSTSNSSIPFDGSQLLLKLVNSRAMSIKTRDEVIFSCERNDNLTKVFKGLTERGFLSVPVFQQTDKKRWYGFIDLLDIVRYVTHHFGSEKMSIEQDFWKLSEEEEKFKTLTVNDVMRYPHTKDNRFSPITQNYSLFSAFEIFARDPNVHRIPILDNMANRHLVSILTQSQLVKYVYDNMSLLGSKKDLIVKNMSGIQMGSVVTVKSSILAIEAFKILEEKDINGVAVLNDKGELIDTLSVRDLKAIATDGSFFWKLYKPVEEFLGFIKNDQITVRPRNPVFCMDGDTFEAVLTKIYTNSIHRLFIVDNIETMKPIGVISLSDLLLQLFP

pLDDT: mean 80.43, std 22.56, range [14.77, 97.81]

Foldseek 3Di:
DDDPDDVPPPVVPCPDDDDDPDDPVPDCPVPPDDPPPPPLQLVQVLVVQQVAWPPVLDFDPDDQDAEEQQDQPVVSLLVCLVVLHQKHWYAHPVDRLGTQFIDGPLLVLVVCCVPVHDVVLQDQDQQVVVLVVDPVSVRHGNNVSVPPPLDDRGDQDEAERRDTSSVVLVCLQPPVSDFKHFYAPDNVNNHGDGIDGLLSVLVVCLVVVVSNGCQQFAFQLRFPPWDWQDAAADEQQDFQLVVSVVCSVVVHFKHFYAYPLQAGWAMD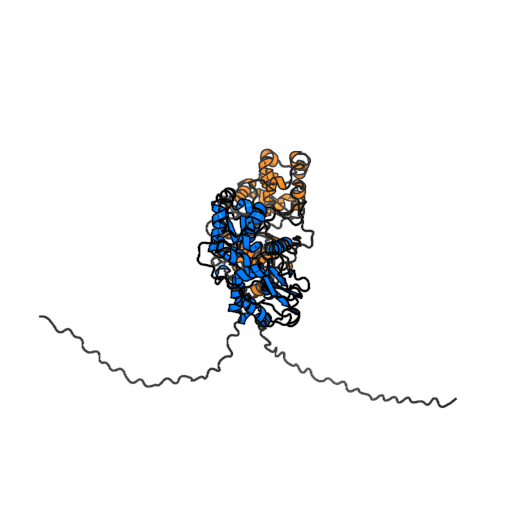GSSLQSQQSPRSSRRSLSRGGNNSSVVVSVPRPPDLADPTHAAAERGDGLNRQSCSCNVSVHFKHFYAHDPVSNHGTTMAGSSSSSNSSDD/DDDDDDPDDDDDDDDDPDDPDPDDPPPPDPPPDDPPPPPLQLVQVLVVQQVAWPPVQDFDPDDQDAEEQQDQPVVSLLVCLVVLHQKHWYAHPVDRLGTQFIDGPLLVLVVCCVPVHDVVLQDQDQQVVVLVVDPVSVRHGNNVSVPPPLDDRGDQDEAERRDTSSVVLVCLQPPVSDFKHFYAPDNVRNHGDGIDGLLSVLVVCLVVVVSNGCQQFAFQLRFPPWDFQDAAADEQQDFQLVVSVVCSVVVHFKHFYAYPLQAGWAMDGSSLQSQQSPRSSRRSLSRGGNNSSVVVSVPRPPDLADPTHAAAERGDGLNRQSCSCNVSVHFKHFYAHDPVSNHGTTMAGSSSSSNSSDD

Organism: Dictyostelium discoideum (NCBI:txid44689)

Solvent-accessible surface area (backbone atoms only — not comparable to full-atom values): 40422 Å² total; per-residue (Å²): 140,81,88,83,78,80,85,73,82,72,84,66,78,80,81,62,89,74,79,80,84,76,81,75,75,74,75,74,76,75,71,86,70,81,78,79,64,74,66,61,67,21,51,59,41,51,52,50,25,54,70,30,42,46,62,68,54,83,50,80,90,58,78,78,72,62,44,40,44,78,37,48,32,60,61,51,50,49,53,28,29,77,66,64,41,59,58,34,45,27,30,38,83,94,39,74,59,39,66,72,17,47,51,40,53,67,45,50,52,48,48,49,48,66,73,60,34,64,76,64,37,48,42,90,49,48,46,63,60,48,42,72,68,38,67,70,44,66,69,33,29,38,45,61,44,68,67,31,86,85,35,74,88,41,74,66,65,63,48,40,48,82,37,32,29,39,49,54,50,48,46,37,27,71,34,88,85,48,64,61,34,42,23,18,64,37,89,86,66,33,45,78,74,45,64,47,44,58,68,58,51,51,49,51,47,62,77,45,51,83,38,27,46,57,50,39,64,40,30,50,72,75,47,70,84,62,52,65,75,75,58,62,68,43,57,35,73,41,38,29,50,56,53,54,47,48,28,58,76,67,72,47,63,60,36,41,24,20,49,97,85,50,26,57,58,37,72,51,41,64,69,58,56,49,60,35,42,70,73,27,50,38,57,22,44,32,67,28,31,33,54,55,38,52,47,57,40,54,69,34,89,78,46,76,51,68,88,58,57,70,64,42,45,53,78,37,29,42,48,56,52,50,48,52,30,62,78,44,68,47,66,61,34,38,23,27,74,43,89,86,60,26,32,65,39,18,48,42,42,55,35,43,56,49,39,66,68,51,126,135,86,87,87,78,87,84,73,70,93,71,80,76,85,76,78,85,66,81,71,79,76,77,75,72,69,75,70,70,81,70,86,67,80,72,79,61,74,60,62,66,21,48,60,41,51,51,50,26,54,69,30,42,48,63,69,53,85,50,81,90,58,80,78,73,61,45,40,44,80,36,47,32,59,60,51,49,48,52,28,28,75,67,64,41,60,59,33,46,27,32,38,82,95,40,75,60,40,65,71,19,48,51,40,53,66,46,51,51,49,47,49,50,66,73,59,33,64,73,64,38,48,43,91,49,47,46,65,59,47,41,72,69,38,68,69,45,66,70,32,28,38,43,61,45,67,68,32,85,84,36,74,88,40,75,67,67,62,49,41,48,82,37,32,29,39,49,54,50,47,48,37,26,71,34,87,85,46,63,60,34,44,22,18,64,37,89,88,65,34,44,79,73,45,66,48,45,57,69,59,50,52,50,50,48,61,77,45,51,84,36,27,45,58,51,40,65,39,30,51,73,75,47,69,84,62,49,66,75,76,59,63,68,41,57,34,75,42,38,30,51,57,54,54,46,48,27,58,76,67,71,45,63,61,35,42,23,19,51,95,86,51,25,59,59,37,73,49,43,64,69,60,56,46,59,33,42,70,74,26,53,36,59,22,44,32,67,28,31,32,54,56,38,50,48,57,40,54,68,33,88,77,46,77,52,67,88,56,57,71,64,43,46,54,77,37,28,40,46,56,53,50,49,53,30,62,76,44,68,47,66,60,35,40,24,27,75,43,89,86,60,27,31,66,39,18,47,44,41,54,35,43,56,49,39,65,71,51,125